Protein AF-A0A7C7E0G1-F1 (afdb_monomer)

Solvent-accessible surface area (backbone atoms only — not comparable to full-atom values): 31150 Å² total; per-residue (Å²): 120,83,33,81,40,76,37,54,70,89,89,80,72,77,61,61,61,55,49,51,52,56,46,62,72,68,61,66,94,71,48,79,41,45,59,68,62,72,75,37,69,86,53,50,56,54,35,45,71,72,67,68,42,78,68,44,70,48,67,56,68,43,43,30,62,67,54,6,48,51,48,36,24,72,69,61,74,41,60,91,46,76,93,37,68,65,24,32,12,55,51,17,26,50,52,53,50,46,39,73,73,66,73,54,85,66,77,68,44,76,57,72,45,78,51,66,82,82,51,35,26,46,59,50,74,59,24,44,42,72,64,14,42,61,29,25,81,88,76,69,31,43,76,79,5,45,42,46,63,51,57,63,39,45,30,71,51,5,43,51,47,42,50,48,32,72,70,42,18,41,62,48,63,69,63,25,47,34,40,37,41,27,23,47,53,41,41,74,35,52,68,55,37,54,52,48,45,60,60,38,51,68,32,55,54,48,58,60,51,48,33,32,44,72,68,66,70,58,43,59,52,55,50,50,42,47,31,55,27,38,70,47,38,61,64,52,47,57,62,32,66,83,41,71,38,58,50,41,34,51,35,50,74,61,48,62,53,55,58,70,59,29,50,50,44,64,57,36,47,30,94,81,27,46,80,53,75,87,74,32,68,43,53,29,85,83,61,44,69,66,48,46,52,27,49,47,50,35,53,53,40,55,48,52,51,53,51,48,40,52,52,51,25,65,74,51,66,42,82,77,50,42,72,47,74,46,94,91,74,42,67,32,40,38,37,46,61,92,51,54,90,54,58,61,88,78,52,46,77,76,48,81,55,98,64,35,38,33,25,40,38,73,69,58,51,55,51,43,55,52,30,57,50,28,48,53,49,30,30,52,51,45,47,53,50,50,51,53,54,47,54,57,52,50,76,40,42,70,59,50,50,48,28,31,52,36,52,15,50,51,30,26,37,46,12,41,13,51,44,20,59,80,66,60,30,30,77,54,47,75,43,92,48,59,41,37,40,31,36,51,28,43,37,77,45,61,56,72,68,44,87,90,58,84,72,82,55,45,70,45,76,37,29,79,71,93,40,66,74,85,89,86,83,77,65,88,91,69,46,64,70,55,52,54,48,23,53,54,51,41,54,47,29,40,33,39,24,33,48,26,48,24,76,43,40,37,39,29,58,50,52,29,48,47,48,46,62,75,77,77,83,65,78,86,74,82,61,56,72,47,56,55,51,51,51,53,50,48,51,48,69,75,66,60,52,97,43,40,46,79,42,80,45,76,67,45,73,74,53,57,72,68,60,12,50,52,49,57,71,72,104

Radius of gyration: 32.99 Å; Cα contacts (8 Å, |Δi|>4): 858; chains: 1; bounding box: 82×59×90 Å

Sequence (571 aa):
STGEFYATQITWGSSVSKLVDEIAKYKPSEIIANRELKNRPEYKPLFIDYLRMEPYIVDDDMFSMSASREKLTDVFGENPLSGLDLAQCASGALLSYLEETQKIDLKHIEKVQPYKIEQYMMLDSSSRRSLEITETMRESRKKGSLLWVMDKTSTSMGGRKLRHWLEQPLLDIEEINLRLDAVSELKDSFMTRSELMEMLKGVYDIERLTSKLVYGNVNARDMLAIKASLSRLPYVKDLLQDLKAGLNSQIYERLDLLEDLRDLIEASIHEEAPLLVKEGGIIKDGYDQLVDEYRKATTEGKNWISELEAEERERTGIKSLKIRYNDNFGYYIEVTKANISQVPEDYVRKQTLVNSERYTVDKLKKLEDTILGAEKKVVQREYELFCEIRDIAFKNVKRLKTTADCIATLDALCSLAEVADRNQYVRPEVHEGGVIEIRNGRHPVVEKMLEDSMFVPNDTWLDTEDNRICIITGPNMAGKSTYMRQVALITLLAQAGSFVPAEYARIGLVDRIFTRIGASDDLSAGQSTFMVEMTEVANILENATPRSLLILDEIGRGTSTYDGLSIAWAV

Mean predicted aligned error: 12.85 Å

Secondary structure (DSSP, 8-state):
-----EE----SSSHHHHHHHHHHHH--S--EE-GGGTT-GGGHHIIIIIS--PPEE--GGGG-HHHHHHHHHHHHSS-TTTT-HHHHHHHHHHHHHHHHHH-S--TT----EE--GGGB-EE-HHHHHHTTSSS-TTT--STTSHHHHH---SSHHHHHHHHHHHHS-B--HHHHHHHHHHHHHHHH-HHHHHHHHHHHTT---HHHHHHHHHTT---HHHHHHHHHHHTTHHHHHHHHTT--SHHHHHHHHH----HHHHHHHHHHB-TT--SSGGG---BPTTS-HHHHHHHHHHHHHHHHHHHHHHHHHHHH--TT-EEEEETTTEEEEEEEGGGGGG--TT-EEEEE-SSEEEEE-HHHHHHHHHHHHHHHHHHHHHHHHHHHHHHHHHHTHHHHHHHHHHHHHHHHHHHHHHHHHHTT-B--EEESSS-EEEEEE--TTHHHH-SSS----EEEEE-SSS-S-------TTSSHHHHHHHHHHHHHHHHTT--BSSSEEEEE--SEEEEE------GGG---HHHHHHHHHHHHHHH--TTEEEEE-STTTTS-HHHHHHHHHH-

Foldseek 3Di:
DLLAAEFEDDDDDPRLVLVLQVCVVVLDPAAEDECVVVVCVVNQCSCCVVSVDDHDYDYQVQLDQVQLQVQCCVQAVHNPCPPVRNRSSVNSSVSVVCCVVVVDRSNSNHDYHYDYPQFFFDEGPVRCALLQAQAHNPPRDRALGVLVLLDPFLAPLLSVVLSCLLNTFGLDPVVLVLLLQLLVLLLVVVVLLVVLRVLSNLQYLLSVLLSCLSVVNHFLVSLVSNLSNLVSQVVNLVSLPPPDRRLSVVLSVLADSPVVLSVLSVQFADPPADRDLQVFNGTDPPSDPLLNVLVVQLVVLVVVQVVVQVVVCVVLVQPPWDWDADPPPGIWIKGFPVSPVSDDPQWAWDDDDPTITTTDHPSRVVSRCSNVVSVVVSSVVSVVVVVVSSVVVNVCSVSSNSNSVSSSSSSSSSSLSVSCNVLVFAQAAEDQFFWKWFAQFFQSSVCVVDPPDHTGGDIDIAHLPDRPDDDDDDDPPPCPSVVLSRSVSQQSCSSSSGGGRGPYIYHHRANYEQEDDQDDDPVVPPDQSLVVLVVSVVCCVSPDDSRHHYHYDQAQPRDDPVVRVVVVVVD

pLDDT: mean 87.01, std 10.26, range [41.41, 98.69]

Nearest PDB structures (foldseek):
  1ng9-assembly1_B  TM=9.382E-01  e=2.946E-46  Escherichia coli
  1oh7-assembly1_B  TM=9.338E-01  e=3.242E-46  Escherichia coli
  1w7a-assembly1_B  TM=9.383E-01  e=1.425E-45  Escherichia coli
  3zlj-assembly1_A  TM=9.227E-01  e=3.529E-45  Escherichia coli K-12
  1wb9-assembly1_A  TM=9.193E-01  e=4.272E-45  Escherichia coli

Structure (mmCIF, N/CA/C/O backbone):
data_AF-A0A7C7E0G1-F1
#
_entry.id   AF-A0A7C7E0G1-F1
#
loop_
_atom_site.group_PDB
_atom_site.id
_atom_site.type_symbol
_atom_site.label_atom_id
_atom_site.label_alt_id
_atom_site.label_comp_id
_atom_site.label_asym_id
_atom_site.label_entity_id
_atom_site.label_seq_id
_atom_site.pdbx_PDB_ins_code
_atom_site.Cartn_x
_atom_site.Cartn_y
_atom_site.Cartn_z
_atom_site.occupancy
_atom_site.B_iso_or_equiv
_atom_site.auth_seq_id
_atom_site.auth_comp_id
_atom_site.auth_asym_id
_atom_site.auth_atom_id
_atom_site.pdbx_PDB_model_num
ATOM 1 N N . SER A 1 1 ? 8.698 1.509 15.872 1.00 53.53 1 SER A N 1
ATOM 2 C CA . SER A 1 1 ? 7.491 2.308 15.615 1.00 53.53 1 SER A CA 1
ATOM 3 C C . SER A 1 1 ? 6.452 1.447 14.854 1.00 53.53 1 SER A C 1
ATOM 5 O O . SER A 1 1 ? 5.480 1.031 15.464 1.00 53.53 1 SER A O 1
ATOM 7 N N . THR A 1 2 ? 6.683 0.998 13.621 1.00 63.94 2 THR A N 1
ATOM 8 C CA . THR A 1 2 ? 5.831 -0.018 12.943 1.00 63.94 2 THR A CA 1
ATOM 9 C C . THR A 1 2 ? 6.107 -1.473 13.383 1.00 63.94 2 THR A C 1
ATOM 11 O O . THR A 1 2 ? 5.371 -2.404 13.028 1.00 63.94 2 THR A O 1
ATOM 14 N N . GLY A 1 3 ? 7.174 -1.676 14.170 1.00 71.19 3 GLY A N 1
ATOM 15 C CA . GLY A 1 3 ? 7.708 -2.997 14.532 1.00 71.19 3 GLY A CA 1
ATOM 16 C C . GLY A 1 3 ? 8.383 -3.701 13.352 1.00 71.19 3 GLY A C 1
ATOM 17 O O . GLY A 1 3 ? 8.671 -4.889 13.425 1.00 71.19 3 GLY A O 1
ATOM 18 N N . GLU A 1 4 ? 8.583 -2.987 12.244 1.00 78.56 4 GLU A N 1
ATOM 19 C CA . GLU A 1 4 ? 9.267 -3.508 11.074 1.00 78.56 4 GLU A CA 1
ATOM 20 C C . GLU A 1 4 ? 10.768 -3.566 11.321 1.00 78.56 4 GLU A C 1
ATOM 22 O O . GLU A 1 4 ? 11.390 -2.574 11.701 1.00 78.56 4 GLU A O 1
ATOM 27 N N . PHE A 1 5 ? 11.333 -4.741 11.077 1.00 87.81 5 PHE A N 1
ATOM 28 C CA . PHE A 1 5 ? 12.759 -4.980 11.144 1.00 87.81 5 PHE A CA 1
ATOM 29 C C . PHE A 1 5 ? 13.164 -5.689 9.861 1.00 87.81 5 PHE A C 1
ATOM 31 O O . PHE A 1 5 ? 12.768 -6.828 9.608 1.00 87.81 5 PHE A O 1
ATOM 38 N N . TYR A 1 6 ? 13.966 -5.010 9.052 1.00 88.06 6 TYR A N 1
ATOM 39 C CA . TYR A 1 6 ? 14.533 -5.554 7.827 1.00 88.06 6 TYR A CA 1
ATOM 40 C C . TYR A 1 6 ? 16.041 -5.660 7.991 1.00 88.06 6 TYR A C 1
ATOM 42 O O . TYR A 1 6 ? 16.667 -4.766 8.557 1.00 88.06 6 TYR A O 1
ATOM 50 N N . ALA A 1 7 ? 16.624 -6.741 7.487 1.00 91.25 7 ALA A N 1
ATOM 51 C CA . ALA A 1 7 ? 18.064 -6.932 7.523 1.00 91.25 7 ALA A CA 1
ATOM 52 C C . ALA A 1 7 ? 18.577 -7.323 6.142 1.00 91.25 7 ALA A C 1
ATOM 54 O O . ALA A 1 7 ? 17.965 -8.107 5.423 1.00 91.25 7 ALA A O 1
ATOM 55 N N . THR A 1 8 ? 19.726 -6.780 5.772 1.00 87.69 8 THR A N 1
ATOM 56 C CA . THR A 1 8 ? 20.436 -7.169 4.558 1.00 87.69 8 THR A CA 1
ATOM 57 C C . THR A 1 8 ? 21.934 -7.125 4.818 1.00 87.69 8 THR A C 1
ATOM 59 O O . THR A 1 8 ? 22.382 -6.565 5.820 1.00 87.69 8 THR A O 1
ATOM 62 N N . GLN A 1 9 ? 22.715 -7.730 3.932 1.00 84.88 9 GLN A N 1
ATOM 63 C CA . GLN A 1 9 ? 24.167 -7.624 3.953 1.00 84.88 9 GLN A CA 1
ATOM 64 C C . GLN A 1 9 ? 24.709 -7.430 2.544 1.00 84.88 9 GLN A C 1
ATOM 66 O O . GLN A 1 9 ? 24.207 -8.014 1.586 1.00 84.88 9 GLN A O 1
ATOM 71 N N . ILE A 1 10 ? 25.777 -6.644 2.442 1.00 77.75 10 ILE A N 1
ATOM 72 C CA . ILE A 1 10 ? 26.513 -6.409 1.202 1.00 77.75 10 ILE A CA 1
ATOM 73 C C . ILE A 1 10 ? 27.864 -7.109 1.347 1.00 77.75 10 ILE A C 1
ATOM 75 O O . ILE A 1 10 ? 28.662 -6.722 2.195 1.00 77.75 10 ILE A O 1
ATOM 79 N N . THR A 1 11 ? 28.115 -8.148 0.547 1.00 64.62 11 THR A N 1
ATOM 80 C CA . THR A 1 11 ? 29.341 -8.966 0.637 1.00 64.62 11 THR A CA 1
ATOM 81 C C . THR A 1 11 ? 30.258 -8.858 -0.590 1.00 64.62 11 THR A C 1
ATOM 83 O O . THR A 1 11 ? 31.427 -9.212 -0.472 1.00 64.62 11 THR A O 1
ATOM 86 N N . TRP A 1 12 ? 29.784 -8.341 -1.740 1.00 44.81 12 TRP A N 1
ATOM 87 C CA . TRP A 1 12 ? 30.559 -8.232 -2.994 1.00 44.81 12 TRP A CA 1
ATOM 88 C C . TRP A 1 12 ? 30.246 -6.965 -3.835 1.00 44.81 12 TRP A C 1
ATOM 90 O O . TRP A 1 12 ? 29.087 -6.560 -3.994 1.00 44.81 12 TRP A O 1
ATOM 100 N N . GLY A 1 13 ? 31.288 -6.370 -4.440 1.00 44.97 13 GLY A N 1
ATOM 101 C CA . GLY A 1 13 ? 31.219 -5.215 -5.365 1.00 44.97 13 GLY A CA 1
ATOM 102 C C . GLY A 1 13 ? 31.357 -3.839 -4.694 1.00 44.97 13 GLY A C 1
ATOM 103 O O . GLY A 1 13 ? 31.678 -3.785 -3.510 1.00 44.97 13 GLY A O 1
ATOM 104 N N . SER A 1 14 ? 31.115 -2.748 -5.445 1.00 47.72 14 SER A N 1
ATOM 105 C CA . SER A 1 14 ? 31.183 -1.318 -5.053 1.00 47.72 14 SER A CA 1
ATOM 106 C C . SER A 1 14 ? 30.335 -1.007 -3.806 1.00 47.72 14 SER A C 1
ATOM 108 O O . SER A 1 14 ? 29.209 -0.521 -3.878 1.00 47.72 14 SER A O 1
ATOM 110 N N . SER A 1 15 ? 30.853 -1.373 -2.632 1.00 59.06 15 SER A N 1
ATOM 111 C CA . SER A 1 15 ? 30.053 -1.667 -1.433 1.00 59.06 15 SER A CA 1
ATOM 112 C C . SER A 1 15 ? 29.422 -0.420 -0.819 1.00 59.06 15 SER A C 1
ATOM 114 O O . SER A 1 15 ? 28.405 -0.505 -0.139 1.00 59.06 15 SER A O 1
ATOM 116 N N . VAL A 1 16 ? 30.033 0.736 -1.074 1.00 66.94 16 VAL A N 1
ATOM 117 C CA . VAL A 1 16 ? 29.686 2.009 -0.444 1.00 66.94 16 VAL A CA 1
ATOM 118 C C . VAL A 1 16 ? 28.582 2.730 -1.211 1.00 66.94 16 VAL A C 1
ATOM 120 O O . VAL A 1 16 ? 27.668 3.232 -0.569 1.00 66.94 16 VAL A O 1
ATOM 123 N N . SER A 1 17 ? 28.592 2.739 -2.552 1.00 60.03 17 SER A N 1
ATOM 124 C CA . SER A 1 17 ? 27.486 3.356 -3.306 1.00 60.03 17 SER A CA 1
ATOM 125 C C . SER A 1 17 ? 26.190 2.574 -3.086 1.00 60.03 17 SER A C 1
ATOM 127 O O . SER A 1 17 ? 25.182 3.167 -2.731 1.00 60.03 17 SER A O 1
ATOM 129 N N . LYS A 1 18 ? 26.253 1.232 -3.135 1.00 65.75 18 LYS A N 1
ATOM 130 C CA . LYS A 1 18 ? 25.120 0.350 -2.804 1.00 65.75 18 LYS A CA 1
ATOM 131 C C . LYS A 1 18 ? 24.587 0.600 -1.392 1.00 65.75 18 LYS A C 1
ATOM 133 O O . LYS A 1 18 ? 23.379 0.603 -1.187 1.00 65.75 18 LYS A O 1
ATOM 138 N N . LEU A 1 19 ? 25.480 0.807 -0.420 1.00 76.56 19 LEU A N 1
ATOM 139 C CA . LEU A 1 19 ? 25.095 1.155 0.947 1.00 76.56 19 LEU A CA 1
ATOM 140 C C . LEU A 1 19 ? 24.367 2.506 0.987 1.00 76.56 19 LEU A C 1
ATOM 142 O O . LEU A 1 19 ? 23.316 2.606 1.610 1.00 76.56 19 LEU A O 1
ATOM 146 N N . VAL A 1 20 ? 24.895 3.529 0.311 1.00 74.50 20 VAL A N 1
ATOM 147 C CA . VAL A 1 20 ? 24.287 4.868 0.254 1.00 74.50 20 VAL A CA 1
ATOM 148 C C . VAL A 1 20 ? 22.926 4.834 -0.448 1.00 74.50 20 VAL A C 1
ATOM 150 O O . VAL A 1 20 ? 21.978 5.425 0.067 1.00 74.50 20 VAL A O 1
ATOM 153 N N . ASP A 1 21 ? 22.797 4.106 -1.558 1.00 68.81 21 ASP A N 1
ATOM 154 C CA . ASP A 1 21 ? 21.543 3.940 -2.301 1.00 68.81 21 ASP A CA 1
ATOM 155 C C . ASP A 1 21 ? 20.476 3.222 -1.465 1.00 68.81 21 ASP A C 1
ATOM 157 O O . ASP A 1 21 ? 19.320 3.659 -1.412 1.00 68.81 21 ASP A O 1
ATOM 161 N N . GLU A 1 22 ? 20.858 2.151 -0.761 1.00 76.25 22 GLU A N 1
ATOM 162 C CA . GLU A 1 22 ? 19.934 1.426 0.113 1.00 76.25 22 GLU A CA 1
ATOM 163 C C . GLU A 1 22 ? 19.516 2.297 1.306 1.00 76.25 22 GLU A C 1
ATOM 165 O O . GLU A 1 22 ? 18.337 2.346 1.651 1.00 76.25 22 GLU A O 1
ATOM 170 N N . ILE A 1 23 ? 20.432 3.073 1.896 1.00 81.50 23 ILE A N 1
ATOM 171 C CA . ILE A 1 23 ? 20.081 4.032 2.954 1.00 81.50 23 ILE A CA 1
ATOM 172 C C . ILE A 1 23 ? 19.135 5.119 2.414 1.00 81.50 23 ILE A C 1
ATOM 174 O O . ILE A 1 23 ? 18.127 5.438 3.052 1.00 81.50 23 ILE A O 1
ATOM 178 N N . ALA A 1 24 ? 19.407 5.662 1.225 1.00 72.56 24 ALA A N 1
ATOM 179 C CA . ALA A 1 24 ? 18.586 6.696 0.596 1.00 72.56 24 ALA A CA 1
ATOM 180 C C . ALA A 1 24 ? 17.158 6.212 0.286 1.00 72.56 24 ALA A C 1
ATOM 182 O O . ALA A 1 24 ? 16.215 7.003 0.358 1.00 72.56 24 ALA A O 1
ATOM 183 N N . LYS A 1 25 ? 16.979 4.918 -0.012 1.00 70.06 25 LYS A N 1
ATOM 184 C CA . LYS A 1 25 ? 15.669 4.278 -0.209 1.00 70.06 25 LYS A CA 1
ATOM 185 C C . LYS A 1 25 ? 14.808 4.305 1.057 1.00 70.06 25 LYS A C 1
ATOM 187 O O . LYS A 1 25 ? 13.616 4.591 0.957 1.00 70.06 25 LYS A O 1
ATOM 192 N N . TYR A 1 26 ? 15.386 4.050 2.233 1.00 76.38 26 TYR A N 1
ATOM 193 C CA . TYR A 1 26 ? 14.633 4.059 3.496 1.00 76.38 26 TYR A CA 1
ATOM 194 C C . TYR A 1 26 ? 14.485 5.448 4.121 1.00 76.38 26 TYR A C 1
ATOM 196 O O . TYR A 1 26 ? 13.593 5.629 4.947 1.00 76.38 26 TYR A O 1
ATOM 204 N N . LYS A 1 27 ? 15.325 6.422 3.737 1.00 79.44 27 LYS A N 1
ATOM 205 C CA . LYS A 1 27 ? 15.345 7.783 4.310 1.00 79.44 27 LYS A CA 1
ATOM 206 C C . LYS A 1 27 ? 15.291 7.755 5.850 1.00 79.44 27 LYS A C 1
ATOM 208 O O . LYS A 1 27 ? 14.342 8.290 6.433 1.00 79.44 27 LYS A O 1
ATOM 213 N N . PRO A 1 28 ? 16.252 7.086 6.518 1.00 83.88 28 PRO A N 1
ATOM 214 C CA . PRO A 1 28 ? 16.185 6.906 7.961 1.00 83.88 28 PRO A CA 1
ATOM 215 C C . PRO A 1 28 ? 16.259 8.253 8.683 1.00 83.88 28 PRO A C 1
ATOM 217 O O . PRO A 1 28 ? 16.800 9.219 8.161 1.00 83.88 28 PRO A O 1
ATOM 220 N N . SER A 1 29 ? 15.703 8.320 9.892 1.00 86.38 29 SER A N 1
ATOM 221 C CA . SER A 1 29 ? 15.817 9.510 10.751 1.00 86.38 29 SER A CA 1
ATOM 222 C C . SER A 1 29 ? 17.119 9.529 11.557 1.00 86.38 29 SER A C 1
ATOM 224 O O . SER A 1 29 ? 17.501 10.569 12.083 1.00 86.38 29 SER A O 1
ATOM 226 N N . GLU A 1 30 ? 17.774 8.374 11.671 1.00 89.62 30 GLU A N 1
ATOM 227 C CA . GLU A 1 30 ? 18.993 8.161 12.440 1.00 89.62 30 GLU A CA 1
ATOM 228 C C . GLU A 1 30 ? 19.769 6.982 11.837 1.00 89.62 30 GLU A C 1
ATOM 230 O O . GLU A 1 30 ? 19.171 6.008 11.373 1.00 89.62 30 GLU A O 1
ATOM 235 N N . ILE A 1 31 ? 21.099 7.074 11.832 1.00 90.50 31 ILE A N 1
ATOM 236 C CA . ILE A 1 31 ? 22.001 6.013 11.372 1.00 90.50 31 ILE A CA 1
ATOM 237 C C . ILE A 1 31 ? 22.946 5.694 12.522 1.00 90.50 31 ILE A C 1
ATOM 239 O O . ILE A 1 31 ? 23.613 6.600 13.011 1.00 90.50 31 ILE A O 1
ATOM 243 N N . ILE A 1 32 ? 23.047 4.424 12.911 1.00 92.19 32 ILE A N 1
ATOM 244 C CA . ILE A 1 32 ? 24.067 3.952 13.854 1.00 92.19 32 ILE A CA 1
ATOM 245 C C . ILE A 1 32 ? 25.193 3.238 13.106 1.00 92.19 32 ILE A C 1
ATOM 247 O O . ILE A 1 32 ? 24.949 2.537 12.123 1.00 92.19 32 ILE A O 1
ATOM 251 N N . ALA A 1 33 ? 26.429 3.407 13.563 1.00 90.25 33 ALA A N 1
ATOM 252 C CA . ALA A 1 33 ? 27.598 2.761 12.978 1.00 90.25 33 ALA A CA 1
ATOM 253 C C . ALA A 1 33 ? 28.672 2.459 14.032 1.00 90.25 33 ALA A C 1
ATOM 255 O O . ALA A 1 33 ? 28.659 3.005 15.134 1.00 90.25 33 ALA A O 1
ATOM 256 N N . ASN A 1 34 ? 29.613 1.586 13.682 1.00 88.94 34 ASN A N 1
ATOM 257 C CA . ASN A 1 34 ? 30.789 1.286 14.494 1.00 88.94 34 ASN A CA 1
ATOM 258 C C . ASN A 1 34 ? 31.908 2.321 14.261 1.00 88.94 34 ASN A C 1
ATOM 260 O O . ASN A 1 34 ? 31.847 3.151 13.346 1.00 88.94 34 ASN A O 1
ATOM 264 N N . ARG A 1 35 ? 32.960 2.290 15.082 1.00 85.94 35 ARG A N 1
ATOM 265 C CA . ARG A 1 35 ? 34.074 3.253 15.021 1.00 85.94 35 ARG A CA 1
ATOM 266 C C . ARG A 1 35 ? 34.893 3.146 13.740 1.00 85.94 35 ARG A C 1
ATOM 268 O O . ARG A 1 35 ? 35.486 4.144 13.336 1.00 85.94 35 ARG A O 1
ATOM 275 N N . GLU A 1 36 ? 34.868 2.004 13.059 1.00 81.25 36 GLU A N 1
ATOM 276 C CA . GLU A 1 36 ? 35.516 1.835 11.754 1.00 81.25 36 GLU A CA 1
ATOM 277 C C . GLU A 1 36 ? 35.033 2.857 10.716 1.00 81.25 36 GLU A C 1
ATOM 279 O O . GLU A 1 36 ? 35.828 3.331 9.905 1.00 81.25 36 GLU A O 1
ATOM 284 N N . LEU A 1 37 ? 33.771 3.299 10.787 1.00 78.12 37 LEU A N 1
ATOM 285 C CA . LEU A 1 37 ? 33.267 4.344 9.894 1.00 78.12 37 LEU A CA 1
ATOM 286 C C . LEU A 1 37 ? 33.985 5.692 10.097 1.00 78.12 37 LEU A C 1
ATOM 288 O O . LEU A 1 37 ? 34.205 6.426 9.135 1.00 78.12 37 LEU A O 1
ATOM 292 N N . LYS A 1 38 ? 34.405 6.017 11.330 1.00 71.25 38 LYS A N 1
ATOM 293 C CA . LYS A 1 38 ? 35.203 7.225 11.624 1.00 71.25 38 LYS A CA 1
ATOM 294 C C . LYS A 1 38 ? 36.635 7.124 11.102 1.00 71.25 38 LYS A C 1
ATOM 296 O O . LYS A 1 38 ? 37.232 8.156 10.799 1.00 71.25 38 LYS A O 1
ATOM 301 N N . ASN A 1 39 ? 37.165 5.909 10.988 1.00 74.00 39 ASN A N 1
ATOM 302 C CA . ASN A 1 39 ? 38.523 5.650 10.513 1.00 74.00 39 ASN A CA 1
ATOM 303 C C . ASN A 1 39 ? 38.642 5.717 8.978 1.00 74.00 39 ASN A C 1
ATOM 305 O O . ASN A 1 39 ? 39.751 5.629 8.457 1.00 74.00 39 ASN A O 1
ATOM 309 N N . ARG A 1 40 ? 37.524 5.914 8.261 1.00 74.94 40 ARG A N 1
ATOM 310 C CA . ARG A 1 40 ? 37.454 6.041 6.797 1.00 74.94 40 ARG A CA 1
ATOM 311 C C . ARG A 1 40 ? 36.920 7.416 6.374 1.00 74.94 40 ARG A C 1
ATOM 313 O O . ARG A 1 40 ? 35.731 7.559 6.068 1.00 74.94 40 ARG A O 1
ATOM 320 N N . PRO A 1 41 ? 37.765 8.465 6.396 1.00 69.31 41 PRO A N 1
ATOM 321 C CA . PRO A 1 41 ? 37.355 9.838 6.092 1.00 69.31 41 PRO A CA 1
ATOM 322 C C . PRO A 1 41 ? 36.773 10.011 4.682 1.00 69.31 41 PRO A C 1
ATOM 324 O O . PRO A 1 41 ? 35.979 10.925 4.470 1.00 69.31 41 PRO A O 1
ATOM 327 N N . GLU A 1 42 ? 37.099 9.125 3.743 1.00 70.06 42 GLU A N 1
ATOM 328 C CA . GLU A 1 42 ? 36.534 9.084 2.393 1.00 70.06 42 GLU A CA 1
ATOM 329 C C . GLU A 1 42 ? 35.012 8.852 2.364 1.00 70.06 42 GLU A C 1
ATOM 331 O O . GLU A 1 42 ? 34.357 9.234 1.397 1.00 70.06 42 GLU A O 1
ATOM 336 N N . TYR A 1 43 ? 34.419 8.279 3.418 1.00 71.50 43 TYR A N 1
ATOM 337 C CA . TYR A 1 43 ? 32.975 8.020 3.478 1.00 71.50 43 TYR A CA 1
ATOM 338 C C . TYR A 1 43 ? 32.185 9.173 4.093 1.00 71.50 43 TYR A C 1
ATOM 340 O O . TYR A 1 43 ? 30.981 9.280 3.874 1.00 71.50 43 TYR A O 1
ATOM 348 N N . LYS A 1 44 ? 32.848 10.077 4.817 1.00 69.12 44 LYS A N 1
ATOM 349 C CA . LYS A 1 44 ? 32.205 11.201 5.513 1.00 69.12 44 LYS A CA 1
ATOM 350 C C . LYS A 1 44 ? 31.375 12.110 4.586 1.00 69.12 44 LYS A C 1
ATOM 352 O O . LYS A 1 44 ? 30.229 12.389 4.944 1.00 69.12 44 LYS A O 1
ATOM 357 N N . PRO A 1 45 ? 31.883 12.522 3.404 1.00 68.12 45 PRO A N 1
ATOM 358 C CA . PRO A 1 45 ? 31.113 13.320 2.446 1.00 68.12 45 PRO A CA 1
ATOM 359 C C . PRO A 1 45 ? 29.840 12.614 1.965 1.00 68.12 45 PRO A C 1
ATOM 361 O O . PRO A 1 45 ? 28.814 13.246 1.768 1.00 68.12 45 PRO A O 1
ATOM 364 N N . LEU A 1 46 ? 29.844 11.285 1.836 1.00 69.25 46 LEU A N 1
ATOM 365 C CA . LEU A 1 46 ? 28.675 10.544 1.350 1.00 69.25 46 LEU A CA 1
ATOM 366 C C . LEU A 1 46 ? 27.510 10.576 2.352 1.00 69.25 46 LEU A C 1
ATOM 368 O O . LEU A 1 46 ? 26.360 10.750 1.963 1.00 69.25 46 LEU A O 1
ATOM 372 N N . PHE A 1 47 ? 27.774 10.473 3.654 1.00 71.69 47 PHE A N 1
ATOM 373 C CA . PHE A 1 47 ? 26.705 10.568 4.656 1.00 71.69 47 PHE A CA 1
ATOM 374 C C . PHE A 1 47 ? 26.258 12.020 4.888 1.00 71.69 47 PHE A C 1
ATOM 376 O O . PHE A 1 47 ? 25.061 12.303 4.955 1.00 71.69 47 PHE A O 1
ATOM 383 N N . ILE A 1 48 ? 27.206 12.958 4.949 1.00 71.25 48 ILE A N 1
ATOM 384 C CA . ILE A 1 48 ? 26.921 14.357 5.292 1.00 71.25 48 ILE A CA 1
ATOM 385 C C . ILE A 1 48 ? 26.396 15.145 4.086 1.00 71.25 48 ILE A C 1
ATOM 387 O O . ILE A 1 48 ? 25.417 15.875 4.224 1.00 71.25 48 ILE A O 1
ATOM 391 N N . ASP A 1 49 ? 26.984 14.983 2.902 1.00 64.88 49 ASP A N 1
ATOM 392 C CA . ASP A 1 49 ? 26.630 15.786 1.727 1.00 64.88 49 ASP A CA 1
ATOM 393 C C . ASP A 1 49 ? 25.478 15.151 0.930 1.00 64.88 49 ASP A C 1
ATOM 395 O O . ASP A 1 49 ? 24.587 15.867 0.466 1.00 64.88 49 ASP A O 1
ATOM 399 N N . TYR A 1 50 ? 25.444 13.813 0.812 1.00 63.38 50 TYR A N 1
ATOM 400 C CA . TYR A 1 50 ? 24.408 13.102 0.044 1.00 63.38 50 TYR A CA 1
ATOM 401 C C . TYR A 1 50 ? 23.183 12.738 0.894 1.00 63.38 50 TYR A C 1
ATOM 403 O O . TYR A 1 50 ? 22.054 13.070 0.532 1.00 63.38 50 TYR A O 1
ATOM 411 N N . LEU A 1 51 ? 23.387 12.093 2.048 1.00 68.31 51 LEU A N 1
ATOM 412 C CA . LEU A 1 51 ? 22.289 11.684 2.939 1.00 68.31 51 LEU A CA 1
ATOM 413 C C . LEU A 1 51 ? 21.861 12.781 3.928 1.00 68.31 51 LEU A C 1
ATOM 415 O O . LEU A 1 51 ? 20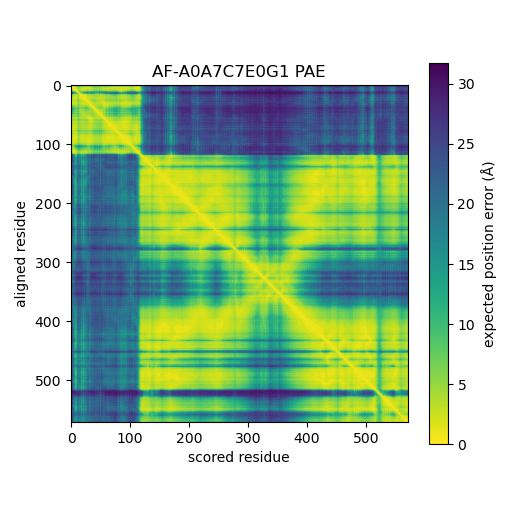.810 12.651 4.554 1.00 68.31 51 LEU A O 1
ATOM 419 N N . ARG A 1 52 ? 22.641 13.867 4.050 1.00 76.56 52 ARG A N 1
ATOM 420 C CA . ARG A 1 52 ? 22.406 14.990 4.979 1.00 76.56 52 ARG A CA 1
ATOM 421 C C . ARG A 1 52 ? 22.272 14.562 6.443 1.00 76.56 52 ARG A C 1
ATOM 423 O O . ARG A 1 52 ? 21.533 15.187 7.202 1.00 76.56 52 ARG A O 1
ATOM 430 N N . MET A 1 53 ? 22.984 13.506 6.841 1.00 78.94 53 MET A N 1
ATOM 431 C CA . MET A 1 53 ? 22.958 12.959 8.199 1.00 78.94 53 MET A CA 1
ATOM 432 C C . MET A 1 53 ? 24.348 12.551 8.675 1.00 78.94 53 MET A C 1
ATOM 434 O O . MET A 1 53 ? 25.140 11.995 7.918 1.00 78.94 53 MET A O 1
ATOM 438 N N . GLU A 1 54 ? 24.625 12.776 9.958 1.00 82.75 54 GLU A N 1
ATOM 439 C CA . GLU A 1 54 ? 25.847 12.296 10.601 1.00 82.75 54 GLU A CA 1
ATOM 440 C C . GLU A 1 54 ? 25.554 10.992 11.367 1.00 82.75 54 GLU A C 1
ATOM 442 O O . GLU A 1 54 ? 24.693 10.993 12.249 1.00 82.75 54 GLU A O 1
ATOM 447 N N . PRO A 1 55 ? 26.231 9.874 11.043 1.00 85.69 55 PRO A N 1
ATOM 448 C CA . PRO A 1 55 ? 26.041 8.613 11.750 1.00 85.69 55 PRO A CA 1
ATOM 449 C C . PRO A 1 55 ? 26.438 8.708 13.227 1.00 85.69 55 PRO A C 1
ATOM 451 O O . PRO A 1 55 ? 27.521 9.190 13.572 1.00 85.69 55 PRO A O 1
ATOM 454 N N . TYR A 1 56 ? 25.584 8.185 14.100 1.00 89.19 56 TYR A N 1
ATOM 455 C CA . TYR A 1 56 ? 25.856 8.030 15.519 1.00 89.19 56 TYR A CA 1
ATOM 456 C C . TYR A 1 56 ? 26.756 6.814 15.752 1.00 89.19 56 TYR A C 1
ATOM 458 O O . TYR A 1 56 ? 26.447 5.698 15.337 1.00 89.19 56 TYR A O 1
ATOM 466 N N . ILE A 1 57 ? 27.898 7.028 16.404 1.00 89.31 57 ILE A N 1
ATOM 467 C CA . ILE A 1 57 ? 28.886 5.968 16.610 1.00 89.31 57 ILE A CA 1
ATOM 468 C C . ILE A 1 57 ? 28.663 5.301 17.959 1.00 89.31 57 ILE A C 1
ATOM 470 O O . ILE A 1 57 ? 28.850 5.946 18.993 1.00 89.31 57 ILE A O 1
ATOM 474 N N . VAL A 1 58 ? 28.314 4.018 17.926 1.00 89.19 58 VAL A N 1
ATOM 475 C CA . VAL A 1 58 ? 28.141 3.172 19.115 1.00 89.19 58 VAL A CA 1
ATOM 476 C C . VAL A 1 58 ? 29.388 2.314 19.357 1.00 89.19 58 VAL A C 1
ATOM 478 O O . VAL A 1 58 ? 30.356 2.383 18.593 1.00 89.19 58 VAL A O 1
ATOM 481 N N . ASP A 1 59 ? 29.411 1.569 20.463 1.00 87.12 59 ASP A N 1
ATOM 482 C CA . ASP A 1 59 ? 30.557 0.723 20.805 1.00 87.12 59 ASP A CA 1
ATOM 483 C C . ASP A 1 59 ? 30.721 -0.438 19.808 1.00 87.12 59 ASP A C 1
ATOM 485 O O . ASP A 1 59 ? 29.740 -1.035 19.362 1.00 87.12 59 ASP A O 1
ATOM 489 N N . ASP A 1 60 ? 31.966 -0.762 19.458 1.00 87.31 60 ASP A N 1
ATOM 490 C CA . ASP A 1 60 ? 32.284 -1.809 18.484 1.00 87.31 60 ASP A CA 1
ATOM 491 C C . ASP A 1 60 ? 31.884 -3.193 19.009 1.00 87.31 60 ASP A C 1
ATOM 493 O O . ASP A 1 60 ? 31.471 -4.056 18.230 1.00 87.31 60 ASP A O 1
ATOM 497 N N . ASP A 1 61 ? 31.920 -3.381 20.332 1.00 87.31 61 ASP A N 1
ATOM 498 C CA . ASP A 1 61 ? 31.514 -4.627 20.985 1.00 87.31 61 ASP A CA 1
ATOM 499 C C . ASP A 1 61 ? 30.035 -4.960 20.725 1.00 87.31 61 ASP A C 1
ATOM 501 O O . ASP A 1 61 ? 29.671 -6.140 20.647 1.00 87.31 61 ASP A O 1
ATOM 505 N N . MET A 1 62 ? 29.188 -3.945 20.493 1.00 88.06 62 MET A N 1
ATOM 506 C CA . MET A 1 62 ? 27.780 -4.144 20.126 1.00 88.06 62 MET A CA 1
ATOM 507 C C . MET A 1 62 ? 27.622 -4.808 18.756 1.00 88.06 62 MET A C 1
ATO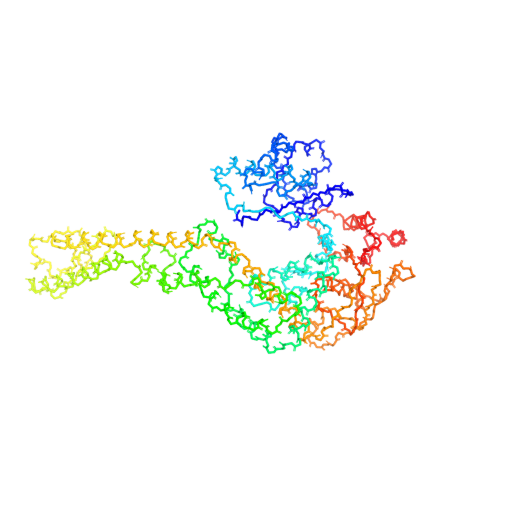M 509 O O . MET A 1 62 ? 26.667 -5.551 18.544 1.00 88.06 62 MET A O 1
ATOM 513 N N . PHE A 1 63 ? 28.567 -4.582 17.839 1.00 91.44 63 PHE A N 1
ATOM 514 C CA . PHE A 1 63 ? 28.599 -5.221 16.522 1.00 91.44 63 PHE A CA 1
ATOM 515 C C . PHE A 1 63 ? 29.335 -6.564 16.536 1.00 91.44 63 PHE A C 1
ATOM 517 O O . PHE A 1 63 ? 29.472 -7.202 15.489 1.00 91.44 63 PHE A O 1
ATOM 524 N N . SER A 1 64 ? 29.822 -7.027 17.692 1.00 92.88 64 SER A N 1
ATOM 525 C CA . SER A 1 64 ? 30.480 -8.327 17.775 1.00 92.88 64 SER A CA 1
ATOM 526 C C . SER A 1 64 ? 29.498 -9.452 17.443 1.00 92.88 64 SER A C 1
ATOM 528 O O . SER A 1 64 ? 28.333 -9.453 17.851 1.00 92.88 64 SER A O 1
ATOM 530 N N . MET A 1 65 ? 29.981 -10.439 16.690 1.00 90.56 65 MET A N 1
ATOM 531 C CA . MET A 1 65 ? 29.165 -11.559 16.224 1.00 90.56 65 MET A CA 1
ATOM 532 C C . MET A 1 65 ? 28.554 -12.360 17.382 1.00 90.56 65 MET A C 1
ATOM 534 O O . MET A 1 65 ? 27.396 -12.767 17.320 1.00 90.56 65 MET A O 1
ATOM 538 N N . SER A 1 66 ? 29.322 -12.572 18.455 1.00 89.94 66 SER A N 1
ATOM 539 C CA . SER A 1 66 ? 28.858 -13.285 19.647 1.00 89.94 66 SER A CA 1
ATOM 540 C C . SER A 1 66 ? 27.733 -12.535 20.357 1.00 89.94 66 SER A C 1
ATOM 542 O O . SER A 1 66 ? 26.678 -13.128 20.573 1.00 89.94 66 SER A O 1
ATOM 544 N N . ALA A 1 67 ? 27.920 -11.241 20.647 1.00 89.31 67 ALA A N 1
ATOM 545 C CA . ALA A 1 67 ? 26.910 -10.442 21.341 1.00 89.31 67 ALA A CA 1
ATOM 546 C C . ALA A 1 67 ? 25.649 -10.276 20.487 1.00 89.31 67 ALA A C 1
ATOM 548 O O . ALA A 1 67 ? 24.533 -10.418 20.977 1.00 89.31 67 ALA A O 1
ATOM 549 N N . SER A 1 68 ? 25.819 -10.052 19.183 1.00 92.62 68 SER A N 1
ATOM 550 C CA . SER A 1 68 ? 24.698 -9.903 18.256 1.00 92.62 68 SER A CA 1
ATOM 551 C C . SER A 1 68 ? 23.872 -11.180 18.125 1.00 92.62 68 SER A C 1
ATOM 553 O O . SER A 1 68 ? 22.644 -11.122 18.102 1.00 92.62 68 SER A O 1
ATOM 555 N N . ARG A 1 69 ? 24.523 -12.348 18.075 1.00 90.81 69 ARG A N 1
ATOM 556 C CA . ARG A 1 69 ? 23.835 -13.642 18.011 1.00 90.81 69 ARG A CA 1
ATOM 557 C C . ARG A 1 69 ? 23.048 -13.940 19.283 1.00 90.81 69 ARG A C 1
ATOM 559 O O . ARG A 1 69 ? 21.922 -14.427 19.182 1.00 90.81 69 ARG A O 1
ATOM 566 N N . GLU A 1 70 ? 23.634 -13.672 20.446 1.00 90.88 70 GLU A N 1
ATOM 567 C CA . GLU A 1 70 ? 22.955 -13.803 21.740 1.00 90.88 70 GLU A CA 1
ATOM 568 C C . GLU A 1 70 ? 21.728 -12.888 21.777 1.00 90.88 70 GLU A C 1
ATOM 570 O O . GLU A 1 70 ? 20.611 -13.368 21.938 1.00 90.88 70 GLU A O 1
ATOM 575 N N . LYS A 1 71 ? 21.906 -11.608 21.427 1.00 90.31 71 LYS A N 1
ATOM 576 C CA . LYS A 1 71 ? 20.827 -10.617 21.393 1.00 90.31 71 LYS A CA 1
ATOM 577 C C . LYS A 1 71 ? 19.674 -10.992 20.460 1.00 90.31 71 LYS A C 1
ATOM 579 O O . LYS A 1 71 ? 18.511 -10.860 20.832 1.00 90.31 71 LYS A O 1
ATOM 584 N N . LEU A 1 72 ? 19.980 -11.464 19.251 1.00 90.88 72 LEU A N 1
ATOM 585 C CA . LEU A 1 72 ? 18.968 -11.921 18.293 1.00 90.88 72 LEU A CA 1
ATOM 586 C C . LEU A 1 72 ? 18.194 -13.130 18.828 1.00 90.88 72 LEU A C 1
ATOM 588 O O . LEU A 1 72 ? 16.975 -13.179 18.693 1.00 90.88 72 LEU A O 1
ATOM 592 N N . THR A 1 73 ? 18.896 -14.072 19.461 1.00 89.50 73 THR A N 1
ATOM 593 C CA . THR A 1 73 ? 18.277 -15.268 20.047 1.00 89.50 73 THR A CA 1
ATOM 594 C C . THR A 1 73 ? 17.398 -14.906 21.244 1.00 89.50 73 THR A C 1
ATOM 596 O O . THR A 1 73 ? 16.309 -15.455 21.377 1.00 89.50 73 THR A O 1
ATOM 599 N N . ASP A 1 74 ? 17.810 -13.942 22.068 1.00 87.81 74 ASP A N 1
ATOM 600 C CA . ASP A 1 74 ? 17.023 -13.461 23.207 1.00 87.81 74 ASP A CA 1
ATOM 601 C C . ASP A 1 74 ? 15.714 -12.790 22.772 1.00 87.81 74 ASP A C 1
ATOM 603 O O . ASP A 1 74 ? 14.669 -13.000 23.389 1.00 87.81 74 ASP A O 1
ATOM 607 N N . VAL A 1 75 ? 15.758 -11.984 21.706 1.00 86.56 75 VAL A N 1
ATOM 608 C CA . VAL A 1 75 ? 14.589 -11.230 21.221 1.00 86.56 75 VAL A CA 1
ATOM 609 C C . VAL A 1 75 ? 13.638 -12.111 20.406 1.00 86.56 75 VAL A C 1
ATOM 611 O O . VAL A 1 75 ? 12.424 -12.008 20.571 1.00 86.56 75 VAL A O 1
ATOM 614 N N . PHE A 1 76 ? 14.164 -12.979 19.535 1.00 86.31 76 PHE A N 1
ATOM 615 C CA . PHE A 1 76 ? 13.357 -13.758 18.585 1.00 86.31 76 PHE A CA 1
ATOM 616 C C . PHE A 1 76 ? 13.178 -15.237 18.967 1.00 86.31 76 PHE A C 1
ATOM 618 O O . PHE A 1 76 ? 12.425 -15.949 18.307 1.00 86.31 76 PHE A O 1
ATOM 625 N N . GLY A 1 77 ? 13.859 -15.727 20.007 1.00 82.38 77 GLY A N 1
ATOM 626 C CA . GLY A 1 77 ? 13.866 -17.135 20.432 1.00 82.38 77 GLY A CA 1
ATOM 627 C C . GLY A 1 77 ? 14.782 -18.049 19.603 1.00 82.38 77 GLY A C 1
ATOM 628 O O . GLY A 1 77 ? 15.199 -19.105 20.076 1.00 82.38 77 GLY A O 1
ATOM 629 N N . GLU A 1 78 ? 15.137 -17.637 18.387 1.00 85.75 78 GLU A N 1
ATOM 630 C CA . GLU A 1 78 ? 16.120 -18.272 17.506 1.00 85.75 78 GLU A CA 1
ATOM 631 C C . GLU A 1 78 ? 16.964 -17.204 16.795 1.00 85.75 78 GLU A C 1
ATOM 633 O O . GLU A 1 78 ? 16.699 -16.012 16.932 1.00 85.75 78 GLU A O 1
ATOM 638 N N . ASN A 1 79 ? 17.986 -17.605 16.029 1.00 85.88 79 ASN A N 1
ATOM 639 C CA . ASN A 1 79 ? 18.744 -16.672 15.193 1.00 85.88 79 ASN A CA 1
ATOM 640 C C . ASN A 1 79 ? 18.227 -16.699 13.738 1.00 85.88 79 ASN A C 1
ATOM 642 O O . ASN A 1 79 ? 18.713 -17.512 12.942 1.00 85.88 79 ASN A O 1
ATOM 646 N N . PRO A 1 80 ? 17.300 -15.799 13.359 1.00 81.25 80 PRO A N 1
ATOM 647 C CA . PRO A 1 80 ? 16.685 -15.769 12.028 1.00 81.25 80 PRO A CA 1
ATOM 648 C C . PRO A 1 80 ? 17.637 -15.327 10.908 1.00 81.25 80 PRO A C 1
ATOM 650 O O . PRO A 1 80 ? 17.291 -15.416 9.733 1.00 81.25 80 PRO A O 1
ATOM 653 N N . LEU A 1 81 ? 18.832 -14.835 11.249 1.00 87.25 81 LEU A N 1
ATOM 654 C CA . LEU A 1 81 ? 19.824 -14.332 10.297 1.00 87.25 81 LEU A CA 1
ATOM 655 C C . LEU A 1 81 ? 21.037 -15.262 10.172 1.00 87.25 81 LEU A C 1
ATOM 657 O O . LEU A 1 81 ? 22.089 -14.842 9.692 1.00 87.25 81 LEU A O 1
ATOM 661 N N . SER A 1 82 ? 20.909 -16.523 10.599 1.00 84.12 82 SER A N 1
ATOM 662 C CA . SER A 1 82 ? 21.983 -17.514 10.495 1.00 84.12 82 SER A CA 1
ATOM 663 C C . SER A 1 82 ? 22.514 -17.622 9.057 1.00 84.12 82 SER A C 1
ATOM 665 O O . SER A 1 82 ? 21.749 -17.813 8.113 1.00 84.12 82 SER A O 1
ATOM 667 N N . GLY A 1 83 ? 23.830 -17.471 8.883 1.00 79.44 83 GLY A N 1
ATOM 668 C CA . GLY A 1 83 ? 24.493 -17.448 7.570 1.00 79.44 83 GLY A CA 1
ATOM 669 C C . GLY A 1 83 ? 24.583 -16.063 6.910 1.00 79.44 83 GLY A C 1
ATOM 670 O O . GLY A 1 83 ? 25.202 -15.936 5.854 1.00 79.44 83 GLY A O 1
ATOM 671 N N . LEU A 1 84 ? 24.009 -15.020 7.523 1.00 85.62 84 LEU A N 1
ATOM 672 C CA . LEU A 1 84 ? 24.153 -13.620 7.111 1.00 85.62 84 LEU A CA 1
ATOM 673 C C . LEU A 1 84 ? 24.964 -12.837 8.152 1.00 85.62 84 LEU A C 1
ATOM 675 O O . LEU A 1 84 ? 24.414 -12.083 8.952 1.00 85.62 84 LEU A O 1
ATOM 679 N N . ASP A 1 85 ? 26.272 -13.068 8.193 1.00 90.25 85 ASP A N 1
ATOM 680 C CA . ASP A 1 85 ? 27.149 -12.615 9.278 1.00 90.25 85 ASP A CA 1
ATOM 681 C C . ASP A 1 85 ? 27.150 -11.095 9.500 1.00 90.25 85 ASP A C 1
ATOM 683 O O . ASP A 1 85 ? 27.013 -10.634 10.632 1.00 90.25 85 ASP A O 1
ATOM 687 N N . LEU A 1 86 ? 27.218 -10.296 8.432 1.00 89.62 86 LEU A N 1
ATOM 688 C CA . LEU A 1 86 ? 27.214 -8.833 8.559 1.00 89.62 86 LEU A CA 1
ATOM 689 C C . LEU A 1 86 ? 25.836 -8.308 8.981 1.00 89.62 86 LEU A C 1
ATOM 691 O O . LEU A 1 86 ? 25.739 -7.375 9.780 1.00 89.62 86 LEU A O 1
ATOM 695 N N . ALA A 1 87 ? 24.768 -8.929 8.470 1.00 90.44 87 ALA A N 1
ATOM 696 C CA . ALA A 1 87 ? 23.400 -8.580 8.836 1.00 90.44 87 ALA A CA 1
ATOM 697 C C . ALA A 1 87 ? 23.124 -8.904 10.311 1.00 90.44 87 ALA A C 1
ATOM 699 O O . ALA A 1 87 ? 22.453 -8.124 10.985 1.00 90.44 87 ALA A O 1
ATOM 700 N N . GLN A 1 88 ? 23.664 -10.019 10.819 1.00 93.69 88 GLN A N 1
ATOM 701 C CA . GLN A 1 88 ? 23.593 -10.392 12.233 1.00 93.69 88 GLN A CA 1
ATOM 702 C C . GLN A 1 88 ? 24.239 -9.320 13.110 1.00 93.69 88 GLN A C 1
ATOM 704 O O . GLN A 1 88 ? 23.570 -8.797 13.998 1.00 93.69 88 GLN A O 1
ATOM 709 N N . CYS A 1 89 ? 25.490 -8.949 12.819 1.00 93.31 89 CYS A N 1
ATOM 710 C CA . CYS A 1 89 ? 26.227 -7.919 13.555 1.00 93.31 89 CYS A CA 1
ATOM 711 C C . CYS A 1 89 ? 25.482 -6.575 13.600 1.00 93.31 89 CYS A C 1
ATOM 713 O O . CYS A 1 89 ? 25.328 -5.977 14.662 1.00 93.31 89 CYS A O 1
ATOM 715 N N . ALA A 1 90 ? 24.981 -6.104 12.453 1.00 93.25 90 ALA A N 1
ATOM 716 C CA . ALA A 1 90 ? 24.242 -4.843 12.388 1.00 93.25 90 ALA A CA 1
ATOM 717 C C . ALA A 1 90 ? 22.901 -4.910 13.139 1.00 93.25 90 ALA A C 1
ATOM 719 O O . ALA A 1 90 ? 22.525 -3.969 13.837 1.00 93.25 90 ALA A O 1
ATOM 720 N N . SER A 1 91 ? 22.189 -6.033 13.021 1.00 94.31 91 SER A N 1
ATOM 721 C CA . SER A 1 91 ? 20.878 -6.216 13.651 1.00 94.31 91 SER A CA 1
ATOM 722 C C . SER A 1 91 ? 20.982 -6.339 15.170 1.00 94.31 91 SER A C 1
ATOM 724 O O . SER A 1 91 ? 20.174 -5.754 15.889 1.00 94.31 91 SER A O 1
ATOM 726 N N . GLY A 1 92 ? 21.989 -7.062 15.666 1.00 93.06 92 GLY A N 1
ATOM 727 C CA . GLY A 1 92 ? 22.258 -7.183 17.096 1.00 93.06 92 GLY A CA 1
ATOM 728 C C . GLY A 1 92 ? 22.647 -5.848 17.726 1.00 93.06 92 GLY A C 1
ATOM 729 O O . GLY A 1 92 ? 22.082 -5.478 18.753 1.00 93.06 92 GLY A O 1
ATOM 730 N N . ALA A 1 93 ? 23.520 -5.078 17.068 1.00 93.69 93 ALA A N 1
ATOM 731 C CA . ALA A 1 93 ? 23.873 -3.733 17.516 1.00 93.69 93 ALA A CA 1
ATOM 732 C C . ALA A 1 93 ? 22.653 -2.797 17.572 1.00 93.69 93 ALA A C 1
ATOM 734 O O . ALA A 1 93 ? 22.483 -2.070 18.549 1.00 93.69 93 ALA A O 1
ATOM 735 N N . LEU A 1 94 ? 21.769 -2.850 16.566 1.00 93.25 94 LEU A N 1
ATOM 736 C CA . LEU A 1 94 ? 20.538 -2.055 16.544 1.00 93.25 94 LEU A CA 1
ATOM 737 C C . LEU A 1 94 ? 19.592 -2.411 17.696 1.00 93.25 94 LEU A C 1
ATOM 739 O O . LEU A 1 94 ? 19.047 -1.511 18.330 1.00 93.25 94 LEU A O 1
ATOM 743 N N . LEU A 1 95 ? 19.405 -3.700 17.988 1.00 91.56 95 LEU A N 1
ATOM 744 C CA . LEU A 1 95 ? 18.575 -4.139 19.113 1.00 91.56 95 LEU A CA 1
ATOM 745 C C . LEU A 1 95 ? 19.145 -3.665 20.452 1.00 91.56 95 LEU A C 1
ATOM 747 O O . LEU A 1 95 ? 18.404 -3.109 21.260 1.00 91.56 95 LEU A O 1
ATOM 751 N N . SER A 1 96 ? 20.453 -3.824 20.661 1.00 90.50 96 SER A N 1
ATOM 752 C CA . SER A 1 96 ? 21.134 -3.339 21.867 1.00 90.50 96 SER A CA 1
ATOM 753 C C . SER A 1 96 ? 20.990 -1.821 22.023 1.00 90.50 96 SER A C 1
ATOM 755 O O . SER A 1 96 ? 20.625 -1.338 23.093 1.00 90.50 96 SER A O 1
ATOM 757 N N . TYR A 1 97 ? 21.174 -1.066 20.936 1.00 91.25 97 TYR A N 1
ATOM 758 C CA . TYR A 1 97 ? 20.994 0.386 20.925 1.00 91.25 97 TYR A CA 1
ATOM 759 C C . TYR A 1 97 ? 19.556 0.808 21.267 1.00 91.25 97 TYR A C 1
ATOM 761 O O . TYR A 1 97 ? 19.335 1.739 22.048 1.00 91.25 97 TYR A O 1
ATOM 769 N N . LEU A 1 98 ? 18.556 0.120 20.709 1.00 88.88 98 LEU A N 1
ATOM 770 C CA . LEU A 1 98 ? 17.147 0.397 20.991 1.00 88.88 98 LEU A CA 1
ATOM 771 C C . LEU A 1 98 ? 16.787 0.113 22.453 1.00 88.88 98 LEU A C 1
ATOM 773 O O . LEU A 1 98 ? 16.052 0.896 23.054 1.00 88.88 98 LEU A O 1
ATOM 777 N N . GLU A 1 99 ? 17.316 -0.957 23.047 1.00 85.88 99 GLU A N 1
ATOM 778 C CA . GLU A 1 99 ? 17.109 -1.240 24.470 1.00 85.88 99 GLU A CA 1
ATOM 779 C C . GLU A 1 99 ? 17.744 -0.182 25.374 1.00 85.88 99 GLU A C 1
ATOM 781 O O . GLU A 1 99 ? 17.093 0.287 26.312 1.00 85.88 99 GLU A O 1
ATOM 786 N N . GLU A 1 100 ? 18.979 0.236 25.084 1.00 86.25 100 GLU A N 1
ATOM 787 C CA . GLU A 1 100 ? 19.673 1.256 25.877 1.00 86.25 100 GLU A CA 1
ATOM 788 C C . GLU A 1 100 ? 18.969 2.617 25.821 1.00 86.25 100 GLU A C 1
ATOM 790 O O . GLU A 1 100 ? 18.834 3.297 26.846 1.00 86.25 100 GLU A O 1
ATOM 795 N N . THR A 1 101 ? 18.502 3.012 24.634 1.00 84.38 101 THR A N 1
ATOM 796 C CA . THR A 1 101 ? 17.895 4.331 24.408 1.00 84.38 101 THR A CA 1
ATOM 797 C C . THR A 1 101 ? 16.438 4.400 24.847 1.00 84.38 101 THR A C 1
ATOM 799 O O . THR A 1 101 ? 16.043 5.374 25.490 1.00 84.38 101 THR A O 1
ATOM 802 N N . GLN A 1 102 ? 15.629 3.387 24.524 1.00 79.44 102 GLN A N 1
ATOM 803 C CA . GLN A 1 102 ? 14.193 3.408 24.807 1.00 79.44 102 GLN A CA 1
ATOM 804 C C . GLN A 1 102 ? 13.857 2.868 26.197 1.00 79.44 102 GLN A C 1
ATOM 806 O O . GLN A 1 102 ? 12.825 3.249 26.744 1.00 79.44 102 GLN A O 1
ATOM 811 N N . LYS A 1 103 ? 14.704 2.006 26.786 1.00 73.44 103 LYS A N 1
ATOM 812 C CA . LYS A 1 103 ? 14.477 1.356 28.094 1.00 73.44 103 LYS A CA 1
ATOM 813 C C . LYS A 1 103 ? 13.101 0.685 28.224 1.00 73.44 103 LYS A C 1
ATOM 815 O O . LYS A 1 103 ? 12.532 0.620 29.315 1.00 73.44 103 LYS A O 1
ATOM 820 N N . ILE A 1 104 ? 12.557 0.211 27.106 1.00 68.25 104 ILE A N 1
ATOM 821 C CA . ILE A 1 104 ? 11.262 -0.465 26.996 1.00 68.25 104 ILE A CA 1
ATOM 822 C C . ILE A 1 104 ? 11.498 -1.830 26.347 1.00 68.25 104 ILE A C 1
ATOM 824 O O . ILE A 1 104 ? 12.385 -1.989 25.513 1.00 68.25 104 ILE A O 1
ATOM 828 N N . ASP A 1 105 ? 10.682 -2.807 26.732 1.00 67.44 105 ASP A N 1
ATOM 829 C CA . ASP A 1 105 ? 10.694 -4.163 26.188 1.00 67.44 105 ASP A CA 1
ATOM 830 C C . ASP A 1 105 ? 10.390 -4.170 24.667 1.00 67.44 105 ASP A C 1
ATOM 832 O O . ASP A 1 105 ? 9.390 -3.604 24.208 1.00 67.44 105 ASP A O 1
ATOM 836 N N . LEU A 1 106 ? 11.248 -4.811 23.865 1.00 75.19 106 LEU A N 1
ATOM 837 C CA . LEU A 1 106 ? 11.193 -4.802 22.393 1.00 75.19 106 LEU A CA 1
ATOM 838 C C . LEU A 1 106 ? 10.194 -5.806 21.789 1.00 75.19 106 LEU A C 1
ATOM 840 O O . LEU A 1 106 ? 10.190 -6.014 20.579 1.00 75.19 106 LEU A O 1
ATOM 844 N N . LYS A 1 107 ? 9.281 -6.366 22.591 1.00 69.44 107 LYS A N 1
ATOM 845 C CA . LYS A 1 107 ? 8.260 -7.363 22.186 1.00 69.44 107 LYS A CA 1
ATOM 846 C C . LYS A 1 107 ? 7.403 -7.020 20.963 1.00 69.44 107 LYS A C 1
ATOM 848 O O . LYS A 1 107 ? 6.781 -7.904 20.391 1.00 69.44 107 LYS A O 1
ATOM 853 N N . HIS A 1 108 ? 7.337 -5.753 20.567 1.00 72.75 108 HIS A N 1
ATOM 854 C CA . HIS A 1 108 ? 6.618 -5.315 19.368 1.00 72.75 108 HIS A CA 1
ATOM 855 C C . HIS A 1 108 ? 7.370 -5.620 18.053 1.00 72.75 108 HIS A C 1
ATOM 857 O O . HIS A 1 108 ? 6.797 -5.475 16.971 1.00 72.75 108 HIS A O 1
ATOM 863 N N . ILE A 1 109 ? 8.642 -6.021 18.134 1.00 81.19 109 ILE A N 1
ATOM 864 C CA . ILE A 1 109 ? 9.468 -6.477 17.015 1.00 81.19 109 ILE A CA 1
ATOM 865 C C . ILE A 1 109 ? 9.398 -8.009 16.975 1.00 81.19 109 ILE A C 1
ATOM 867 O O . ILE A 1 109 ? 10.208 -8.700 17.578 1.00 81.19 109 ILE A O 1
ATOM 871 N N . GLU A 1 110 ? 8.397 -8.552 16.282 1.00 72.88 110 GLU A N 1
ATOM 872 C CA . GLU A 1 110 ? 8.128 -10.002 16.285 1.00 72.88 110 GLU A CA 1
ATOM 873 C C . GLU A 1 110 ? 9.032 -10.807 15.342 1.00 72.88 110 GLU A C 1
ATOM 875 O O . GLU A 1 110 ? 9.197 -12.013 15.515 1.00 72.88 110 GLU A O 1
ATOM 880 N N . LYS A 1 111 ? 9.565 -10.172 14.294 1.00 79.94 111 LYS A N 1
ATOM 881 C CA . LYS A 1 111 ? 10.396 -10.832 13.283 1.00 79.94 111 LYS A CA 1
ATOM 882 C C . LYS A 1 111 ? 11.358 -9.849 12.636 1.00 79.94 111 LYS A C 1
ATOM 884 O O . LYS A 1 111 ? 11.009 -8.686 12.439 1.00 79.94 111 LYS A O 1
ATOM 889 N N . VAL A 1 112 ? 12.505 -10.359 12.206 1.00 86.12 112 VAL A N 1
ATOM 890 C CA . VAL A 1 112 ? 13.357 -9.705 11.213 1.00 86.12 112 VAL A CA 1
ATOM 891 C C . VAL A 1 112 ? 13.169 -10.375 9.858 1.00 86.12 112 VAL A C 1
ATOM 893 O O . VAL A 1 112 ? 13.165 -11.599 9.751 1.00 86.12 112 VAL A O 1
ATOM 896 N N . GLN A 1 113 ? 12.988 -9.566 8.817 1.00 81.75 113 GLN A N 1
ATOM 897 C CA . GLN A 1 113 ? 12.873 -10.031 7.443 1.00 81.75 113 GLN A CA 1
ATOM 898 C C . GLN A 1 113 ? 14.211 -9.818 6.720 1.00 81.75 113 GLN A C 1
ATOM 900 O O . GLN A 1 113 ? 14.527 -8.678 6.355 1.00 81.75 113 GLN A O 1
ATOM 905 N N . PRO A 1 114 ? 15.016 -10.880 6.517 1.00 82.25 114 PRO A N 1
ATOM 906 C CA . PRO A 1 114 ? 16.176 -10.788 5.652 1.00 82.25 114 PRO A CA 1
ATOM 907 C C . PRO A 1 114 ? 15.721 -10.548 4.212 1.00 82.25 114 PRO A C 1
ATOM 909 O O . PRO A 1 114 ? 14.813 -11.220 3.721 1.00 82.25 114 PRO A O 1
ATOM 912 N N . TYR A 1 115 ? 16.358 -9.609 3.525 1.00 70.69 115 TYR A N 1
ATOM 913 C CA . TYR A 1 115 ? 16.147 -9.379 2.100 1.00 70.69 115 TYR A CA 1
ATOM 914 C C . TYR A 1 115 ? 17.489 -9.264 1.383 1.00 70.69 115 TYR A C 1
ATOM 916 O O . TYR A 1 115 ? 18.508 -8.873 1.965 1.00 70.69 115 TYR A O 1
ATOM 924 N N . LYS A 1 116 ? 17.500 -9.624 0.102 1.00 65.69 116 LYS A N 1
ATOM 925 C CA . LYS A 1 116 ? 18.665 -9.454 -0.765 1.00 65.69 116 LYS A CA 1
ATOM 926 C C . LYS A 1 116 ? 18.473 -8.191 -1.593 1.00 65.69 116 LYS A C 1
ATOM 928 O O . LYS A 1 116 ? 17.410 -7.991 -2.170 1.00 65.69 116 LYS A O 1
ATOM 933 N N . ILE A 1 117 ? 19.515 -7.367 -1.685 1.00 63.00 117 ILE A N 1
ATOM 934 C CA . ILE A 1 117 ? 19.509 -6.150 -2.517 1.00 63.00 117 ILE A CA 1
ATOM 935 C C . ILE A 1 117 ? 19.301 -6.503 -4.007 1.00 63.00 117 ILE A C 1
ATOM 937 O O . ILE A 1 117 ? 18.743 -5.715 -4.756 1.00 63.00 117 ILE A O 1
ATOM 941 N N . GLU A 1 118 ? 19.653 -7.724 -4.420 1.00 58.19 118 GLU A N 1
ATOM 942 C CA . GLU A 1 118 ? 19.559 -8.228 -5.801 1.00 58.19 118 GLU A CA 1
ATOM 943 C C . GLU A 1 118 ? 18.156 -8.720 -6.222 1.00 58.19 118 GLU A C 1
ATOM 945 O O . GLU A 1 118 ? 18.027 -9.342 -7.269 1.00 58.19 118 GLU A O 1
ATOM 950 N N . GLN A 1 119 ? 17.098 -8.489 -5.433 1.00 63.22 119 GLN A N 1
ATOM 951 C CA . GLN A 1 119 ? 15.728 -8.902 -5.803 1.00 63.22 119 GLN A CA 1
ATOM 952 C C . GLN A 1 119 ? 15.007 -7.907 -6.720 1.00 63.22 119 GLN A C 1
ATOM 954 O O . GLN A 1 119 ? 14.004 -8.254 -7.346 1.00 63.22 119 GLN A O 1
ATOM 959 N N . TYR A 1 120 ? 15.518 -6.679 -6.808 1.00 79.50 120 TYR A N 1
ATOM 960 C CA . TYR A 1 120 ? 14.863 -5.594 -7.520 1.00 79.50 120 TYR A CA 1
ATOM 961 C C . TYR A 1 120 ? 15.815 -4.912 -8.495 1.00 79.50 120 TYR A C 1
ATOM 963 O O . TYR A 1 120 ? 17.013 -4.788 -8.235 1.00 79.50 120 TYR A O 1
ATOM 971 N N . MET A 1 121 ? 15.257 -4.431 -9.601 1.00 87.12 121 MET A N 1
ATOM 972 C CA . MET A 1 121 ? 15.951 -3.566 -10.543 1.00 87.12 121 MET A CA 1
ATOM 973 C C . MET A 1 121 ? 16.433 -2.317 -9.804 1.00 87.12 121 MET A C 1
ATOM 975 O O . MET A 1 121 ? 15.647 -1.637 -9.132 1.00 87.12 121 MET A O 1
ATOM 979 N N . MET A 1 122 ? 17.717 -1.984 -9.941 1.00 81.44 122 MET A N 1
ATOM 980 C CA . MET A 1 122 ? 18.226 -0.755 -9.345 1.00 81.44 122 MET A CA 1
ATOM 981 C C . MET A 1 122 ? 17.824 0.446 -10.198 1.00 81.44 122 MET A C 1
ATOM 983 O O . MET A 1 122 ? 18.100 0.515 -11.396 1.00 81.44 122 MET A O 1
ATOM 987 N N . LEU A 1 123 ? 17.184 1.405 -9.537 1.00 82.62 123 LEU A N 1
ATOM 988 C CA . LEU A 1 123 ? 16.834 2.709 -10.078 1.00 82.62 123 LEU A CA 1
ATOM 989 C C . LEU A 1 123 ? 17.509 3.750 -9.190 1.00 82.62 123 LEU A C 1
ATOM 991 O O . LEU A 1 123 ? 17.095 3.943 -8.040 1.00 82.62 123 LEU A O 1
ATOM 995 N N . ASP A 1 124 ? 18.556 4.391 -9.702 1.00 72.62 124 ASP A N 1
ATOM 996 C CA . ASP A 1 124 ? 19.217 5.479 -8.986 1.00 72.62 124 ASP A CA 1
ATOM 997 C C . ASP A 1 124 ? 18.277 6.692 -8.839 1.00 72.62 124 ASP A C 1
ATOM 999 O O . ASP A 1 124 ? 17.206 6.798 -9.454 1.00 72.62 124 ASP A O 1
ATOM 1003 N N . SER A 1 125 ? 18.630 7.603 -7.935 1.00 71.88 125 SER A N 1
ATOM 1004 C CA . SER A 1 125 ? 17.787 8.759 -7.615 1.00 71.88 125 SER A CA 1
ATOM 1005 C C . SER A 1 125 ? 17.566 9.675 -8.827 1.00 71.88 125 SER A C 1
ATOM 1007 O O . SER A 1 125 ? 16.456 10.189 -9.009 1.00 71.88 125 SER A O 1
ATOM 1009 N N . SER A 1 126 ? 18.577 9.822 -9.689 1.00 74.00 126 SER A N 1
ATOM 1010 C CA . SER A 1 126 ? 18.501 10.556 -10.955 1.00 74.00 126 SER A CA 1
ATOM 1011 C C . SER A 1 126 ? 17.530 9.894 -11.933 1.00 74.00 126 SER A C 1
ATOM 1013 O O . SER A 1 126 ? 16.698 10.600 -12.508 1.00 74.00 126 SER A O 1
ATOM 1015 N N . SER A 1 127 ? 17.542 8.564 -12.073 1.00 83.06 127 SER A N 1
ATOM 1016 C CA . SER A 1 127 ? 16.616 7.844 -12.956 1.00 83.06 127 SER A CA 1
ATOM 1017 C C . SER A 1 127 ? 15.188 7.874 -12.456 1.00 83.06 127 SER A C 1
ATOM 1019 O O . SER A 1 127 ? 14.276 8.148 -13.236 1.00 83.06 127 SER A O 1
ATOM 1021 N N . ARG A 1 128 ? 14.967 7.713 -11.146 1.00 84.25 128 ARG A N 1
ATOM 1022 C CA . ARG A 1 128 ? 13.622 7.852 -10.560 1.00 84.25 128 ARG A CA 1
ATOM 1023 C C . ARG A 1 128 ? 13.012 9.224 -10.838 1.00 84.25 128 ARG A C 1
ATOM 1025 O O . ARG A 1 128 ? 11.829 9.315 -11.172 1.00 84.25 128 ARG A O 1
ATOM 1032 N N . ARG A 1 129 ? 13.823 10.280 -10.712 1.00 81.75 129 ARG A N 1
ATOM 1033 C CA . ARG A 1 129 ? 13.405 11.663 -10.960 1.00 81.75 129 ARG A CA 1
ATOM 1034 C C . ARG A 1 129 ? 13.194 11.933 -12.450 1.00 81.75 129 ARG A C 1
ATOM 1036 O O . ARG A 1 129 ? 12.174 12.506 -12.813 1.00 81.75 129 ARG A O 1
ATOM 1043 N N . SER A 1 130 ? 14.114 11.495 -13.306 1.00 84.94 130 SER A N 1
ATOM 1044 C CA . SER A 1 130 ? 14.080 11.757 -14.754 1.00 84.94 130 SER A CA 1
ATOM 1045 C C . SER A 1 130 ? 12.973 10.997 -15.483 1.00 84.94 130 SER A C 1
ATOM 1047 O O . SER A 1 130 ? 12.415 11.502 -16.459 1.00 84.94 130 SER A O 1
ATOM 1049 N N . LEU A 1 131 ? 12.635 9.798 -15.001 1.00 90.94 131 LEU A N 1
ATOM 1050 C CA . LEU A 1 131 ? 11.499 9.013 -15.484 1.00 90.94 131 LEU A CA 1
ATOM 1051 C C . LEU A 1 131 ? 10.160 9.466 -14.881 1.00 90.94 131 LEU A C 1
ATOM 1053 O O . LEU A 1 131 ? 9.122 8.943 -15.280 1.00 90.94 131 LEU A O 1
ATOM 1057 N N . GLU A 1 132 ? 10.171 10.416 -13.936 1.00 92.56 132 GLU A N 1
ATOM 1058 C CA . GLU A 1 132 ? 8.979 10.937 -13.252 1.00 92.56 132 GLU A CA 1
ATOM 1059 C C . GLU A 1 132 ? 8.080 9.798 -12.737 1.00 92.56 132 GLU A C 1
ATOM 1061 O O . GLU A 1 132 ? 6.873 9.763 -12.988 1.00 92.56 132 GLU A O 1
ATOM 1066 N N . ILE A 1 133 ? 8.679 8.815 -12.045 1.00 92.94 133 ILE A N 1
ATOM 1067 C CA . ILE A 1 133 ? 7.974 7.586 -11.636 1.00 92.94 133 ILE A CA 1
ATOM 1068 C C . ILE A 1 133 ? 6.831 7.922 -10.677 1.00 92.94 133 ILE A C 1
ATOM 1070 O O . ILE A 1 133 ? 5.696 7.500 -10.881 1.00 92.94 133 ILE A O 1
ATOM 1074 N N . THR A 1 134 ? 7.106 8.693 -9.626 1.00 89.75 134 THR A N 1
ATOM 1075 C CA . THR A 1 134 ? 6.111 9.013 -8.591 1.00 89.75 134 THR A CA 1
ATOM 1076 C C . THR A 1 134 ? 5.666 10.465 -8.608 1.00 89.75 134 THR A C 1
ATOM 1078 O O . THR A 1 134 ? 4.493 10.744 -8.335 1.00 89.75 134 THR A O 1
ATOM 1081 N N . GLU A 1 135 ? 6.550 11.374 -9.006 1.00 88.88 135 GLU A N 1
ATOM 1082 C CA . GLU A 1 135 ? 6.307 12.811 -9.064 1.00 88.88 135 GLU A CA 1
ATOM 1083 C C . GLU A 1 135 ? 7.014 13.464 -10.257 1.00 88.88 135 GLU A C 1
ATOM 1085 O O . GLU A 1 135 ? 8.018 12.957 -10.753 1.00 88.88 135 GLU A O 1
ATOM 1090 N N . THR A 1 136 ? 6.476 14.594 -10.715 1.00 87.19 136 THR A N 1
ATOM 1091 C CA . THR A 1 136 ? 7.055 15.398 -11.801 1.00 87.19 136 THR A CA 1
ATOM 1092 C C . THR A 1 136 ? 8.314 16.141 -11.354 1.00 87.19 136 THR A C 1
ATOM 1094 O O . THR A 1 136 ? 8.336 16.679 -10.245 1.00 87.19 136 THR A O 1
ATOM 1097 N N . MET A 1 137 ? 9.287 16.328 -12.245 1.00 79.31 137 MET A N 1
ATOM 1098 C CA . MET A 1 137 ? 10.552 17.015 -11.955 1.00 79.31 137 MET A CA 1
ATOM 1099 C C . MET A 1 137 ? 10.384 18.484 -11.539 1.00 79.31 137 MET A C 1
ATOM 1101 O O . MET A 1 137 ? 11.165 18.968 -10.719 1.00 79.31 137 MET A O 1
ATOM 1105 N N . ARG A 1 138 ? 9.413 19.200 -12.132 1.00 75.38 138 ARG A N 1
ATOM 1106 C CA . ARG A 1 138 ? 9.251 20.662 -11.976 1.00 75.38 138 ARG A CA 1
ATOM 1107 C C . ARG A 1 138 ? 8.433 21.070 -10.756 1.00 75.38 138 ARG A C 1
ATOM 1109 O O . ARG A 1 138 ? 8.796 22.017 -10.072 1.00 75.38 138 ARG A O 1
ATOM 1116 N N . GLU A 1 139 ? 7.307 20.399 -10.523 1.00 78.81 139 GLU A N 1
ATOM 1117 C CA . GLU A 1 139 ? 6.322 20.817 -9.514 1.00 78.81 139 GLU A CA 1
ATOM 1118 C C . GLU A 1 139 ? 6.194 19.823 -8.350 1.00 78.81 139 GLU A C 1
ATOM 1120 O O . GLU A 1 139 ? 5.371 20.042 -7.462 1.00 78.81 139 GLU A O 1
ATOM 1125 N N . SER A 1 140 ? 6.952 18.715 -8.369 1.00 83.69 140 SER A N 1
ATOM 1126 C CA . SER A 1 140 ? 6.826 17.593 -7.421 1.00 83.69 140 SER A CA 1
ATOM 1127 C C . SER A 1 140 ? 5.371 17.144 -7.224 1.00 83.69 140 SER A C 1
ATOM 1129 O O . SER A 1 140 ? 4.924 16.825 -6.122 1.00 83.69 140 SER A O 1
ATOM 1131 N N . ARG A 1 141 ? 4.583 17.155 -8.309 1.00 87.44 141 ARG A N 1
ATOM 1132 C CA . ARG A 1 141 ? 3.179 16.739 -8.299 1.00 87.44 141 ARG A CA 1
ATOM 1133 C C . ARG A 1 141 ? 3.047 15.300 -8.759 1.00 87.44 141 ARG A C 1
ATOM 1135 O O . ARG A 1 141 ? 3.786 14.835 -9.617 1.00 87.44 141 ARG A O 1
ATOM 1142 N N . LYS A 1 142 ? 2.026 14.617 -8.235 1.00 87.81 142 LYS A N 1
ATOM 1143 C CA . LYS A 1 142 ? 1.622 13.295 -8.729 1.00 87.81 142 LYS A CA 1
ATOM 1144 C C . LYS A 1 142 ? 1.070 13.393 -10.156 1.00 87.81 142 LYS A C 1
ATOM 1146 O O . LYS A 1 142 ? 1.418 12.585 -10.999 1.00 87.81 142 LYS A O 1
ATOM 1151 N N . LYS A 1 143 ? 0.204 14.372 -10.453 1.00 91.00 143 LYS A N 1
ATOM 1152 C CA . LYS A 1 143 ? -0.369 14.534 -11.804 1.00 91.00 143 LYS A CA 1
ATOM 1153 C C . LYS A 1 143 ? 0.758 14.780 -12.811 1.00 91.00 143 LYS A C 1
ATOM 1155 O O . LYS A 1 143 ? 1.519 15.720 -12.625 1.00 91.00 143 LYS A O 1
ATOM 1160 N N . GLY A 1 144 ? 0.824 13.960 -13.859 1.00 90.50 144 GLY A N 1
ATOM 1161 C CA . GLY A 1 144 ? 1.925 13.987 -14.828 1.00 90.50 144 GLY A CA 1
ATOM 1162 C C . GLY A 1 144 ? 3.087 13.039 -14.507 1.00 90.50 144 GLY A C 1
ATOM 1163 O O . GLY A 1 144 ? 4.073 13.071 -15.225 1.00 90.50 144 GLY A O 1
ATOM 1164 N N . SER A 1 145 ? 2.982 12.190 -13.477 1.00 95.00 145 SER A N 1
ATOM 1165 C CA . SER A 1 145 ? 3.927 11.094 -13.207 1.00 95.00 145 SER A CA 1
ATOM 1166 C C . SER A 1 145 ? 3.391 9.738 -13.687 1.00 95.00 145 SER A C 1
ATOM 1168 O O . SER A 1 145 ? 2.188 9.592 -13.944 1.00 95.00 145 SER A O 1
ATOM 1170 N N . LEU A 1 146 ? 4.255 8.718 -13.764 1.00 96.75 146 LEU A N 1
ATOM 1171 C CA . LEU A 1 146 ? 3.832 7.340 -14.058 1.00 96.75 146 LEU A CA 1
ATOM 1172 C C . LEU A 1 146 ? 2.802 6.851 -13.029 1.00 96.75 146 LEU A C 1
ATOM 1174 O O . LEU A 1 146 ? 1.754 6.318 -13.396 1.00 96.75 146 LEU A O 1
ATOM 1178 N N . LEU A 1 147 ? 3.052 7.098 -11.741 1.00 97.00 147 LEU A N 1
ATOM 1179 C CA . LEU A 1 147 ? 2.164 6.714 -10.648 1.00 97.00 147 LEU A CA 1
ATOM 1180 C C . LEU A 1 147 ? 0.766 7.327 -10.796 1.00 97.00 147 LEU A C 1
ATOM 1182 O O . LEU A 1 147 ? -0.210 6.698 -10.411 1.00 97.00 147 LEU A O 1
ATOM 1186 N N . TRP A 1 148 ? 0.618 8.531 -11.355 1.00 96.88 148 TRP A N 1
ATOM 1187 C CA . TRP A 1 148 ? -0.712 9.102 -11.608 1.00 96.88 148 TRP A CA 1
ATOM 1188 C C . TRP A 1 148 ? -1.529 8.314 -12.636 1.00 96.88 148 TRP A C 1
ATOM 1190 O O . TRP A 1 148 ? -2.748 8.166 -12.474 1.00 96.88 148 TRP A O 1
ATOM 1200 N N . VAL A 1 149 ? -0.873 7.794 -13.672 1.00 97.19 149 VAL A N 1
ATOM 1201 C CA . VAL A 1 149 ? -1.528 6.955 -14.680 1.00 97.19 149 VAL A CA 1
ATOM 1202 C C . VAL A 1 149 ? -1.899 5.611 -14.068 1.00 97.19 149 VAL A C 1
ATOM 1204 O O . VAL A 1 149 ? -3.057 5.202 -14.164 1.00 97.19 149 VAL A O 1
ATOM 1207 N N . MET A 1 150 ? -0.934 4.975 -13.400 1.00 98.25 150 MET A N 1
ATOM 1208 C CA . MET A 1 150 ? -1.059 3.603 -12.911 1.00 98.25 150 MET A CA 1
ATOM 1209 C C . MET A 1 150 ? -1.945 3.473 -11.669 1.00 98.25 150 MET A C 1
ATOM 1211 O O . MET A 1 150 ? -2.567 2.432 -11.482 1.00 98.25 150 MET A O 1
ATOM 1215 N N . ASP A 1 151 ? -2.016 4.501 -10.818 1.00 97.62 151 ASP A N 1
ATOM 1216 C CA . ASP A 1 151 ? -2.778 4.455 -9.570 1.00 97.62 151 ASP A CA 1
ATOM 1217 C C . ASP A 1 151 ? -4.265 4.778 -9.791 1.00 97.62 151 ASP A C 1
ATOM 1219 O O . ASP A 1 151 ? -4.668 5.923 -10.051 1.00 97.62 151 ASP A O 1
ATOM 1223 N N . LYS A 1 152 ? -5.064 3.717 -9.691 1.00 97.62 152 LYS A N 1
ATOM 1224 C CA . LYS A 1 152 ? -6.529 3.640 -9.634 1.00 97.62 152 LYS A CA 1
ATOM 1225 C C . LYS A 1 152 ? -6.975 2.816 -8.421 1.00 97.62 152 LYS A C 1
ATOM 1227 O O . LYS A 1 152 ? -8.083 2.289 -8.417 1.00 97.62 152 LYS A O 1
ATOM 1232 N N . THR A 1 153 ? -6.103 2.691 -7.422 1.00 97.81 153 THR A N 1
ATOM 1233 C CA . THR A 1 153 ? -6.368 1.927 -6.202 1.00 97.81 153 THR A CA 1
ATOM 1234 C C . THR A 1 153 ? -7.510 2.553 -5.406 1.00 97.81 153 THR A C 1
ATOM 1236 O O . THR A 1 153 ? -7.731 3.768 -5.433 1.00 97.81 153 THR A O 1
ATOM 1239 N N . SER A 1 154 ? -8.265 1.708 -4.714 1.00 97.62 154 SER A N 1
ATOM 1240 C CA . SER A 1 154 ? -9.436 2.096 -3.926 1.00 97.62 154 SER A CA 1
ATOM 1241 C C . SER A 1 154 ? -9.082 2.386 -2.465 1.00 97.62 154 SER A C 1
ATOM 1243 O O . SER A 1 154 ? -9.831 3.071 -1.771 1.00 97.62 154 SER A O 1
ATOM 1245 N N . THR A 1 155 ? -7.925 1.909 -2.003 1.00 95.81 155 THR A N 1
ATOM 1246 C CA . THR A 1 155 ? -7.422 2.050 -0.634 1.00 95.81 155 THR A CA 1
ATOM 1247 C C . THR A 1 155 ? -6.071 2.764 -0.598 1.00 95.81 155 THR A C 1
ATOM 1249 O O . THR A 1 155 ? -5.243 2.677 -1.505 1.00 95.81 155 THR A O 1
ATOM 1252 N N . SER A 1 156 ? -5.784 3.432 0.523 1.00 91.94 156 SER A N 1
ATOM 1253 C CA . SER A 1 156 ? -4.481 4.086 0.727 1.00 91.94 156 SER A CA 1
ATOM 1254 C C . SER A 1 156 ? -3.313 3.096 0.834 1.00 91.94 156 SER A C 1
ATOM 1256 O O . SER A 1 156 ? -2.195 3.438 0.450 1.00 91.94 156 SER A O 1
ATOM 1258 N N . MET A 1 157 ? -3.550 1.890 1.361 1.00 88.12 157 MET A N 1
ATOM 1259 C CA . MET A 1 157 ? -2.534 0.832 1.457 1.00 88.12 157 MET A CA 1
ATOM 1260 C C . MET A 1 157 ? -2.238 0.197 0.093 1.00 88.12 157 MET A C 1
ATOM 1262 O O . MET A 1 157 ? -1.069 0.001 -0.238 1.00 88.12 157 MET A O 1
ATOM 1266 N N . GLY A 1 158 ? -3.256 0.001 -0.752 1.00 94.69 158 GLY A N 1
ATOM 1267 C CA . GLY A 1 158 ? -3.079 -0.416 -2.144 1.00 94.69 158 GLY A CA 1
ATOM 1268 C C . GLY A 1 158 ? -2.241 0.579 -2.942 1.00 94.69 158 GLY A C 1
ATOM 1269 O O . GLY A 1 158 ? -1.266 0.192 -3.584 1.00 94.69 158 GLY A O 1
ATOM 1270 N N . GLY A 1 159 ? -2.527 1.879 -2.823 1.00 94.12 159 GLY A N 1
ATOM 1271 C CA . GLY A 1 159 ? -1.737 2.922 -3.487 1.00 94.12 159 GLY A CA 1
ATOM 1272 C C . GLY A 1 159 ? -0.264 2.946 -3.053 1.00 94.12 159 GLY A C 1
ATOM 1273 O O . GLY A 1 159 ? 0.627 3.175 -3.877 1.00 94.12 159 GLY A O 1
ATOM 1274 N N . ARG A 1 160 ? 0.027 2.660 -1.773 1.00 89.06 160 ARG A N 1
ATOM 1275 C CA . ARG A 1 160 ? 1.410 2.495 -1.283 1.00 89.06 160 ARG A CA 1
ATOM 1276 C C . ARG A 1 160 ? 2.074 1.247 -1.862 1.00 89.06 160 ARG A C 1
ATOM 1278 O O . ARG A 1 160 ? 3.218 1.338 -2.302 1.00 89.06 160 ARG A O 1
ATOM 1285 N N . LYS A 1 161 ? 1.360 0.118 -1.911 1.00 88.38 161 LYS A N 1
ATOM 1286 C CA . LYS A 1 161 ? 1.853 -1.137 -2.498 1.00 88.38 161 LYS A CA 1
ATOM 1287 C C . LYS A 1 161 ? 2.181 -0.971 -3.984 1.00 88.38 161 LYS A C 1
ATOM 1289 O O . LYS A 1 161 ? 3.262 -1.356 -4.418 1.00 88.38 161 LYS A O 1
ATOM 1294 N N . LEU A 1 162 ? 1.301 -0.318 -4.742 1.00 96.69 162 LEU A N 1
ATOM 1295 C CA . LEU A 1 162 ? 1.522 -0.031 -6.158 1.00 96.69 162 LEU A CA 1
ATOM 1296 C C . LEU A 1 162 ? 2.717 0.904 -6.374 1.00 96.69 162 LEU A C 1
ATOM 1298 O O . LEU A 1 162 ? 3.556 0.638 -7.231 1.00 96.69 162 LEU A O 1
ATOM 1302 N N . ARG A 1 163 ? 2.826 1.983 -5.584 1.00 93.12 163 ARG A N 1
ATOM 1303 C CA . ARG A 1 163 ? 4.003 2.864 -5.616 1.00 93.12 163 ARG A CA 1
ATOM 1304 C C . ARG A 1 163 ? 5.286 2.063 -5.417 1.00 93.12 163 ARG A C 1
ATOM 1306 O O . ARG A 1 163 ? 6.221 2.223 -6.194 1.00 93.12 163 ARG A O 1
ATOM 1313 N N . HIS A 1 164 ? 5.301 1.196 -4.410 1.00 85.25 164 HIS A N 1
ATOM 1314 C CA . HIS A 1 164 ? 6.445 0.349 -4.111 1.00 85.25 164 HIS A CA 1
ATOM 1315 C C . HIS A 1 164 ? 6.819 -0.552 -5.300 1.00 85.25 164 HIS A C 1
ATOM 1317 O O . HIS A 1 164 ? 7.991 -0.615 -5.653 1.00 85.25 164 HIS A O 1
ATOM 1323 N N . TRP A 1 165 ? 5.847 -1.166 -5.983 1.00 92.25 165 TRP A N 1
ATOM 1324 C CA . TRP A 1 165 ? 6.106 -1.982 -7.179 1.00 92.25 165 TRP A CA 1
ATOM 1325 C C . TRP A 1 165 ? 6.708 -1.209 -8.354 1.00 92.25 165 TRP A C 1
ATOM 1327 O O . TRP A 1 165 ? 7.495 -1.776 -9.104 1.00 92.25 165 TRP A O 1
ATOM 1337 N N . LEU A 1 166 ? 6.361 0.070 -8.517 1.00 94.12 166 LEU A N 1
ATOM 1338 C CA . LEU A 1 166 ? 6.947 0.920 -9.559 1.00 94.12 166 LEU A CA 1
ATOM 1339 C C . LEU A 1 166 ? 8.353 1.418 -9.190 1.00 94.12 166 LEU A C 1
ATOM 1341 O O . LEU A 1 166 ? 9.186 1.617 -10.067 1.00 94.12 166 LEU A O 1
ATOM 1345 N N . GLU A 1 167 ? 8.624 1.640 -7.903 1.00 87.12 167 GLU A N 1
ATOM 1346 C CA . GLU A 1 167 ? 9.940 2.081 -7.414 1.00 87.12 167 GLU A CA 1
ATOM 1347 C C . GLU A 1 167 ? 10.950 0.932 -7.271 1.00 87.12 167 GLU A C 1
ATOM 1349 O O . GLU A 1 167 ? 12.159 1.192 -7.196 1.00 87.12 167 GLU A O 1
ATOM 1354 N N . GLN A 1 168 ? 10.448 -0.305 -7.191 1.00 84.75 168 GLN A N 1
ATOM 1355 C CA . GLN A 1 168 ? 11.206 -1.546 -7.028 1.00 84.75 168 GLN A CA 1
ATOM 1356 C C . GLN A 1 168 ? 10.655 -2.635 -7.970 1.00 84.75 168 GLN A C 1
ATOM 1358 O O . GLN A 1 168 ? 9.977 -3.563 -7.517 1.00 84.75 168 GLN A O 1
ATOM 1363 N N . PRO A 1 169 ? 10.911 -2.526 -9.289 1.00 92.19 169 PRO A N 1
ATOM 1364 C CA . PRO A 1 169 ? 10.596 -3.590 -10.240 1.00 92.19 169 PRO A CA 1
ATOM 1365 C C . PRO A 1 169 ? 11.367 -4.865 -9.894 1.00 92.19 169 PRO A C 1
ATOM 1367 O O . PRO A 1 169 ? 12.483 -4.791 -9.388 1.00 92.19 169 PRO A O 1
ATOM 1370 N N . LEU A 1 170 ? 10.788 -6.028 -10.168 1.00 88.06 170 LEU A N 1
ATOM 1371 C CA . LEU A 1 170 ? 11.355 -7.326 -9.802 1.00 88.06 170 LEU A CA 1
ATOM 1372 C C . LEU A 1 170 ? 12.459 -7.763 -10.778 1.00 88.06 170 LEU A C 1
ATOM 1374 O O . LEU A 1 170 ? 12.478 -7.343 -11.938 1.00 88.06 170 LEU A O 1
ATOM 1378 N N . LEU A 1 171 ? 13.355 -8.635 -10.313 1.00 87.19 171 LEU A N 1
ATOM 1379 C CA . LEU A 1 171 ? 14.322 -9.357 -11.157 1.00 87.19 171 LEU A CA 1
ATOM 1380 C C . LEU A 1 171 ? 14.005 -10.849 -11.308 1.00 87.19 171 LEU A C 1
ATOM 1382 O O . LEU A 1 171 ? 14.623 -11.518 -12.129 1.00 87.19 171 LEU A O 1
ATOM 1386 N N . ASP A 1 172 ? 13.039 -11.359 -10.546 1.00 82.88 172 ASP A N 1
ATOM 1387 C CA . ASP A 1 172 ? 12.601 -12.750 -10.613 1.00 82.88 172 ASP A CA 1
ATOM 1388 C C . ASP A 1 172 ? 11.460 -12.911 -11.632 1.00 82.88 172 ASP A C 1
ATOM 1390 O O . ASP A 1 172 ? 10.371 -12.353 -11.472 1.00 82.88 172 ASP A O 1
ATOM 1394 N N . ILE A 1 173 ? 11.711 -13.677 -12.697 1.00 89.31 173 ILE A N 1
ATOM 1395 C CA . ILE A 1 173 ? 10.743 -13.920 -13.777 1.00 89.31 173 ILE A CA 1
ATOM 1396 C C . ILE A 1 173 ? 9.515 -14.679 -13.282 1.00 89.31 173 ILE A C 1
ATOM 1398 O O . ILE A 1 173 ? 8.415 -14.435 -13.787 1.00 89.31 173 ILE A O 1
ATOM 1402 N N . GLU A 1 174 ? 9.670 -15.593 -12.326 1.00 85.94 174 GLU A N 1
ATOM 1403 C CA . GLU A 1 174 ? 8.544 -16.346 -11.780 1.00 85.94 174 GLU A CA 1
ATOM 1404 C C . GLU A 1 174 ? 7.622 -15.406 -11.002 1.00 85.94 174 GLU A C 1
ATOM 1406 O O . GLU A 1 174 ? 6.412 -15.415 -11.226 1.00 85.94 174 GLU A O 1
ATOM 1411 N N . GLU A 1 175 ? 8.177 -14.514 -10.174 1.00 86.00 175 GLU A N 1
ATOM 1412 C CA . GLU A 1 175 ? 7.385 -13.517 -9.441 1.00 86.00 175 GLU A CA 1
ATOM 1413 C C . GLU A 1 175 ? 6.721 -12.485 -10.369 1.00 86.00 175 GLU A C 1
ATOM 1415 O O . GLU A 1 175 ? 5.566 -12.096 -10.147 1.00 86.00 175 GLU A O 1
ATOM 1420 N N . ILE A 1 176 ? 7.417 -12.053 -11.429 1.00 92.56 176 ILE A N 1
ATOM 1421 C CA . ILE A 1 176 ? 6.851 -11.162 -12.453 1.00 92.56 176 ILE A CA 1
ATOM 1422 C C . ILE A 1 176 ? 5.661 -11.837 -13.134 1.00 92.56 176 ILE A C 1
ATOM 1424 O O . ILE A 1 176 ? 4.586 -11.239 -13.226 1.00 92.56 176 ILE A O 1
ATOM 1428 N N . ASN A 1 177 ? 5.826 -13.084 -13.582 1.00 92.81 177 ASN A N 1
ATOM 1429 C CA . ASN A 1 177 ? 4.758 -13.825 -14.247 1.00 92.81 177 ASN A CA 1
ATOM 1430 C C . ASN A 1 177 ? 3.592 -14.123 -13.307 1.00 92.81 177 ASN A C 1
ATOM 1432 O O . ASN A 1 177 ? 2.447 -13.958 -13.718 1.00 92.81 177 ASN A O 1
ATOM 1436 N N . LEU A 1 178 ? 3.859 -14.437 -12.037 1.00 89.56 178 LEU A N 1
ATOM 1437 C CA . LEU A 1 178 ? 2.826 -14.630 -11.020 1.00 89.56 178 LEU A CA 1
ATOM 1438 C C . LEU A 1 178 ? 1.932 -13.386 -10.880 1.00 89.56 178 LEU A C 1
ATOM 1440 O O . LEU A 1 178 ? 0.710 -13.498 -10.748 1.00 89.56 178 LEU A O 1
ATOM 1444 N N . ARG A 1 179 ? 2.534 -12.189 -10.938 1.00 95.56 179 ARG A N 1
ATOM 1445 C CA . ARG A 1 179 ? 1.800 -10.917 -10.929 1.00 95.56 179 ARG A CA 1
ATOM 1446 C C . ARG A 1 179 ? 1.058 -10.682 -12.247 1.00 95.56 179 ARG A C 1
ATOM 1448 O O . ARG A 1 179 ? -0.116 -10.323 -12.209 1.00 95.56 179 ARG A O 1
ATOM 1455 N N . LEU A 1 180 ? 1.703 -10.916 -13.393 1.00 97.69 180 LEU A N 1
ATOM 1456 C CA . LEU A 1 180 ? 1.086 -10.767 -14.718 1.00 97.69 180 LEU A CA 1
ATOM 1457 C C . LEU A 1 180 ? -0.121 -11.695 -14.909 1.00 97.69 180 LEU A C 1
ATOM 1459 O O . LEU A 1 180 ? -1.120 -11.267 -15.482 1.00 97.69 180 LEU A O 1
ATOM 1463 N N . ASP A 1 181 ? -0.057 -12.928 -14.408 1.00 97.38 181 ASP A N 1
ATOM 1464 C CA . ASP A 1 181 ? -1.164 -13.888 -14.425 1.00 97.38 181 ASP A CA 1
ATOM 1465 C C . ASP A 1 181 ? -2.363 -13.364 -13.636 1.00 97.38 181 ASP A C 1
ATOM 1467 O O . ASP A 1 181 ? -3.484 -13.347 -14.145 1.00 97.38 181 ASP A O 1
ATOM 1471 N N . ALA A 1 182 ? -2.120 -12.864 -12.424 1.00 97.31 182 ALA A N 1
ATOM 1472 C CA . ALA A 1 182 ? -3.169 -12.303 -11.582 1.00 97.31 182 ALA A CA 1
ATOM 1473 C C . ALA A 1 182 ? -3.804 -11.040 -12.188 1.00 97.31 182 ALA A C 1
ATOM 1475 O O . ALA A 1 182 ? -5.026 -10.884 -12.152 1.00 97.31 182 ALA A O 1
ATOM 1476 N N . VAL A 1 183 ? -2.990 -10.164 -12.792 1.00 98.19 183 VAL A N 1
ATOM 1477 C CA . VAL A 1 183 ? -3.473 -8.985 -13.529 1.00 98.19 183 VAL A CA 1
ATOM 1478 C C . VAL A 1 183 ? -4.289 -9.400 -14.753 1.00 98.19 183 VAL A C 1
ATOM 1480 O O . VAL A 1 183 ? -5.333 -8.803 -15.000 1.00 98.19 183 VAL A O 1
ATOM 1483 N N . SER A 1 184 ? -3.853 -10.419 -15.501 1.00 98.00 184 SER A N 1
ATOM 1484 C CA . SER A 1 184 ? -4.577 -10.930 -16.672 1.00 98.00 184 SER A CA 1
ATOM 1485 C C . SER A 1 184 ? -5.959 -11.444 -16.291 1.00 98.00 184 SER A C 1
ATOM 1487 O O . SER A 1 184 ? -6.951 -11.031 -16.880 1.00 98.00 184 SER A O 1
ATOM 1489 N N . GLU A 1 185 ? -6.040 -12.281 -15.259 1.00 97.94 185 GLU A N 1
ATOM 1490 C CA . GLU A 1 185 ? -7.307 -12.853 -14.808 1.00 97.94 185 GLU A CA 1
ATOM 1491 C C . GLU A 1 185 ? -8.294 -11.774 -14.331 1.00 97.94 185 GLU A C 1
ATOM 1493 O O . GLU A 1 185 ? -9.477 -11.815 -14.673 1.00 97.94 185 GLU A O 1
ATOM 1498 N N . LEU A 1 186 ? -7.811 -10.759 -13.603 1.00 97.69 186 LEU A N 1
ATOM 1499 C CA . LEU A 1 186 ? -8.620 -9.605 -13.188 1.00 97.69 186 LEU A CA 1
ATOM 1500 C C . LEU A 1 186 ? -9.001 -8.698 -14.367 1.00 97.69 186 LEU A C 1
ATOM 1502 O O . LEU A 1 186 ? -10.068 -8.079 -14.351 1.00 97.69 186 LEU A O 1
ATOM 1506 N N . LYS A 1 187 ? -8.143 -8.585 -15.387 1.00 96.88 187 LYS A N 1
ATOM 1507 C CA . LYS A 1 187 ? -8.439 -7.836 -16.615 1.00 96.88 187 LYS A CA 1
ATOM 1508 C C . LYS A 1 187 ? -9.603 -8.489 -17.363 1.00 96.88 187 LYS A C 1
ATOM 1510 O O . LYS A 1 187 ? -10.546 -7.7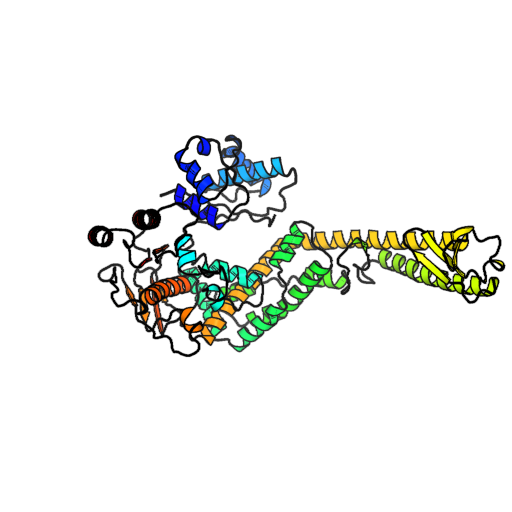89 -17.729 1.00 96.88 187 LYS A O 1
ATOM 1515 N N . ASP A 1 188 ? -9.559 -9.809 -17.511 1.00 96.31 188 ASP A N 1
ATOM 1516 C CA . ASP A 1 188 ? -10.570 -10.592 -18.227 1.00 96.31 188 ASP A CA 1
ATOM 1517 C C . ASP A 1 188 ? -11.878 -10.727 -17.417 1.00 96.31 188 ASP A C 1
ATOM 1519 O O . ASP A 1 188 ? -12.973 -10.774 -17.980 1.00 96.31 188 ASP A O 1
ATOM 1523 N N . SER A 1 189 ? -11.790 -10.690 -16.083 1.00 96.12 189 SER A N 1
ATOM 1524 C CA . SER A 1 189 ? -12.931 -10.761 -15.157 1.00 96.12 189 SER A CA 1
ATOM 1525 C C . SER A 1 189 ? -13.493 -9.374 -14.803 1.00 96.12 189 SER A C 1
ATOM 1527 O O . SER A 1 189 ? -13.506 -8.972 -13.637 1.00 96.12 189 SER A O 1
ATOM 1529 N N . PHE A 1 190 ? -13.977 -8.625 -15.804 1.00 95.50 190 PHE A N 1
ATOM 1530 C CA . PHE A 1 190 ? -14.440 -7.231 -15.647 1.00 95.50 190 PHE A CA 1
ATOM 1531 C C . PHE A 1 190 ? -15.446 -7.016 -14.499 1.00 95.50 190 PHE A C 1
ATOM 1533 O O . PHE A 1 190 ? -15.299 -6.067 -13.724 1.00 95.50 190 PHE A O 1
ATOM 1540 N N . MET A 1 191 ? -16.465 -7.879 -14.384 1.00 96.50 191 MET A N 1
ATOM 1541 C CA . MET A 1 191 ? -17.504 -7.752 -13.349 1.00 96.50 191 MET A CA 1
ATOM 1542 C C . MET A 1 191 ? -16.905 -7.932 -11.950 1.00 96.50 191 MET A C 1
ATOM 1544 O O . MET A 1 191 ? -17.030 -7.037 -11.117 1.00 96.50 191 MET A O 1
ATOM 1548 N N . THR A 1 192 ? -16.159 -9.020 -11.736 1.00 96.75 192 THR A N 1
ATOM 1549 C CA . THR A 1 192 ? -15.466 -9.306 -10.472 1.00 96.75 192 THR A CA 1
ATOM 1550 C C . THR A 1 192 ? -14.522 -8.173 -10.081 1.00 96.75 192 T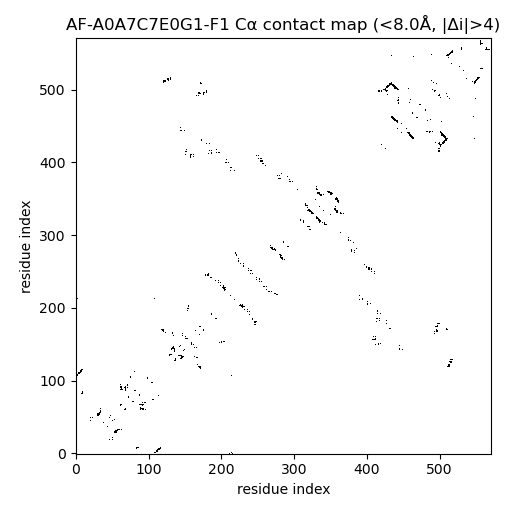HR A C 1
ATOM 1552 O O . THR A 1 192 ? -14.571 -7.694 -8.951 1.00 96.75 192 THR A O 1
ATOM 1555 N N . ARG A 1 193 ? -13.700 -7.679 -11.019 1.00 96.88 193 ARG A N 1
ATOM 1556 C CA . ARG A 1 193 ? -12.789 -6.550 -10.776 1.00 96.88 193 ARG A CA 1
ATOM 1557 C C . ARG A 1 193 ? -13.546 -5.288 -10.360 1.00 96.88 193 ARG A C 1
ATOM 1559 O O . ARG A 1 193 ? -13.156 -4.636 -9.395 1.00 96.88 193 ARG A O 1
ATOM 1566 N N . SER A 1 194 ? -14.621 -4.949 -11.069 1.00 96.94 194 SER A N 1
ATOM 1567 C CA . SER A 1 194 ? -15.419 -3.750 -10.785 1.00 96.94 194 SER A CA 1
ATOM 1568 C C . SER A 1 194 ? -16.058 -3.808 -9.396 1.00 96.94 194 SER A C 1
ATOM 1570 O O . SER A 1 194 ? -16.008 -2.826 -8.653 1.00 96.94 194 SER A O 1
ATOM 1572 N N . GLU A 1 195 ? -16.607 -4.964 -9.017 1.00 97.00 195 GLU A N 1
ATOM 1573 C CA . GLU A 1 195 ? -17.187 -5.175 -7.689 1.00 97.00 195 GLU A CA 1
ATOM 1574 C C . GLU A 1 195 ? -16.129 -5.160 -6.581 1.00 97.00 195 GLU A C 1
ATOM 1576 O O . GLU A 1 195 ? -16.333 -4.509 -5.555 1.00 97.00 195 GLU A O 1
ATOM 1581 N N . LEU A 1 196 ? -14.970 -5.795 -6.801 1.00 97.25 196 LEU A N 1
ATOM 1582 C CA . LEU A 1 196 ? -13.838 -5.743 -5.873 1.00 97.25 196 LEU A CA 1
ATOM 1583 C C . LEU A 1 196 ? -13.423 -4.294 -5.603 1.00 97.25 196 LEU A C 1
ATOM 1585 O O . LEU A 1 196 ? -13.359 -3.878 -4.448 1.00 97.25 196 LEU A O 1
ATOM 1589 N N . MET A 1 197 ? -13.197 -3.499 -6.651 1.00 97.44 197 MET A N 1
ATOM 1590 C CA . MET A 1 197 ? -12.806 -2.095 -6.500 1.00 97.44 197 MET A CA 1
ATOM 1591 C C . MET A 1 197 ? -13.854 -1.285 -5.723 1.00 97.44 197 MET A C 1
ATOM 1593 O O . MET A 1 197 ? -13.497 -0.512 -4.835 1.00 97.44 197 MET A O 1
ATOM 1597 N N . GLU A 1 198 ? -15.149 -1.473 -5.992 1.00 96.62 198 GLU A N 1
ATOM 1598 C CA . GLU A 1 198 ? -16.204 -0.766 -5.254 1.00 96.62 198 GLU A CA 1
ATOM 1599 C C . GLU A 1 198 ? -16.238 -1.156 -3.770 1.00 96.62 198 GLU A C 1
ATOM 1601 O O . GLU A 1 198 ? -16.312 -0.295 -2.888 1.00 96.62 198 GLU A O 1
ATOM 1606 N N . MET A 1 199 ? -16.098 -2.447 -3.471 1.00 95.38 199 MET A N 1
ATOM 1607 C CA . MET A 1 199 ? -16.073 -2.939 -2.096 1.00 95.38 199 MET A CA 1
ATOM 1608 C C . MET A 1 199 ? -14.865 -2.420 -1.318 1.00 95.38 199 MET A C 1
ATOM 1610 O O . MET A 1 199 ? -15.006 -2.031 -0.151 1.00 95.38 199 MET A O 1
ATOM 1614 N N . LEU A 1 200 ? -13.709 -2.337 -1.976 1.00 96.44 200 LEU A N 1
ATOM 1615 C CA . LEU A 1 200 ? -12.463 -1.846 -1.400 1.00 96.44 200 LEU A CA 1
ATOM 1616 C C . LEU A 1 200 ? -12.498 -0.348 -1.058 1.00 96.44 200 LEU A C 1
ATOM 1618 O O . LEU A 1 200 ? -11.853 0.049 -0.092 1.00 96.44 200 LEU A O 1
ATOM 1622 N N . LYS A 1 201 ? -13.295 0.489 -1.742 1.00 94.31 201 LYS A N 1
ATOM 1623 C CA . LYS A 1 201 ? -13.379 1.940 -1.444 1.00 94.31 201 LYS A CA 1
ATOM 1624 C C . LYS A 1 201 ? -13.797 2.271 -0.014 1.00 94.31 201 LYS A C 1
ATOM 1626 O O . LYS A 1 201 ? -13.436 3.325 0.500 1.00 94.31 201 LYS A O 1
ATOM 1631 N N . GLY A 1 202 ? -14.590 1.412 0.624 1.00 89.56 202 GLY A N 1
ATOM 1632 C CA . GLY A 1 202 ? -14.987 1.610 2.021 1.00 89.56 202 GLY A CA 1
ATOM 1633 C C . GLY A 1 202 ? -14.234 0.730 3.014 1.00 89.56 202 GLY A C 1
ATOM 1634 O O . GLY A 1 202 ? -14.669 0.608 4.157 1.00 89.56 202 GLY A O 1
ATOM 1635 N N . VAL A 1 203 ? -13.126 0.117 2.591 1.00 94.94 203 VAL A N 1
ATOM 1636 C CA . VAL A 1 203 ? -12.143 -0.490 3.491 1.00 94.94 203 VAL A CA 1
ATOM 1637 C C . VAL A 1 203 ? -11.201 0.615 3.968 1.00 94.94 203 VAL A C 1
ATOM 1639 O O . VAL A 1 203 ? -10.572 1.310 3.168 1.00 94.94 203 VAL A O 1
ATOM 1642 N N . TYR A 1 204 ? -11.106 0.800 5.283 1.00 93.81 204 TYR A N 1
ATOM 1643 C CA . TYR A 1 204 ? -10.187 1.772 5.872 1.00 93.81 204 TYR A CA 1
ATOM 1644 C C . TYR A 1 204 ? -8.736 1.278 5.790 1.00 93.81 204 TYR A C 1
ATOM 1646 O O . TYR A 1 204 ? -8.451 0.132 5.455 1.00 93.81 204 TYR A O 1
ATOM 1654 N N . ASP A 1 205 ? -7.784 2.155 6.107 1.00 90.75 205 ASP A N 1
ATOM 1655 C CA . ASP A 1 205 ? -6.354 1.836 6.093 1.00 90.75 205 ASP A CA 1
ATOM 1656 C C . ASP A 1 205 ? -5.975 0.924 7.281 1.00 90.75 205 ASP A C 1
ATOM 1658 O O . ASP A 1 205 ? -5.473 1.387 8.311 1.00 90.75 205 ASP A O 1
ATOM 1662 N N . ILE A 1 206 ? -6.261 -0.379 7.148 1.00 88.50 206 ILE A N 1
ATOM 1663 C CA . ILE A 1 206 ? -6.021 -1.406 8.177 1.00 88.50 206 ILE A CA 1
ATOM 1664 C C . ILE A 1 206 ? -4.545 -1.417 8.586 1.00 88.50 206 ILE A C 1
ATOM 1666 O O . ILE A 1 206 ? -4.240 -1.553 9.767 1.00 88.50 206 ILE A O 1
ATOM 1670 N N . GLU A 1 207 ? -3.623 -1.219 7.643 1.00 79.00 207 GLU A N 1
ATOM 1671 C CA . GLU A 1 207 ? -2.180 -1.175 7.898 1.00 79.00 207 GLU A CA 1
ATOM 1672 C C . GLU A 1 207 ? -1.812 -0.071 8.911 1.00 79.00 207 GLU A C 1
ATOM 1674 O O . GLU A 1 207 ? -1.131 -0.320 9.915 1.00 79.00 207 GLU A O 1
ATOM 1679 N N . ARG A 1 208 ? -2.326 1.151 8.712 1.00 83.31 208 ARG A N 1
ATOM 1680 C CA . ARG A 1 208 ? -2.114 2.265 9.652 1.00 83.31 208 ARG A CA 1
ATOM 1681 C C . ARG A 1 208 ? -2.849 2.077 10.973 1.00 83.31 208 ARG A C 1
ATOM 1683 O O . ARG A 1 208 ? -2.287 2.394 12.022 1.00 83.31 208 ARG A O 1
ATOM 1690 N N . LEU A 1 209 ? -4.081 1.570 10.946 1.00 86.06 209 LEU A N 1
ATOM 1691 C CA . LEU A 1 209 ? -4.856 1.289 12.162 1.00 86.06 209 LEU A CA 1
ATOM 1692 C C . LEU A 1 209 ? -4.159 0.229 13.026 1.00 86.06 209 LEU A C 1
ATOM 1694 O O . LEU A 1 209 ? -4.030 0.397 14.237 1.00 86.06 209 LEU A O 1
ATOM 1698 N N . THR A 1 210 ? -3.604 -0.802 12.391 1.00 79.31 210 THR A N 1
ATOM 1699 C CA . THR A 1 210 ? -2.804 -1.839 13.052 1.00 79.31 210 THR A CA 1
ATOM 1700 C C . THR A 1 210 ? -1.520 -1.256 13.628 1.00 79.31 210 THR A C 1
ATOM 1702 O O . THR A 1 210 ? -1.135 -1.595 14.742 1.00 79.31 210 THR A O 1
ATOM 1705 N N . SER A 1 211 ? -0.878 -0.321 12.922 1.00 73.38 211 SER A N 1
ATOM 1706 C CA . SER A 1 211 ? 0.287 0.385 13.459 1.00 73.38 211 SER A CA 1
ATOM 1707 C C . SER A 1 211 ? -0.078 1.154 14.733 1.00 73.38 211 SER A C 1
ATOM 1709 O O . SER A 1 211 ? 0.571 0.969 15.755 1.00 73.38 211 SER A O 1
ATOM 1711 N N . LYS A 1 212 ? -1.166 1.940 14.731 1.00 77.06 212 LYS A N 1
ATOM 1712 C CA . LYS A 1 212 ? -1.664 2.644 15.933 1.00 77.06 212 LYS A CA 1
ATOM 1713 C C . LYS A 1 212 ? -1.962 1.706 17.105 1.00 77.06 212 LYS A C 1
ATOM 1715 O O . LYS A 1 212 ? -1.679 2.071 18.245 1.00 77.06 212 LYS A O 1
ATOM 1720 N N . LEU A 1 213 ? -2.521 0.528 16.822 1.00 78.12 213 LEU A N 1
ATOM 1721 C CA . LEU A 1 213 ? -2.772 -0.518 17.813 1.00 78.12 213 LEU A CA 1
ATOM 1722 C C . LEU A 1 213 ? -1.463 -0.994 18.460 1.00 78.12 213 LEU A C 1
ATOM 1724 O O . LEU A 1 213 ? -1.411 -1.114 19.680 1.00 78.12 213 LEU A O 1
ATOM 1728 N N . VAL A 1 214 ? -0.388 -1.155 17.677 1.00 70.56 214 VAL A N 1
ATOM 1729 C CA . VAL A 1 214 ? 0.945 -1.521 18.191 1.00 70.56 214 VAL A CA 1
ATOM 1730 C C . VAL A 1 214 ? 1.541 -0.442 19.101 1.00 70.56 214 VAL A C 1
ATOM 1732 O O . VAL A 1 214 ? 2.131 -0.770 20.124 1.00 70.56 214 VAL A O 1
ATOM 1735 N N . TYR A 1 215 ? 1.355 0.842 18.783 1.00 71.06 215 TYR A N 1
ATOM 1736 C CA . TYR A 1 215 ? 1.803 1.940 19.655 1.00 71.06 215 TYR A CA 1
ATOM 1737 C C . TYR A 1 215 ? 0.914 2.173 20.884 1.00 71.06 215 TYR A C 1
ATOM 1739 O O . TYR A 1 215 ? 1.216 3.054 21.685 1.00 71.06 215 TYR A O 1
ATOM 1747 N N . GLY A 1 216 ? -0.219 1.474 21.003 1.00 72.38 216 GLY A N 1
ATOM 1748 C CA . GLY A 1 216 ? -1.194 1.695 22.074 1.00 72.38 216 GLY A CA 1
ATOM 1749 C C . GLY A 1 216 ? -2.037 2.972 21.935 1.00 72.38 216 GLY A C 1
ATOM 1750 O O . GLY A 1 216 ? -2.809 3.283 22.841 1.00 72.38 216 GLY A O 1
ATOM 1751 N N . ASN A 1 217 ? -1.946 3.680 20.802 1.00 79.06 217 ASN A N 1
ATOM 1752 C CA . ASN A 1 217 ? -2.628 4.959 20.539 1.00 79.06 217 ASN A CA 1
ATOM 1753 C C . ASN A 1 217 ? -3.953 4.807 19.767 1.00 79.06 217 ASN A C 1
ATOM 1755 O O . ASN A 1 217 ? -4.478 5.782 19.224 1.00 79.06 217 ASN A O 1
ATOM 1759 N N . VAL A 1 218 ? -4.481 3.587 19.663 1.00 85.56 218 VAL A N 1
ATOM 1760 C CA . VAL A 1 218 ? -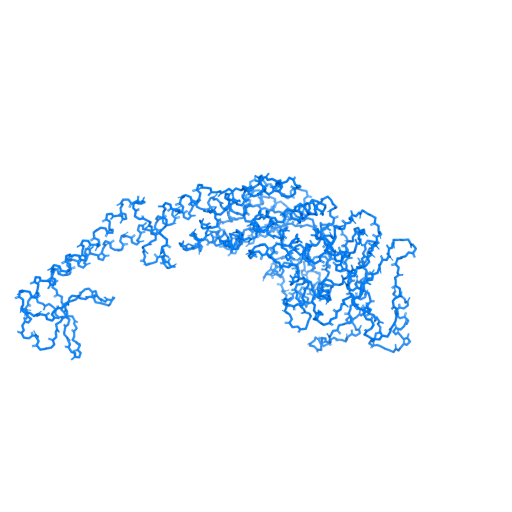5.771 3.321 19.016 1.00 85.56 218 VAL A CA 1
ATOM 1761 C C . VAL A 1 218 ? -6.925 3.819 19.896 1.00 85.56 218 VAL A C 1
ATOM 1763 O O . VAL A 1 218 ? -6.929 3.604 21.108 1.00 85.56 218 VAL A O 1
ATOM 1766 N N . ASN A 1 219 ? -7.905 4.492 19.292 1.00 89.81 219 ASN A N 1
ATOM 1767 C CA . ASN A 1 219 ? -9.126 4.946 19.971 1.00 89.81 219 ASN A CA 1
ATOM 1768 C C . ASN A 1 219 ? -10.356 4.121 19.541 1.00 89.81 219 ASN A C 1
ATOM 1770 O O . ASN A 1 219 ? -10.274 3.281 18.644 1.00 89.81 219 ASN A O 1
ATOM 1774 N N . ALA A 1 220 ? -11.510 4.365 20.170 1.00 91.00 220 ALA A N 1
ATOM 1775 C CA . ALA A 1 220 ? -12.744 3.628 19.887 1.00 91.00 220 ALA A CA 1
ATOM 1776 C C . ALA A 1 220 ? -13.206 3.757 18.424 1.00 91.00 220 ALA A C 1
ATOM 1778 O O . ALA A 1 220 ? -13.634 2.774 17.824 1.00 91.00 220 ALA A O 1
ATOM 1779 N N . ARG A 1 221 ? -13.038 4.933 17.801 1.00 91.69 221 ARG A N 1
ATOM 1780 C CA . ARG A 1 221 ? -13.373 5.133 16.380 1.00 91.69 221 ARG A CA 1
ATOM 1781 C C . ARG A 1 221 ? -12.438 4.388 15.437 1.00 91.69 221 ARG A C 1
ATOM 1783 O O . ARG A 1 221 ? -12.892 3.859 14.429 1.00 91.69 221 ARG A O 1
ATOM 1790 N N . ASP A 1 222 ? -11.151 4.325 15.765 1.00 93.25 222 ASP A N 1
ATOM 1791 C CA . ASP A 1 222 ? -10.182 3.522 15.021 1.00 93.25 222 ASP A CA 1
ATOM 1792 C C . ASP A 1 222 ? -10.563 2.025 15.096 1.00 93.25 222 ASP A C 1
ATOM 1794 O O . ASP A 1 222 ? -10.519 1.335 14.079 1.00 93.25 222 ASP A O 1
ATOM 1798 N N . MET A 1 223 ? -11.025 1.532 16.254 1.00 93.88 223 MET A N 1
ATOM 1799 C CA . MET A 1 223 ? -11.537 0.158 16.401 1.00 93.88 223 MET A CA 1
ATOM 1800 C C . MET A 1 223 ? -12.809 -0.084 15.573 1.00 93.88 223 MET A C 1
ATOM 1802 O O . MET A 1 223 ? -12.908 -1.092 14.872 1.00 93.88 223 MET A O 1
ATOM 1806 N N . LEU A 1 224 ? -13.754 0.862 15.567 1.00 95.06 224 LEU A N 1
ATOM 1807 C CA . LEU A 1 224 ? -14.936 0.794 14.698 1.00 95.06 224 LEU A CA 1
ATOM 1808 C C . LEU A 1 224 ? -14.558 0.794 13.208 1.00 95.06 224 LEU A C 1
ATOM 1810 O O . LEU A 1 224 ? -15.173 0.073 12.426 1.00 95.06 224 LEU A O 1
ATOM 1814 N N . ALA A 1 225 ? -13.522 1.540 12.808 1.00 95.00 225 ALA A N 1
ATOM 1815 C CA . ALA A 1 225 ? -13.006 1.531 11.439 1.00 95.00 225 ALA A CA 1
ATOM 1816 C C . ALA A 1 225 ? -12.377 0.176 11.060 1.00 95.00 225 ALA A C 1
ATOM 1818 O O . ALA A 1 225 ? -12.561 -0.291 9.930 1.00 95.00 225 ALA A O 1
ATOM 1819 N N . ILE A 1 226 ? -11.691 -0.492 12.000 1.00 95.12 226 ILE A N 1
ATOM 1820 C CA . ILE A 1 226 ? -11.235 -1.880 11.823 1.00 95.12 226 ILE A CA 1
ATOM 1821 C C . ILE A 1 226 ? -12.452 -2.783 11.594 1.00 95.12 226 ILE A C 1
ATOM 1823 O O . ILE A 1 226 ? -12.521 -3.439 10.558 1.00 95.12 226 ILE A O 1
ATOM 1827 N N . LYS A 1 227 ? -13.457 -2.760 12.478 1.00 96.00 227 LYS A N 1
ATOM 1828 C CA . LYS A 1 227 ? -14.680 -3.573 12.333 1.00 96.00 227 LYS A CA 1
ATOM 1829 C C . LYS A 1 227 ? -15.407 -3.319 11.009 1.00 96.00 227 LYS A C 1
ATOM 1831 O O . LYS A 1 227 ? -15.776 -4.274 10.325 1.00 96.00 227 LYS A O 1
ATOM 1836 N N . ALA A 1 228 ? -15.581 -2.059 10.613 1.00 95.69 228 ALA A N 1
ATOM 1837 C CA . ALA A 1 228 ? -16.212 -1.695 9.344 1.00 95.69 228 ALA A CA 1
ATOM 1838 C C . ALA A 1 228 ? -15.453 -2.267 8.134 1.00 95.69 228 ALA A C 1
ATOM 1840 O O . ALA A 1 228 ? -16.074 -2.724 7.176 1.00 95.69 228 ALA A O 1
ATOM 1841 N N 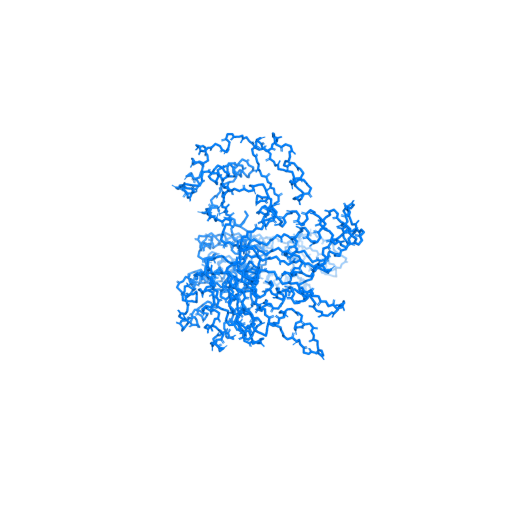. SER A 1 229 ? -14.120 -2.297 8.205 1.00 96.00 229 SER A N 1
ATOM 1842 C CA . SER A 1 229 ? -13.262 -2.902 7.182 1.00 96.00 229 SER A CA 1
ATOM 1843 C C . SER A 1 229 ? -13.392 -4.427 7.157 1.00 96.00 229 SER A C 1
ATOM 1845 O O . SER A 1 229 ? -13.628 -5.002 6.097 1.00 96.00 229 SER A O 1
ATOM 1847 N N . LEU A 1 230 ? -13.309 -5.077 8.325 1.00 96.38 230 LEU A N 1
ATOM 1848 C CA . LEU A 1 230 ? -13.429 -6.534 8.466 1.00 96.38 230 LEU A CA 1
ATOM 1849 C C . LEU A 1 230 ? -14.798 -7.052 8.004 1.00 96.38 230 LEU A C 1
ATOM 1851 O O . LEU A 1 230 ? -14.892 -8.111 7.395 1.00 96.38 230 LEU A O 1
ATOM 1855 N N . SER A 1 231 ? -15.859 -6.270 8.213 1.00 96.00 231 SER A N 1
ATOM 1856 C CA . SER A 1 231 ? -17.227 -6.625 7.802 1.00 96.00 231 SER A CA 1
ATOM 1857 C C . SER A 1 231 ? -17.394 -6.759 6.282 1.00 96.00 231 SER A C 1
ATOM 1859 O O . SER A 1 231 ? -18.338 -7.396 5.828 1.00 96.00 231 SER A O 1
ATOM 1861 N N . ARG A 1 232 ? -16.486 -6.179 5.485 1.00 95.50 232 ARG A N 1
ATOM 1862 C CA . ARG A 1 232 ? -16.501 -6.272 4.015 1.00 95.50 232 ARG A CA 1
ATOM 1863 C C . ARG A 1 232 ? -15.729 -7.476 3.480 1.00 95.50 232 ARG A C 1
ATOM 1865 O O . ARG A 1 232 ? -15.950 -7.872 2.338 1.00 95.50 232 ARG A O 1
ATOM 1872 N N . LEU A 1 233 ? -14.828 -8.044 4.282 1.00 95.75 233 LEU A N 1
ATOM 1873 C CA . LEU A 1 233 ? -13.926 -9.109 3.846 1.00 95.75 233 LEU A CA 1
ATOM 1874 C C . LEU A 1 233 ? -14.630 -10.393 3.394 1.00 95.75 233 LEU A C 1
ATOM 1876 O O . LEU A 1 233 ? -14.133 -10.969 2.431 1.00 95.75 233 LEU A O 1
ATOM 1880 N N . PRO A 1 234 ? -15.759 -10.837 3.991 1.00 96.44 234 PRO A N 1
ATOM 1881 C CA . PRO A 1 234 ? -16.458 -12.028 3.508 1.00 96.44 234 PRO A CA 1
ATOM 1882 C C . PRO A 1 234 ? -16.853 -11.911 2.033 1.00 96.44 234 PRO A C 1
ATOM 1884 O O . PRO A 1 234 ? -16.480 -12.756 1.232 1.00 96.44 234 PRO A O 1
ATOM 1887 N N . TYR A 1 235 ? -17.477 -10.794 1.646 1.00 95.88 235 TYR A N 1
ATOM 1888 C CA . TYR A 1 235 ? -17.875 -10.562 0.256 1.00 95.88 235 TYR A CA 1
ATOM 1889 C C . TYR A 1 235 ? -16.667 -10.426 -0.684 1.00 95.88 235 TYR A C 1
ATOM 1891 O O . TYR A 1 235 ? -16.674 -10.951 -1.792 1.00 95.88 235 TYR A O 1
ATOM 1899 N N . VAL A 1 236 ? -15.592 -9.762 -0.236 1.00 96.12 236 VAL A N 1
ATOM 1900 C CA . VAL A 1 236 ? -14.333 -9.710 -1.003 1.00 96.12 236 VAL A CA 1
ATOM 1901 C C . VAL A 1 236 ? -13.778 -11.119 -1.219 1.00 96.12 236 VAL A C 1
ATOM 1903 O O . VAL A 1 236 ? -13.352 -11.440 -2.324 1.00 96.12 236 VAL A O 1
ATOM 1906 N N . LYS A 1 237 ? -13.798 -11.972 -0.191 1.00 96.31 237 LYS A N 1
ATOM 1907 C CA . LYS A 1 237 ? -13.309 -13.350 -0.273 1.00 96.31 237 LYS A CA 1
ATOM 1908 C C . LYS A 1 237 ? -14.169 -14.214 -1.198 1.00 96.31 237 LYS A C 1
ATOM 1910 O O . LYS A 1 237 ? -13.603 -15.011 -1.940 1.00 96.31 237 LYS A O 1
ATOM 1915 N N . ASP A 1 238 ? -15.484 -14.013 -1.207 1.00 96.25 238 ASP A N 1
ATOM 1916 C CA . ASP A 1 238 ? -16.400 -14.694 -2.129 1.00 96.25 238 ASP A CA 1
ATOM 1917 C C . ASP A 1 238 ? -16.099 -14.326 -3.589 1.00 96.25 238 ASP A C 1
ATOM 1919 O O . ASP A 1 238 ? -15.975 -15.209 -4.433 1.00 96.25 238 ASP A O 1
ATOM 1923 N N . LEU A 1 239 ? -15.867 -13.042 -3.890 1.00 95.44 239 LEU A N 1
ATOM 1924 C CA . LEU A 1 239 ? -15.476 -12.601 -5.239 1.00 95.44 239 LEU A CA 1
ATOM 1925 C C . LEU A 1 239 ? -14.137 -13.188 -5.705 1.00 95.44 239 LEU A C 1
ATOM 1927 O O . LEU A 1 239 ? -13.933 -13.409 -6.897 1.00 95.44 239 LEU A O 1
ATOM 1931 N N . LEU A 1 240 ? -13.216 -13.440 -4.773 1.00 94.56 240 LEU A N 1
ATOM 1932 C CA . LEU A 1 240 ? -11.930 -14.071 -5.066 1.00 94.56 240 LEU A CA 1
ATOM 1933 C C . LEU A 1 240 ? -12.041 -15.580 -5.312 1.00 94.56 240 LEU A C 1
ATOM 1935 O O . LEU A 1 240 ? -11.106 -16.160 -5.856 1.00 94.56 240 LEU A O 1
ATOM 1939 N N . GLN A 1 241 ? -13.139 -16.231 -4.915 1.00 92.69 241 GLN A N 1
ATOM 1940 C CA . GLN A 1 241 ? -13.264 -17.689 -4.961 1.00 92.69 241 GLN A CA 1
ATOM 1941 C C . GLN A 1 241 ? -13.066 -18.251 -6.374 1.00 92.69 241 GLN A C 1
ATOM 1943 O O . GLN A 1 241 ? -12.472 -19.323 -6.529 1.00 92.69 241 GLN A O 1
ATOM 1948 N N . ASP A 1 242 ? -13.540 -17.536 -7.392 1.00 89.31 242 ASP A N 1
ATOM 1949 C CA . ASP A 1 242 ? -13.463 -17.961 -8.791 1.00 89.31 242 ASP A CA 1
ATOM 1950 C C . ASP A 1 242 ? -12.136 -17.588 -9.466 1.00 89.31 242 ASP A C 1
ATOM 1952 O O . ASP A 1 242 ? -11.835 -18.103 -10.541 1.00 89.31 242 ASP A O 1
ATOM 1956 N N . LEU A 1 243 ? -11.309 -16.763 -8.816 1.00 93.69 243 LEU A N 1
ATOM 1957 C CA . LEU A 1 243 ? -9.985 -16.386 -9.301 1.00 93.69 243 LEU A CA 1
ATOM 1958 C C . LEU A 1 243 ? -8.959 -17.457 -8.903 1.00 93.69 243 LEU A C 1
ATOM 1960 O O . LEU A 1 243 ? -8.721 -17.718 -7.722 1.00 93.69 243 LEU A O 1
ATOM 1964 N N . LYS A 1 244 ? -8.360 -18.109 -9.898 1.00 91.62 244 LYS A N 1
ATOM 1965 C CA . LYS A 1 244 ? -7.428 -19.235 -9.744 1.00 91.62 244 LYS A CA 1
ATOM 1966 C C . LYS A 1 244 ? -5.999 -18.895 -10.152 1.00 91.62 244 LYS A C 1
ATOM 1968 O O . LYS A 1 244 ? -5.102 -19.695 -9.885 1.00 91.62 244 LYS A O 1
ATOM 1973 N N . ALA A 1 245 ? -5.757 -17.745 -10.782 1.00 85.50 245 ALA A N 1
ATOM 1974 C CA . ALA A 1 245 ? -4.410 -17.344 -11.165 1.00 85.50 245 ALA A CA 1
ATOM 1975 C C . ALA A 1 245 ? -3.537 -17.103 -9.927 1.00 85.50 245 ALA A C 1
ATOM 1977 O O . ALA A 1 245 ? -3.996 -16.574 -8.913 1.00 85.50 245 ALA A O 1
ATOM 1978 N N . GLY A 1 246 ? -2.264 -17.493 -10.023 1.00 76.50 246 GLY A N 1
ATOM 1979 C CA . GLY A 1 246 ? -1.379 -17.750 -8.885 1.00 76.50 246 GLY A CA 1
ATOM 1980 C C . GLY A 1 246 ? -1.506 -16.785 -7.702 1.00 76.50 246 GLY A C 1
ATOM 1981 O O . GLY A 1 246 ? -1.893 -17.212 -6.614 1.00 76.50 246 GLY A O 1
ATOM 1982 N N . LEU A 1 247 ? -1.233 -15.487 -7.892 1.00 88.12 247 LEU A N 1
ATOM 1983 C CA . LEU A 1 247 ? -1.280 -14.524 -6.782 1.00 88.12 247 LEU A CA 1
ATOM 1984 C C . LEU A 1 247 ? -2.706 -14.285 -6.247 1.00 88.12 247 LEU A C 1
ATOM 1986 O O . LEU A 1 247 ? -2.864 -14.108 -5.042 1.00 88.12 247 LEU A O 1
ATOM 1990 N N . ASN A 1 248 ? -3.742 -14.333 -7.094 1.00 94.25 248 ASN A N 1
ATOM 1991 C CA . ASN A 1 248 ? -5.139 -14.201 -6.656 1.00 94.25 248 ASN A CA 1
ATOM 1992 C C . ASN A 1 248 ? -5.551 -15.381 -5.761 1.00 94.25 248 ASN A C 1
ATOM 1994 O O . ASN A 1 248 ? -6.121 -15.169 -4.689 1.00 94.25 248 ASN A O 1
ATOM 1998 N N . SER A 1 249 ? -5.180 -16.609 -6.142 1.00 92.75 249 SER A N 1
ATOM 1999 C CA . SER A 1 249 ? -5.431 -17.809 -5.328 1.00 92.75 249 SER A CA 1
ATOM 2000 C C . SER A 1 249 ? -4.683 -17.752 -3.991 1.00 92.75 249 SER A C 1
ATOM 2002 O O . SER A 1 249 ? -5.253 -18.050 -2.943 1.00 92.75 249 SER A O 1
ATOM 2004 N N . GLN A 1 250 ? -3.423 -17.300 -3.991 1.00 88.88 250 GLN A N 1
ATOM 2005 C CA . GLN A 1 250 ? -2.654 -17.121 -2.752 1.00 88.88 250 GLN A CA 1
ATOM 2006 C C . GLN A 1 250 ? -3.279 -16.071 -1.826 1.00 88.88 250 GLN A C 1
ATOM 2008 O O . GLN A 1 250 ? -3.273 -16.245 -0.606 1.00 88.88 250 GLN A O 1
ATOM 2013 N N . ILE A 1 251 ? -3.819 -14.980 -2.382 1.00 93.81 251 ILE A N 1
ATOM 2014 C CA . ILE A 1 251 ? -4.557 -13.974 -1.610 1.00 93.81 251 ILE A CA 1
ATOM 2015 C C . ILE A 1 251 ? -5.799 -14.615 -0.990 1.00 93.81 251 ILE A C 1
ATOM 2017 O O . ILE A 1 251 ? -6.004 -14.456 0.208 1.00 93.81 251 ILE A O 1
ATOM 2021 N N . TYR A 1 252 ? -6.588 -15.376 -1.753 1.00 95.69 252 TYR A N 1
ATOM 2022 C CA . TYR A 1 252 ? -7.774 -16.068 -1.236 1.00 95.69 252 TYR A CA 1
ATOM 2023 C C . TYR A 1 252 ? -7.450 -16.995 -0.049 1.00 95.69 252 TYR A C 1
ATOM 2025 O O . TYR A 1 252 ? -8.141 -16.962 0.974 1.00 95.69 252 TYR A O 1
ATOM 2033 N N . GLU A 1 253 ? -6.378 -17.784 -0.155 1.00 93.25 253 GLU A N 1
ATOM 2034 C CA . GLU A 1 253 ? -5.935 -18.708 0.897 1.00 93.25 253 GLU A CA 1
ATOM 2035 C C . GLU A 1 253 ? -5.437 -17.981 2.153 1.00 93.25 253 GLU A C 1
ATOM 2037 O O . GLU A 1 253 ? -5.763 -18.375 3.274 1.00 93.25 253 GLU A O 1
ATOM 2042 N N . ARG A 1 254 ? -4.660 -16.905 1.974 1.00 91.06 254 ARG A N 1
ATOM 2043 C CA . ARG A 1 254 ? -4.054 -16.134 3.073 1.00 91.06 254 ARG A CA 1
ATOM 2044 C C . ARG A 1 254 ? -5.007 -15.131 3.721 1.00 91.06 254 ARG A C 1
ATOM 2046 O O . ARG A 1 254 ? -4.724 -14.683 4.834 1.00 91.06 254 ARG A O 1
ATOM 2053 N N . LEU A 1 255 ? -6.082 -14.740 3.036 1.00 95.06 255 LEU A N 1
ATOM 2054 C CA . LEU A 1 255 ? -7.020 -13.733 3.518 1.00 95.06 255 LEU A CA 1
ATOM 2055 C C . LEU A 1 255 ? -7.812 -14.279 4.709 1.00 95.06 255 LEU A C 1
ATOM 2057 O O . LEU A 1 255 ? -8.727 -15.096 4.562 1.00 95.06 255 LEU A O 1
ATOM 2061 N N . ASP A 1 256 ? -7.463 -13.802 5.896 1.00 94.38 256 ASP A N 1
ATOM 2062 C CA . ASP A 1 256 ? -8.199 -14.055 7.128 1.00 94.38 256 ASP A CA 1
ATOM 2063 C C . ASP A 1 256 ? -9.376 -13.074 7.227 1.00 94.38 256 ASP A C 1
ATOM 2065 O O . ASP A 1 256 ? -9.238 -11.886 6.935 1.00 94.38 256 ASP A O 1
ATOM 2069 N N . LEU A 1 257 ? -10.548 -13.570 7.618 1.00 95.19 257 LEU A N 1
ATOM 2070 C CA . LEU A 1 257 ? -11.744 -12.742 7.792 1.00 95.19 257 LEU A CA 1
ATOM 2071 C C . LEU A 1 257 ? -11.757 -12.024 9.150 1.00 95.19 257 LEU A C 1
ATOM 2073 O O . LEU A 1 257 ? -12.461 -11.027 9.301 1.00 95.19 257 LEU A O 1
ATOM 2077 N N . LEU A 1 258 ? -10.980 -12.522 10.124 1.00 96.31 258 LEU A N 1
ATOM 2078 C CA . LEU A 1 258 ? -10.947 -12.052 11.513 1.00 96.31 258 LEU A CA 1
ATOM 2079 C C . LEU A 1 258 ? -12.347 -11.855 12.117 1.00 96.31 258 LEU A C 1
ATOM 2081 O O . LEU A 1 258 ? -12.623 -10.841 12.762 1.00 96.31 258 LEU A O 1
ATOM 2085 N N . GLU A 1 259 ? -13.241 -12.822 11.893 1.00 95.62 259 GLU A N 1
ATOM 2086 C CA . GLU A 1 259 ? -14.629 -12.752 12.367 1.00 95.62 259 GLU A CA 1
ATOM 2087 C C . GLU A 1 259 ? -14.708 -12.623 13.887 1.00 95.62 259 GLU A C 1
ATOM 2089 O O . GLU A 1 259 ? -15.491 -11.835 14.398 1.00 95.62 259 GLU A O 1
ATOM 2094 N N . ASP A 1 260 ? -13.814 -13.299 14.604 1.00 96.25 260 ASP A N 1
ATOM 2095 C CA . ASP A 1 260 ? -13.680 -13.210 16.054 1.00 96.25 260 ASP A CA 1
ATOM 2096 C C . ASP A 1 260 ? -13.381 -11.782 16.536 1.00 96.25 260 ASP A C 1
ATOM 2098 O O . ASP A 1 260 ? -13.969 -11.314 17.511 1.00 96.25 260 ASP A O 1
ATOM 2102 N N . LEU A 1 261 ? -12.511 -11.053 15.829 1.00 95.69 261 LEU A N 1
ATOM 2103 C CA . LEU A 1 261 ? -12.206 -9.660 16.156 1.00 95.69 261 LEU A CA 1
ATOM 2104 C C . LEU A 1 261 ? -13.335 -8.713 15.728 1.00 95.69 261 LEU A C 1
ATOM 2106 O O . LEU A 1 261 ? -13.653 -7.771 16.455 1.00 95.69 261 LEU A O 1
ATOM 2110 N N . ARG A 1 262 ? -13.947 -8.959 14.563 1.00 96.62 262 ARG A N 1
ATOM 2111 C CA . ARG A 1 262 ? -15.119 -8.213 14.082 1.00 96.62 262 ARG A CA 1
ATOM 2112 C C . ARG A 1 262 ? -16.255 -8.299 15.101 1.00 96.62 262 ARG A C 1
ATOM 2114 O O . ARG A 1 262 ? -16.794 -7.264 15.487 1.00 96.62 262 ARG A O 1
ATOM 2121 N N . ASP A 1 263 ? -16.576 -9.508 15.542 1.00 96.62 263 ASP A N 1
ATOM 2122 C CA . ASP A 1 263 ? -17.695 -9.791 16.437 1.00 96.62 263 ASP A CA 1
ATOM 2123 C C . ASP A 1 263 ? -17.413 -9.280 17.854 1.00 96.62 263 ASP A C 1
ATOM 2125 O O . ASP A 1 263 ? -18.307 -8.725 18.490 1.00 96.62 263 ASP A O 1
ATOM 2129 N N . LEU A 1 264 ? -16.158 -9.352 18.320 1.00 96.44 264 LEU A N 1
ATOM 2130 C CA . LEU A 1 264 ? -15.741 -8.726 19.577 1.00 96.44 264 LEU A CA 1
ATOM 2131 C C . LEU A 1 264 ? -15.990 -7.216 19.562 1.00 96.44 264 LEU A C 1
ATOM 2133 O O . LEU A 1 264 ? -16.595 -6.683 20.491 1.00 96.44 264 LEU A O 1
ATOM 2137 N N . ILE A 1 265 ? -15.520 -6.513 18.528 1.00 95.75 265 ILE A N 1
ATOM 2138 C CA . ILE A 1 265 ? -15.688 -5.057 18.429 1.00 95.75 265 ILE A CA 1
ATOM 2139 C C . ILE A 1 265 ? -17.171 -4.708 18.288 1.00 95.75 265 ILE A C 1
ATOM 2141 O O . ILE A 1 265 ? -17.636 -3.757 18.914 1.00 95.75 265 ILE A O 1
ATOM 2145 N N . GLU A 1 266 ? -17.919 -5.496 17.513 1.00 95.81 266 GLU A N 1
ATOM 2146 C CA . GLU A 1 266 ? -19.352 -5.296 17.323 1.00 95.81 266 GLU A CA 1
ATOM 2147 C C . GLU A 1 266 ? -20.154 -5.484 18.608 1.00 95.81 266 GLU A C 1
ATOM 2149 O O . GLU A 1 266 ? -21.066 -4.705 18.867 1.00 95.81 266 GLU A O 1
ATOM 2154 N N . ALA A 1 267 ? -19.827 -6.477 19.430 1.00 95.62 267 ALA A N 1
ATOM 2155 C CA . ALA A 1 267 ? -20.517 -6.701 20.695 1.00 95.62 267 ALA A CA 1
ATOM 2156 C C . ALA A 1 267 ? -20.143 -5.664 21.767 1.00 95.62 267 ALA A C 1
ATOM 2158 O O . ALA A 1 267 ? -20.936 -5.414 22.671 1.00 95.62 267 ALA A O 1
ATOM 2159 N N . SER A 1 268 ? -18.949 -5.071 21.679 1.00 95.06 268 SER A N 1
ATOM 2160 C CA . SER A 1 268 ? -18.368 -4.306 22.784 1.00 95.06 268 SER A CA 1
ATOM 2161 C C . SER A 1 268 ? -18.383 -2.790 22.615 1.00 95.06 268 SER A C 1
ATOM 2163 O O . SER A 1 268 ? -18.612 -2.098 23.603 1.00 95.06 268 SER A O 1
ATOM 2165 N N . ILE A 1 269 ? -18.157 -2.244 21.414 1.00 94.25 269 ILE A N 1
ATOM 2166 C CA . ILE A 1 269 ? -17.960 -0.797 21.208 1.00 94.25 269 ILE A CA 1
ATOM 2167 C C . ILE A 1 269 ? -19.200 -0.157 20.582 1.00 94.25 269 ILE A C 1
ATOM 2169 O O . ILE A 1 269 ? -19.690 -0.601 19.546 1.00 94.25 269 ILE A O 1
ATOM 2173 N N . HIS A 1 270 ? -19.699 0.913 21.199 1.00 93.19 270 HIS A N 1
ATOM 2174 C CA . HIS A 1 270 ? -20.862 1.667 20.739 1.00 93.19 270 HIS A CA 1
ATOM 2175 C C . HIS A 1 270 ? -20.574 2.398 19.418 1.00 93.19 270 HIS A C 1
ATOM 2177 O O . HIS A 1 270 ? -19.502 2.974 19.250 1.00 93.19 270 HIS A O 1
ATOM 2183 N N . GLU A 1 271 ? -21.528 2.424 18.481 1.00 89.75 271 GLU A N 1
ATOM 2184 C CA . GLU A 1 271 ? -21.313 2.988 17.132 1.00 89.75 271 GLU A CA 1
ATOM 2185 C C . GLU A 1 271 ? -20.996 4.491 17.149 1.00 89.75 271 GLU A C 1
ATOM 2187 O O . GLU A 1 271 ? -20.213 4.983 16.338 1.00 89.75 271 GLU A O 1
ATOM 2192 N N . GLU A 1 272 ? -21.563 5.212 18.116 1.00 87.38 272 GLU A N 1
ATOM 2193 C CA . GLU A 1 272 ? -21.339 6.648 18.320 1.00 87.38 272 GLU A CA 1
ATOM 2194 C C . GLU A 1 272 ? -20.220 6.958 19.329 1.00 87.38 272 GLU A C 1
ATOM 2196 O O . GLU A 1 272 ? -20.171 8.062 19.872 1.00 87.38 272 GLU A O 1
ATOM 2201 N N . ALA A 1 273 ? -19.313 6.009 19.595 1.00 87.38 273 ALA A N 1
ATOM 2202 C CA . ALA A 1 273 ? -18.254 6.201 20.582 1.00 87.38 273 ALA A CA 1
ATOM 2203 C C . ALA A 1 273 ? -17.436 7.494 20.322 1.00 87.38 273 ALA A C 1
ATOM 2205 O O . ALA A 1 273 ? -17.040 7.790 19.175 1.00 87.38 273 ALA A O 1
ATOM 2206 N N . PRO A 1 274 ? -17.159 8.289 21.374 1.00 84.38 274 PRO A N 1
ATOM 2207 C CA . PRO A 1 274 ? -16.410 9.529 21.232 1.00 84.38 274 PRO A CA 1
ATOM 2208 C C . PRO A 1 274 ? -14.943 9.275 20.872 1.00 84.38 274 PRO A C 1
ATOM 2210 O O . PRO A 1 274 ? -14.397 8.181 21.018 1.00 84.38 274 PRO A O 1
ATOM 2213 N N . LEU A 1 275 ? -14.277 10.324 20.381 1.00 77.06 275 LEU A N 1
ATOM 2214 C CA . LEU A 1 275 ? -12.837 10.287 20.096 1.00 77.06 275 LEU A CA 1
ATOM 2215 C C . LEU A 1 275 ? -12.006 10.231 21.379 1.00 77.06 275 LEU A C 1
ATOM 2217 O O . LEU A 1 275 ? -10.973 9.562 21.425 1.00 77.06 275 LEU A O 1
ATOM 2221 N N . LEU A 1 276 ? -12.435 10.979 22.396 1.00 74.75 276 LEU A N 1
ATOM 2222 C CA . LEU A 1 276 ? -11.744 11.095 23.667 1.00 74.75 276 LEU A CA 1
ATOM 2223 C C . LEU A 1 276 ? -12.316 10.089 24.653 1.00 74.75 276 LEU A C 1
ATOM 2225 O O . LEU A 1 276 ? -13.487 10.118 25.008 1.00 74.75 276 LEU A O 1
ATOM 2229 N N . VAL A 1 277 ? -11.427 9.262 25.182 1.00 67.44 277 VAL A N 1
ATOM 2230 C CA . VAL A 1 277 ? -11.765 8.200 26.132 1.00 67.44 277 VAL A CA 1
ATOM 2231 C C . VAL A 1 277 ? -12.329 8.739 27.460 1.00 67.44 277 VAL A C 1
ATOM 2233 O O . VAL A 1 277 ? -12.981 8.027 28.212 1.00 67.44 277 VAL A O 1
ATOM 2236 N N . LYS A 1 278 ? -12.111 10.030 27.740 1.00 66.50 278 LYS A N 1
ATOM 2237 C CA . LYS A 1 278 ? -12.566 10.717 28.957 1.00 66.50 278 LYS A CA 1
ATOM 2238 C C . LYS A 1 278 ? -14.062 11.049 28.970 1.00 66.50 278 LYS A C 1
ATOM 2240 O O . LYS A 1 278 ? -14.556 11.450 30.016 1.00 66.50 278 LYS A O 1
ATOM 2245 N N . GLU A 1 279 ? -14.751 10.930 27.836 1.00 65.38 279 GLU A N 1
ATOM 2246 C CA . GLU A 1 279 ? -16.159 11.326 27.694 1.00 65.38 279 GLU A CA 1
ATOM 2247 C C . GLU A 1 279 ? -17.143 10.184 28.027 1.00 65.38 279 GLU A C 1
ATOM 2249 O O . GLU A 1 279 ? -18.340 10.438 28.140 1.00 65.38 279 GLU A O 1
ATOM 2254 N N . GLY A 1 280 ? -16.655 8.952 28.246 1.00 77.06 280 GLY A N 1
ATOM 2255 C CA . GLY A 1 280 ? -17.509 7.768 28.425 1.00 77.06 280 GLY A CA 1
ATOM 2256 C C . GLY A 1 280 ? -18.326 7.442 27.168 1.00 77.06 280 GLY A C 1
ATOM 2257 O O . GLY A 1 280 ? -18.050 7.962 26.092 1.00 77.06 280 GLY A O 1
ATOM 2258 N N . GLY A 1 281 ? -19.316 6.555 27.267 1.00 85.06 281 GLY A N 1
ATOM 2259 C CA . GLY A 1 281 ? -20.144 6.146 26.125 1.00 85.06 281 GLY A CA 1
ATOM 2260 C C . GLY A 1 281 ? -19.400 5.303 25.083 1.00 85.06 281 GLY A C 1
ATOM 2261 O O . GLY A 1 281 ? -19.770 5.301 23.911 1.00 85.06 281 GLY A O 1
ATOM 2262 N N . ILE A 1 282 ? -18.332 4.609 25.485 1.00 90.44 282 ILE A N 1
ATOM 2263 C CA . ILE A 1 282 ? -17.524 3.785 24.572 1.00 90.44 282 ILE A CA 1
ATOM 2264 C C . ILE A 1 282 ? -18.126 2.391 24.422 1.00 90.44 282 ILE A C 1
ATOM 2266 O O . ILE A 1 282 ? -18.125 1.837 23.327 1.00 90.44 282 ILE A O 1
ATOM 2270 N N . ILE A 1 283 ? -18.612 1.817 25.521 1.00 93.81 283 ILE A N 1
ATOM 2271 C CA . ILE A 1 283 ? -19.049 0.419 25.585 1.00 93.81 283 ILE A CA 1
ATOM 2272 C C . ILE A 1 283 ? -20.544 0.295 25.245 1.00 93.81 283 ILE A C 1
ATOM 2274 O O . ILE A 1 283 ? -21.336 1.159 25.624 1.00 93.81 283 ILE A O 1
ATOM 2278 N N . LYS A 1 284 ? -20.961 -0.749 24.521 1.00 93.31 284 LYS A N 1
ATOM 2279 C CA . LYS A 1 284 ? -22.387 -1.012 24.242 1.00 93.31 284 LYS A CA 1
ATOM 2280 C C . LYS A 1 284 ? -23.140 -1.444 25.504 1.00 93.31 284 LYS A C 1
ATOM 2282 O O . LYS A 1 284 ? -22.572 -2.092 26.380 1.00 93.31 284 LYS A O 1
ATOM 2287 N N . ASP A 1 285 ? -24.425 -1.102 25.567 1.00 89.62 285 ASP A N 1
ATOM 2288 C CA . ASP A 1 285 ? -25.322 -1.609 26.612 1.00 89.62 285 ASP A CA 1
ATOM 2289 C C . ASP A 1 285 ? -25.392 -3.145 26.550 1.00 89.62 285 ASP A C 1
ATOM 2291 O O . ASP A 1 285 ? -25.431 -3.729 25.463 1.00 89.62 285 ASP A O 1
ATOM 2295 N N . GLY A 1 286 ? -25.411 -3.804 27.709 1.00 89.81 286 GLY A N 1
ATOM 2296 C CA . GLY A 1 286 ? -25.474 -5.265 27.809 1.00 89.81 286 GLY A CA 1
ATOM 2297 C C . GLY A 1 286 ? -24.132 -5.990 27.665 1.00 89.81 286 GLY A C 1
ATOM 2298 O O . GLY A 1 286 ? -24.099 -7.211 27.816 1.00 89.81 286 GLY A O 1
ATOM 2299 N N . TYR A 1 287 ? -23.029 -5.279 27.394 1.00 92.44 287 TYR A N 1
ATOM 2300 C CA . TYR A 1 287 ? -21.691 -5.883 27.331 1.00 92.44 287 TYR A CA 1
ATOM 2301 C C . TYR A 1 287 ? -21.094 -6.139 28.724 1.00 92.44 287 TYR A C 1
ATOM 2303 O O . TYR A 1 287 ? -20.479 -7.178 28.955 1.00 92.44 287 TYR A O 1
ATOM 2311 N N . ASP A 1 288 ? -21.289 -5.210 29.666 1.00 94.19 288 ASP A N 1
ATOM 2312 C CA . ASP A 1 288 ? -20.822 -5.336 31.050 1.00 94.19 288 ASP A CA 1
ATOM 2313 C C . ASP A 1 288 ? -21.916 -4.880 32.023 1.00 94.19 288 ASP A C 1
ATOM 2315 O O . ASP A 1 288 ? -22.385 -3.742 31.989 1.00 94.19 288 ASP A O 1
ATOM 2319 N N . GLN A 1 289 ? -22.297 -5.786 32.925 1.00 92.50 289 GLN A N 1
ATOM 2320 C CA . GLN A 1 289 ? -23.390 -5.560 33.866 1.00 92.50 289 GLN A CA 1
ATOM 2321 C C . GLN A 1 289 ? -23.110 -4.395 34.833 1.00 92.50 289 GLN A C 1
ATOM 2323 O O . GLN A 1 289 ? -24.038 -3.684 35.212 1.00 92.50 289 GLN A O 1
ATOM 2328 N N . LEU A 1 290 ? -21.851 -4.166 35.229 1.00 88.94 290 LEU A N 1
ATOM 2329 C CA . LEU A 1 290 ? -21.505 -3.068 36.137 1.00 88.94 290 LEU A CA 1
ATOM 2330 C C . LEU A 1 290 ? -21.628 -1.716 35.433 1.00 88.94 290 LEU A C 1
ATOM 2332 O O . LEU A 1 290 ? -22.111 -0.759 36.037 1.00 88.94 290 LEU A O 1
ATOM 2336 N N . VAL A 1 291 ? -21.222 -1.631 34.161 1.00 90.06 291 VAL A N 1
ATOM 2337 C CA . VAL A 1 291 ? -21.431 -0.429 33.339 1.00 90.06 291 VAL A CA 1
ATOM 2338 C C . VAL A 1 291 ? -22.922 -0.122 33.221 1.00 90.06 291 VAL A C 1
ATOM 2340 O O . VAL A 1 291 ? -23.318 1.021 33.458 1.00 90.06 291 VAL A O 1
ATOM 2343 N N . ASP A 1 292 ? -23.749 -1.128 32.940 1.00 90.06 292 ASP A N 1
ATOM 2344 C CA . ASP A 1 292 ? -25.202 -0.962 32.832 1.00 90.06 292 ASP A CA 1
ATOM 2345 C C . ASP A 1 292 ? -25.827 -0.506 34.163 1.00 90.06 292 ASP A C 1
ATOM 2347 O O . ASP A 1 292 ? -26.631 0.431 34.195 1.00 90.06 292 ASP A O 1
ATOM 2351 N N . GLU A 1 293 ? -25.428 -1.116 35.284 1.00 87.75 293 GLU A N 1
ATOM 2352 C CA . GLU A 1 293 ? -25.876 -0.735 36.629 1.00 87.75 293 GLU A CA 1
ATOM 2353 C C . GLU A 1 293 ? -25.494 0.713 36.967 1.00 87.75 293 GLU A C 1
ATOM 2355 O O . GLU A 1 293 ? -26.324 1.485 37.459 1.00 87.75 293 GLU A O 1
ATOM 2360 N N . TYR A 1 294 ? -24.257 1.119 36.668 1.00 87.12 294 TYR A N 1
ATOM 2361 C CA . TYR A 1 294 ? -23.797 2.481 36.921 1.00 87.12 294 TYR A CA 1
ATOM 2362 C C . TYR A 1 294 ? -24.466 3.505 35.992 1.00 87.12 294 TYR A C 1
ATOM 2364 O O . TYR A 1 294 ? -24.883 4.562 36.470 1.00 87.12 294 TYR A O 1
ATOM 2372 N N . ARG A 1 295 ? -24.665 3.195 34.702 1.00 86.81 295 ARG A N 1
ATOM 2373 C CA . ARG A 1 295 ? -25.428 4.048 33.768 1.00 86.81 295 ARG A CA 1
ATOM 2374 C C . ARG A 1 295 ? -26.874 4.219 34.213 1.00 86.81 295 ARG A C 1
ATOM 2376 O O . ARG A 1 295 ? -27.421 5.326 34.140 1.00 86.81 295 ARG A O 1
ATOM 2383 N N . LYS A 1 296 ? -27.494 3.146 34.710 1.00 86.69 296 LYS A N 1
ATOM 2384 C CA . LYS A 1 296 ? -28.844 3.193 35.271 1.00 86.69 296 LYS A CA 1
ATOM 2385 C C . LYS A 1 296 ? -28.897 4.108 36.492 1.00 86.69 296 LYS A C 1
ATOM 2387 O O . LYS A 1 296 ? -29.764 4.975 36.534 1.00 86.69 296 LYS A O 1
ATOM 2392 N N . ALA A 1 297 ? -27.932 4.011 37.409 1.00 82.69 297 ALA A N 1
ATOM 2393 C CA . ALA A 1 297 ? -27.833 4.911 38.561 1.00 82.69 297 ALA A CA 1
ATOM 2394 C C . ALA A 1 297 ? -27.659 6.388 38.150 1.00 82.69 297 ALA A C 1
ATOM 2396 O O . ALA A 1 297 ? -28.285 7.270 38.737 1.00 82.69 297 ALA A O 1
ATOM 2397 N N . THR A 1 298 ? -26.873 6.679 37.107 1.00 81.94 298 THR A N 1
ATOM 2398 C CA . THR A 1 298 ? -26.744 8.041 36.556 1.00 81.94 298 THR A CA 1
ATOM 2399 C C . THR A 1 298 ? -28.059 8.539 35.943 1.00 81.94 298 THR A C 1
ATOM 2401 O O . THR A 1 298 ? -28.427 9.703 36.113 1.00 81.94 298 THR A O 1
ATOM 2404 N N . THR A 1 299 ? -28.792 7.666 35.248 1.00 83.62 299 THR A N 1
ATOM 2405 C CA . THR A 1 299 ? -30.076 8.000 34.610 1.00 83.62 299 THR A CA 1
ATOM 2406 C C . THR A 1 299 ? -31.180 8.222 35.648 1.00 83.62 299 THR A C 1
ATOM 2408 O O . THR A 1 299 ? -31.877 9.234 35.595 1.00 83.62 299 THR A O 1
ATOM 2411 N N . GLU A 1 300 ? -31.294 7.338 36.642 1.00 85.38 300 GLU A N 1
ATOM 2412 C CA . GLU A 1 300 ? -32.196 7.501 37.789 1.00 85.38 300 GLU A CA 1
ATOM 2413 C C . GLU A 1 300 ? -31.844 8.752 38.602 1.00 85.38 300 GLU A C 1
ATOM 2415 O O . GLU A 1 300 ? -32.731 9.508 38.989 1.00 85.38 300 GLU A O 1
ATOM 2420 N N . GLY A 1 301 ? -30.554 9.054 38.762 1.00 82.69 301 GLY A N 1
ATOM 2421 C CA . GLY A 1 301 ? -30.099 10.282 39.404 1.00 82.69 301 GLY A CA 1
ATOM 2422 C C . GLY A 1 301 ? -30.575 11.557 38.702 1.00 82.69 301 GLY A C 1
ATOM 2423 O O . GLY A 1 301 ? -31.007 12.499 39.366 1.00 82.69 301 GLY A O 1
ATOM 2424 N N . LYS A 1 302 ? -30.588 11.594 37.362 1.00 81.75 302 LYS A N 1
ATOM 2425 C CA . LYS A 1 302 ? -31.168 12.722 36.601 1.00 81.75 302 LYS A CA 1
ATOM 2426 C C . LYS A 1 302 ? -32.682 12.849 36.811 1.00 81.75 302 LYS A C 1
ATOM 2428 O O . LYS A 1 302 ? -33.199 13.971 36.849 1.00 81.75 302 LYS A O 1
ATOM 2433 N N . ASN A 1 303 ? -33.382 11.730 37.001 1.00 85.94 303 ASN A N 1
ATOM 2434 C CA . ASN A 1 303 ? -34.799 11.743 37.368 1.00 85.94 303 ASN A CA 1
ATOM 2435 C C . ASN A 1 303 ? -34.993 12.309 38.781 1.00 85.94 303 ASN A C 1
ATOM 2437 O O . ASN A 1 303 ? -35.816 13.204 38.945 1.00 85.94 303 ASN A O 1
ATOM 2441 N N . TRP A 1 304 ? -34.167 11.918 39.760 1.00 86.00 304 TRP A N 1
ATOM 2442 C CA . TRP A 1 304 ? -34.207 12.491 41.115 1.00 86.00 304 TRP A CA 1
ATOM 2443 C C . TRP A 1 304 ? -33.951 14.003 41.134 1.00 86.00 304 TRP A C 1
ATOM 2445 O O . TRP A 1 304 ? -34.565 14.719 41.920 1.00 86.00 304 TRP A O 1
ATOM 2455 N N . ILE A 1 305 ? -33.082 14.518 40.255 1.00 87.00 305 ILE A N 1
ATOM 2456 C CA . ILE A 1 305 ? -32.881 15.969 40.091 1.00 87.00 305 ILE A CA 1
ATOM 2457 C C . ILE A 1 305 ? -34.144 16.644 39.544 1.00 87.00 305 ILE A C 1
ATOM 2459 O O . ILE A 1 305 ? -34.516 17.719 40.011 1.00 87.00 305 ILE A O 1
ATOM 2463 N N . SER A 1 306 ? -34.815 16.017 38.579 1.00 87.12 306 SER A N 1
ATOM 2464 C CA . SER A 1 306 ? -36.054 16.546 37.996 1.00 87.12 306 SER A CA 1
ATOM 2465 C C . SER A 1 306 ? -37.208 16.537 39.007 1.00 87.12 306 SER A C 1
ATOM 2467 O O . SER A 1 306 ? -37.968 17.502 39.086 1.00 87.12 306 SER A O 1
ATOM 2469 N N . GLU A 1 307 ? -37.305 15.483 39.819 1.00 89.69 307 GLU A N 1
ATOM 2470 C CA . GLU A 1 307 ? -38.254 15.375 40.932 1.00 89.69 307 GLU A CA 1
ATOM 2471 C C . GLU A 1 307 ? -37.972 16.425 42.012 1.00 89.69 307 GLU A C 1
ATOM 2473 O O . GLU A 1 307 ? -38.892 17.118 42.443 1.00 89.69 307 GLU A O 1
ATOM 2478 N N . LEU A 1 308 ? -36.701 16.621 42.387 1.00 88.81 308 LEU A N 1
ATOM 2479 C CA . LEU A 1 308 ? -36.302 17.653 43.345 1.00 88.81 308 LEU A CA 1
ATOM 2480 C C . LEU A 1 308 ? -36.588 19.067 42.818 1.00 88.81 308 LEU A C 1
ATOM 2482 O O . LEU A 1 308 ? -37.015 19.929 43.579 1.00 88.81 308 LEU A O 1
ATOM 2486 N N . GLU A 1 309 ? -36.381 19.324 41.524 1.00 90.88 309 GLU A N 1
ATOM 2487 C CA . GLU A 1 309 ? -36.741 20.607 40.910 1.00 90.88 309 GLU A CA 1
ATOM 2488 C C . GLU A 1 309 ? -38.249 20.877 41.019 1.00 90.88 309 GLU A C 1
ATOM 2490 O O . GLU A 1 309 ? -38.651 22.006 41.308 1.00 90.88 309 GLU A O 1
ATOM 2495 N N . ALA A 1 310 ? -39.086 19.859 40.799 1.00 90.75 310 ALA A N 1
ATOM 2496 C CA . ALA A 1 310 ? -40.535 19.976 40.932 1.00 90.75 310 ALA A CA 1
ATOM 2497 C C . ALA A 1 310 ? -40.958 20.207 42.393 1.00 90.75 310 ALA A C 1
ATOM 2499 O O . ALA A 1 310 ? -41.726 21.132 42.661 1.00 90.75 310 ALA A O 1
ATOM 2500 N N . GLU A 1 311 ? -40.398 19.433 43.327 1.00 90.12 311 GLU A N 1
ATOM 2501 C CA . GLU A 1 311 ? -40.637 19.555 44.770 1.00 90.12 311 GLU A CA 1
ATOM 2502 C C . GLU A 1 311 ? -40.243 20.947 45.287 1.00 90.12 311 GLU A C 1
ATOM 2504 O O . GLU A 1 311 ? -41.027 21.605 45.970 1.00 90.12 311 GLU A O 1
ATOM 2509 N N . GLU A 1 312 ? -39.067 21.457 44.907 1.00 89.69 312 GLU A N 1
ATOM 2510 C CA . GLU A 1 312 ? -38.605 22.781 45.335 1.00 89.69 312 GLU A CA 1
ATOM 2511 C C . GLU A 1 312 ? -39.395 23.922 44.676 1.00 89.69 312 GLU A C 1
ATOM 2513 O O . GLU A 1 312 ? -39.647 24.943 45.323 1.00 89.69 312 GLU A O 1
ATOM 2518 N N . ARG A 1 313 ? -39.852 23.768 43.423 1.00 91.12 313 ARG A N 1
ATOM 2519 C CA . ARG A 1 313 ? -40.770 24.733 42.786 1.00 91.12 313 ARG A CA 1
ATOM 2520 C C . ARG A 1 313 ? -42.100 24.828 43.522 1.00 91.12 313 ARG A C 1
ATOM 2522 O O . ARG A 1 313 ? -42.618 25.933 43.683 1.00 91.12 313 ARG A O 1
ATOM 2529 N N . GLU A 1 314 ? -42.654 23.694 43.937 1.00 89.38 314 GLU A N 1
ATOM 2530 C CA . GLU A 1 314 ? -43.917 23.642 44.672 1.00 89.38 314 GLU A CA 1
ATOM 2531 C C . GLU A 1 314 ? -43.747 24.183 46.098 1.00 89.38 314 GLU A C 1
ATOM 2533 O O . GLU A 1 314 ? -44.530 25.030 46.526 1.00 89.38 314 GLU A O 1
ATOM 2538 N N . ARG A 1 315 ? -42.666 23.792 46.789 1.00 88.94 315 ARG A N 1
ATOM 2539 C CA . ARG A 1 315 ? -42.348 24.229 48.158 1.00 88.94 315 ARG A CA 1
ATOM 2540 C C . ARG A 1 315 ? -42.133 25.736 48.269 1.00 88.94 315 ARG A C 1
ATOM 2542 O O . ARG A 1 315 ? -42.601 26.354 49.221 1.00 88.94 315 ARG A O 1
ATOM 2549 N N . THR A 1 316 ? -41.402 26.326 47.326 1.00 86.81 316 THR A N 1
ATOM 2550 C CA . THR A 1 316 ? -41.026 27.751 47.372 1.00 86.81 316 THR A CA 1
ATOM 2551 C C . THR A 1 316 ? -42.022 28.662 46.652 1.00 86.81 316 THR A C 1
ATOM 2553 O O . THR A 1 316 ? -42.018 29.872 46.867 1.00 86.81 316 THR A O 1
ATOM 2556 N N . GLY A 1 317 ? -42.864 28.111 45.769 1.00 84.31 317 GLY A N 1
ATOM 2557 C CA . GLY A 1 317 ? -43.732 28.880 44.871 1.00 84.31 317 GLY A CA 1
ATOM 2558 C C . GLY A 1 317 ? -42.994 29.556 43.704 1.00 84.31 317 GLY A C 1
ATOM 2559 O O . GLY A 1 317 ? -43.617 30.239 42.881 1.00 84.31 317 GLY A O 1
ATOM 2560 N N . ILE A 1 318 ? -41.675 29.361 43.581 1.00 88.88 318 ILE A N 1
ATOM 2561 C CA . ILE A 1 318 ? -40.826 30.012 42.579 1.00 88.88 318 ILE A CA 1
ATOM 2562 C C . ILE A 1 318 ? -40.887 29.235 41.257 1.00 88.88 318 ILE A C 1
ATOM 2564 O O . ILE A 1 318 ? -40.052 28.382 40.968 1.00 88.88 318 ILE A O 1
ATOM 2568 N N . LYS A 1 319 ? -41.833 29.579 40.375 1.00 85.31 319 LYS A N 1
ATOM 2569 C CA . LYS A 1 319 ? -41.978 28.917 39.056 1.00 85.31 319 LYS A CA 1
ATOM 2570 C C . LYS A 1 319 ? -40.730 28.998 38.163 1.00 85.31 319 LYS A C 1
ATOM 2572 O O . LYS A 1 319 ? -40.546 28.154 37.292 1.00 85.31 319 LYS A O 1
ATOM 2577 N N . SER A 1 320 ? -39.890 30.019 38.347 1.00 84.81 320 SER A N 1
ATOM 2578 C CA . SER A 1 320 ? -38.663 30.222 37.562 1.00 84.81 320 SER A CA 1
ATOM 2579 C C . SER A 1 320 ? -37.452 29.429 38.065 1.00 84.81 320 SER A C 1
ATOM 2581 O O . SER A 1 320 ? -36.426 29.440 37.385 1.00 84.81 320 SER A O 1
ATOM 2583 N N . LEU A 1 321 ? -37.558 28.749 39.214 1.00 90.44 321 LEU A N 1
ATOM 2584 C CA . LEU A 1 321 ? -36.482 27.955 39.809 1.00 90.44 321 LEU A CA 1
ATOM 2585 C C . LEU A 1 321 ? -36.063 26.845 38.847 1.00 90.44 321 LEU A C 1
ATOM 2587 O O . LEU A 1 321 ? -36.923 26.148 38.311 1.00 90.44 321 LEU A O 1
ATOM 2591 N N . LYS A 1 322 ? -34.760 26.689 38.608 1.00 90.69 322 LYS A N 1
ATOM 2592 C CA . LYS A 1 322 ? -34.197 25.608 37.782 1.00 90.69 322 LYS A CA 1
ATOM 2593 C C . LYS A 1 322 ? -32.960 25.031 38.441 1.00 90.69 322 LYS A C 1
ATOM 2595 O O . LYS A 1 322 ? -32.124 25.797 38.919 1.00 90.69 322 LYS A O 1
ATOM 2600 N N . ILE A 1 323 ? -32.806 23.715 38.406 1.00 92.06 323 ILE A N 1
ATOM 2601 C CA . ILE A 1 323 ? -31.555 23.067 38.786 1.00 92.06 323 ILE A CA 1
ATOM 2602 C C . ILE A 1 323 ? -30.694 22.951 37.526 1.00 92.06 323 ILE A C 1
ATOM 2604 O O . ILE A 1 323 ? -31.136 22.462 36.488 1.00 92.06 323 ILE A O 1
ATOM 2608 N N . ARG A 1 324 ? -29.460 23.451 37.581 1.00 89.94 324 ARG A N 1
ATOM 2609 C CA . ARG A 1 324 ? -28.501 23.380 36.469 1.00 89.94 324 ARG A CA 1
ATOM 2610 C C . ARG A 1 324 ? -27.165 22.829 36.949 1.00 89.94 324 ARG A C 1
ATOM 2612 O O . ARG A 1 324 ? -26.869 22.866 38.137 1.00 89.94 324 ARG A O 1
ATOM 2619 N N . TYR A 1 325 ? -26.353 22.370 36.002 1.00 87.38 325 TYR A N 1
ATOM 2620 C CA . TYR A 1 325 ? -24.988 21.902 36.232 1.00 87.38 325 TYR A CA 1
ATOM 2621 C C . TYR A 1 325 ? -23.966 22.847 35.582 1.00 87.38 325 TYR A C 1
ATOM 2623 O O . TYR A 1 325 ? -24.250 23.465 34.550 1.00 87.38 325 TYR A O 1
ATOM 2631 N N . ASN A 1 326 ? -22.790 22.996 36.193 1.00 85.81 326 ASN A N 1
ATOM 2632 C CA . ASN A 1 326 ? -21.583 23.511 35.543 1.00 85.81 326 ASN A CA 1
ATOM 2633 C C . ASN A 1 326 ? -20.323 22.865 36.147 1.00 85.81 326 ASN A C 1
ATOM 2635 O O . ASN A 1 326 ? -20.355 22.412 37.286 1.00 85.81 326 ASN A O 1
ATOM 2639 N N . ASP A 1 327 ? -19.201 22.899 35.426 1.00 77.94 327 ASP A N 1
ATOM 2640 C CA . ASP A 1 327 ? -17.972 22.207 35.854 1.00 77.94 327 ASP A CA 1
ATOM 2641 C C . ASP A 1 327 ? -17.289 22.822 37.089 1.00 77.94 327 ASP A C 1
ATOM 2643 O O . ASP A 1 327 ? -16.578 22.132 37.813 1.00 77.94 327 ASP A O 1
ATOM 2647 N N . ASN A 1 328 ? -17.507 24.113 37.370 1.00 79.50 328 ASN A N 1
ATOM 2648 C CA . ASN A 1 328 ? -16.837 24.810 38.479 1.00 79.50 328 ASN A CA 1
ATOM 2649 C C . ASN A 1 328 ? -17.543 24.640 39.835 1.00 79.50 328 ASN A C 1
ATOM 2651 O O . ASN A 1 328 ? -16.902 24.711 40.881 1.00 79.50 328 ASN A O 1
ATOM 2655 N N . PHE A 1 329 ? -18.868 24.493 39.836 1.00 75.88 329 PHE A N 1
ATOM 2656 C CA . PHE A 1 329 ? -19.719 24.514 41.031 1.00 75.88 329 PHE A CA 1
ATOM 2657 C C . PHE A 1 329 ? -20.644 23.300 41.137 1.00 75.88 329 PHE A C 1
ATOM 2659 O O . PHE A 1 329 ? -21.341 23.190 42.152 1.00 75.88 329 PHE A O 1
ATOM 2666 N N . GLY A 1 330 ? -20.648 22.442 40.115 1.00 84.56 330 GLY A N 1
ATOM 2667 C CA . GLY A 1 330 ? -21.469 21.248 40.024 1.00 84.56 330 GLY A CA 1
ATOM 2668 C C . GLY A 1 330 ? -22.954 21.564 39.875 1.00 84.56 330 GLY A C 1
ATOM 2669 O O . GLY A 1 330 ? -23.314 22.504 39.158 1.00 84.56 330 GLY A O 1
ATOM 2670 N N . TYR A 1 331 ? -23.825 20.799 40.535 1.00 89.06 331 TYR A N 1
ATOM 2671 C CA . TYR A 1 331 ? -25.267 21.072 40.517 1.00 89.06 331 TYR A CA 1
ATOM 2672 C C . TYR A 1 331 ? -25.631 22.244 41.447 1.00 89.06 331 TYR A C 1
ATOM 2674 O O . TYR A 1 331 ? -25.171 22.352 42.587 1.00 89.06 331 TYR A O 1
ATOM 2682 N N . TYR A 1 332 ? -26.482 23.151 40.966 1.00 91.69 332 TYR A N 1
ATOM 2683 C CA . TYR A 1 332 ? -26.965 24.306 41.724 1.00 91.69 332 TYR A CA 1
ATOM 2684 C C . TYR A 1 332 ? -28.405 24.662 41.366 1.00 91.69 332 TYR A C 1
ATOM 2686 O O . TYR A 1 332 ? -28.864 24.446 40.245 1.00 91.69 332 TYR A O 1
ATOM 2694 N N . ILE A 1 333 ? -29.094 25.274 42.325 1.00 92.06 333 ILE A N 1
ATOM 2695 C CA . ILE A 1 333 ? -30.428 25.842 42.157 1.00 92.06 333 ILE A CA 1
ATOM 2696 C C . ILE A 1 333 ? -30.269 27.298 41.726 1.00 92.06 333 ILE A C 1
ATOM 2698 O O . ILE A 1 333 ? -29.669 28.103 42.439 1.00 92.06 333 ILE A O 1
ATOM 2702 N N . GLU A 1 334 ? -30.776 27.641 40.548 1.00 91.94 334 GLU A N 1
ATOM 2703 C CA . GLU A 1 334 ? -30.783 29.000 40.019 1.00 91.94 334 GLU A CA 1
ATOM 2704 C C . GLU A 1 334 ? -32.126 29.679 40.305 1.00 91.94 334 GLU A C 1
ATOM 2706 O O . GLU A 1 334 ? -33.181 29.208 39.874 1.00 91.94 334 GLU A O 1
ATOM 2711 N N . VAL A 1 335 ? -32.072 30.821 40.996 1.00 91.31 335 VAL A N 1
ATOM 2712 C CA . VAL A 1 335 ? -33.240 31.648 41.324 1.00 91.31 335 VAL A CA 1
ATOM 2713 C C . VAL A 1 335 ? -33.045 33.057 40.768 1.00 91.31 335 VAL A C 1
ATOM 2715 O O . VAL A 1 335 ? -31.987 33.667 40.908 1.00 91.31 335 VAL A O 1
ATOM 2718 N N . THR A 1 336 ? -34.067 33.600 40.111 1.00 91.00 336 THR A N 1
ATOM 2719 C CA . THR A 1 336 ? -34.053 34.966 39.559 1.00 91.00 336 THR A CA 1
ATOM 2720 C C . THR A 1 336 ? -34.079 36.023 40.662 1.00 91.00 336 THR A C 1
ATOM 2722 O O . THR A 1 336 ? -34.779 35.836 41.654 1.00 91.00 336 THR A O 1
ATOM 2725 N N . LYS A 1 337 ? -33.433 37.183 40.457 1.00 85.81 337 LYS A N 1
ATOM 2726 C CA . LYS A 1 337 ? -33.370 38.267 41.465 1.00 85.81 337 LYS A CA 1
ATOM 2727 C C . LYS A 1 337 ? -34.717 38.678 42.071 1.00 85.81 337 LYS A C 1
ATOM 2729 O O . LYS A 1 337 ? -34.787 38.957 43.262 1.00 85.81 337 LYS A O 1
ATOM 2734 N N . ALA A 1 338 ? -35.780 38.673 41.267 1.00 84.81 338 ALA A N 1
ATOM 2735 C CA . ALA A 1 338 ? -37.134 39.015 41.707 1.00 84.81 338 ALA A CA 1
ATOM 2736 C C . ALA A 1 338 ? -37.700 38.073 42.789 1.00 84.81 338 ALA A C 1
ATOM 2738 O O . ALA A 1 338 ? -38.590 38.472 43.530 1.00 84.81 338 ALA A O 1
ATOM 2739 N N . ASN A 1 339 ? -37.171 36.850 42.891 1.00 86.00 339 ASN A N 1
ATOM 2740 C CA . ASN A 1 339 ? -37.679 35.796 43.767 1.00 86.00 339 ASN A CA 1
ATOM 2741 C C . ASN A 1 339 ? -36.709 35.462 44.916 1.00 86.00 339 ASN A C 1
ATOM 2743 O O . ASN A 1 339 ? -36.939 34.500 45.638 1.00 86.00 339 ASN A O 1
ATOM 2747 N N . ILE A 1 340 ? -35.640 36.249 45.115 1.00 84.62 340 ILE A N 1
ATOM 2748 C CA . ILE A 1 340 ? -34.656 36.019 46.193 1.00 84.62 340 ILE A CA 1
ATOM 2749 C C . ILE A 1 340 ? -35.310 36.094 47.577 1.00 84.62 340 ILE A C 1
ATOM 2751 O O . ILE A 1 340 ? -34.963 35.323 48.461 1.00 84.62 340 ILE A O 1
ATOM 2755 N N . SER A 1 341 ? -36.292 36.979 47.769 1.00 83.75 341 SER A N 1
ATOM 2756 C CA . SER A 1 341 ? -37.015 37.097 49.043 1.00 83.75 341 SER A CA 1
ATOM 2757 C C . SER A 1 341 ? -37.851 35.862 49.400 1.00 83.75 341 SER A C 1
ATOM 2759 O O . SER A 1 341 ? -38.289 35.747 50.539 1.00 83.75 341 SER A O 1
ATOM 2761 N N . GLN A 1 342 ? -38.083 34.963 48.439 1.00 84.88 342 GLN A N 1
ATOM 2762 C CA . GLN A 1 342 ? -38.811 33.705 48.620 1.00 84.88 342 GLN A CA 1
ATOM 2763 C C . GLN A 1 342 ? -37.864 32.512 48.823 1.00 84.88 342 GLN A C 1
ATOM 2765 O O . GLN A 1 342 ? -38.330 31.385 48.973 1.00 84.88 342 GLN A O 1
ATOM 2770 N N . VAL A 1 343 ? -36.545 32.739 48.804 1.00 87.25 343 VAL A N 1
ATOM 2771 C CA . VAL A 1 343 ? -35.547 31.688 49.016 1.00 87.25 343 VAL A CA 1
ATOM 2772 C C . VAL A 1 343 ? -35.535 31.294 50.499 1.00 87.25 343 VAL A C 1
ATOM 2774 O O . VAL A 1 343 ? -35.347 32.167 51.349 1.00 87.25 343 VAL A O 1
ATOM 2777 N N . PRO A 1 344 ? -35.727 30.006 50.827 1.00 87.62 344 PRO A N 1
ATOM 2778 C CA . PRO A 1 344 ? -35.683 29.521 52.204 1.00 87.62 344 PRO A CA 1
ATOM 2779 C C . PRO A 1 344 ? -34.311 29.691 52.876 1.00 87.62 344 PRO A C 1
ATOM 2781 O O . PRO A 1 344 ? -33.279 29.705 52.209 1.00 87.62 344 PRO A O 1
ATOM 2784 N N . GLU A 1 345 ? -34.279 29.743 54.212 1.00 84.62 345 GLU A N 1
ATOM 2785 C CA . GLU A 1 345 ? -33.023 29.857 54.976 1.00 84.62 345 GLU A CA 1
ATOM 2786 C C . GLU A 1 345 ? -32.119 28.615 54.862 1.00 84.62 345 GLU A C 1
ATOM 2788 O O . GLU A 1 345 ? -30.911 28.720 55.065 1.00 84.62 345 GLU A O 1
ATOM 2793 N N . ASP A 1 346 ? -32.667 27.448 54.496 1.00 87.44 346 ASP A N 1
ATOM 2794 C CA . ASP A 1 346 ? -31.903 26.208 54.290 1.00 87.44 346 ASP A CA 1
ATOM 2795 C C . ASP A 1 346 ? -31.042 26.207 53.011 1.00 87.44 346 ASP A C 1
ATOM 2797 O O . ASP A 1 346 ? -30.237 25.297 52.798 1.00 87.44 346 ASP A O 1
ATOM 2801 N N . TYR A 1 347 ? -31.167 27.232 52.163 1.00 91.25 347 TYR A N 1
ATOM 2802 C CA . TYR A 1 347 ? -30.383 27.371 50.940 1.00 91.25 347 TYR A CA 1
ATOM 2803 C C . TYR A 1 347 ? -29.024 28.015 51.218 1.00 91.25 347 TYR A C 1
ATOM 2805 O O . TYR A 1 347 ? -28.911 29.179 51.601 1.00 91.25 347 TYR A O 1
ATOM 2813 N N . VAL A 1 348 ? -27.949 27.293 50.907 1.00 88.94 348 VAL A N 1
ATOM 2814 C CA . VAL A 1 348 ? -26.585 27.817 51.008 1.00 88.94 348 VAL A CA 1
ATOM 2815 C C . VAL A 1 348 ? -26.204 28.489 49.692 1.00 88.94 348 VAL A C 1
ATOM 2817 O O . VAL A 1 348 ? -26.087 27.845 48.647 1.00 88.94 348 VAL A O 1
ATOM 2820 N N . ARG A 1 349 ? -25.993 29.807 49.719 1.00 91.19 349 ARG A N 1
ATOM 2821 C CA . ARG A 1 349 ? -25.616 30.582 48.527 1.00 91.19 349 ARG A CA 1
ATOM 2822 C C . ARG A 1 349 ? -24.197 30.237 48.063 1.00 91.19 349 ARG A C 1
ATOM 2824 O O . ARG A 1 349 ? -23.249 30.367 48.832 1.00 91.19 349 ARG A O 1
ATOM 2831 N N . LYS A 1 350 ? -24.040 29.884 46.781 1.00 88.81 350 LYS A N 1
ATOM 2832 C CA . LYS A 1 350 ? -22.736 29.635 46.137 1.00 88.81 350 LYS A CA 1
ATOM 2833 C C . LYS A 1 350 ? -22.214 30.840 45.346 1.00 88.81 350 LYS A C 1
ATOM 2835 O O . LYS A 1 350 ? -21.022 31.120 45.392 1.00 88.81 350 LYS A O 1
ATOM 2840 N N . GLN A 1 351 ? -23.072 31.543 44.600 1.00 90.44 351 GLN A N 1
ATOM 2841 C CA . GLN A 1 351 ? -22.639 32.625 43.702 1.00 90.44 351 GLN A CA 1
ATOM 2842 C C . GLN A 1 351 ? -23.776 33.609 43.394 1.00 90.44 351 GLN A C 1
ATOM 2844 O O . GLN A 1 351 ? -24.917 33.196 43.195 1.00 90.44 351 GLN A O 1
ATOM 2849 N N . THR A 1 352 ? -23.453 34.897 43.265 1.00 87.88 352 THR A N 1
ATOM 2850 C CA . THR A 1 352 ? -24.377 35.938 42.785 1.00 87.88 352 THR A CA 1
ATOM 2851 C C . THR A 1 352 ? -24.021 36.333 41.351 1.00 87.88 352 THR A C 1
ATOM 2853 O O . THR A 1 352 ? -22.865 36.631 41.055 1.00 87.88 352 THR A O 1
ATOM 2856 N N . LEU A 1 353 ? -25.010 36.338 40.455 1.00 87.56 353 LEU A N 1
ATOM 2857 C CA . LEU A 1 353 ? -24.895 36.781 39.065 1.00 87.56 353 LEU A CA 1
ATOM 2858 C C . LEU A 1 353 ? -25.675 38.085 38.840 1.00 87.56 353 LEU A C 1
ATOM 2860 O O . LEU A 1 353 ? -26.394 38.585 39.708 1.00 87.56 353 LEU A O 1
ATOM 2864 N N . VAL A 1 354 ? -25.548 38.645 37.633 1.00 85.50 354 VAL A N 1
ATOM 2865 C CA . VAL A 1 354 ? -26.209 39.905 37.255 1.00 85.50 354 VAL A CA 1
ATOM 2866 C C . VAL A 1 354 ? -27.736 39.810 37.405 1.00 85.50 354 VAL A C 1
ATOM 2868 O O . VAL A 1 354 ? -28.338 40.744 37.936 1.00 85.50 354 VAL A O 1
ATOM 2871 N N . ASN A 1 355 ? -28.342 38.670 37.039 1.00 87.75 355 ASN A N 1
ATOM 2872 C CA . ASN A 1 355 ? -29.803 38.476 37.003 1.00 87.75 355 ASN A CA 1
ATOM 2873 C C . ASN A 1 355 ? -30.333 37.331 37.895 1.00 87.75 355 ASN A C 1
ATOM 2875 O O . ASN A 1 355 ? -31.549 37.201 38.065 1.00 87.75 355 ASN A O 1
ATOM 2879 N N . SER A 1 356 ? -29.453 36.515 38.478 1.00 89.75 356 SER A N 1
ATOM 2880 C CA . SER A 1 356 ? -29.817 35.344 39.286 1.00 89.75 356 SER A CA 1
ATOM 2881 C C . SER A 1 356 ? -28.851 35.129 40.454 1.00 89.75 356 SER A C 1
ATOM 2883 O O . SER A 1 356 ? -27.736 35.648 40.458 1.00 89.75 356 SER A O 1
ATOM 2885 N N . GLU A 1 357 ? -29.278 34.368 41.455 1.00 91.38 357 GLU A N 1
ATOM 2886 C CA . GLU A 1 357 ? -28.417 33.816 42.503 1.00 91.38 357 GLU A CA 1
ATOM 2887 C C . GLU A 1 357 ? -28.431 32.285 42.430 1.00 91.38 357 GLU A C 1
ATOM 2889 O O . GLU A 1 357 ? -29.442 31.673 42.073 1.00 91.38 357 GLU A O 1
ATOM 2894 N N . ARG A 1 358 ? -27.275 31.675 42.714 1.00 92.38 358 ARG A N 1
ATOM 2895 C CA . ARG A 1 358 ? -27.065 30.224 42.706 1.00 92.38 358 ARG A CA 1
ATOM 2896 C C . ARG A 1 358 ? -26.950 29.713 44.135 1.00 92.38 358 ARG A C 1
ATOM 2898 O O . ARG A 1 358 ? -26.108 30.203 44.893 1.00 92.38 358 ARG A O 1
ATOM 2905 N N . TYR A 1 359 ? -27.726 28.689 44.462 1.00 91.25 359 TYR A N 1
ATOM 2906 C CA . TYR A 1 359 ? -27.778 28.070 45.785 1.00 91.25 359 TYR A CA 1
ATOM 2907 C C . TYR A 1 359 ? -27.535 26.560 45.712 1.00 91.25 359 TYR A C 1
ATOM 2909 O O . TYR A 1 359 ? -27.613 25.945 44.649 1.00 91.25 359 TYR A O 1
ATOM 2917 N N . THR A 1 360 ? -27.235 25.958 46.855 1.00 91.38 360 THR A N 1
ATOM 2918 C CA . THR A 1 360 ? -27.181 24.509 47.057 1.00 91.38 360 THR A CA 1
ATOM 2919 C C . THR A 1 360 ? -27.921 24.152 48.343 1.00 91.38 360 THR A C 1
ATOM 2921 O O . THR A 1 360 ? -28.059 24.992 49.231 1.00 91.38 360 THR A O 1
ATOM 2924 N N . VAL A 1 361 ? -28.388 22.913 48.438 1.00 90.94 361 VAL A N 1
ATOM 2925 C CA . VAL A 1 361 ? -29.045 22.350 49.625 1.00 90.94 361 VAL A CA 1
ATOM 2926 C C . VAL A 1 361 ? -28.468 20.970 49.900 1.00 90.94 361 VAL A C 1
ATOM 2928 O O . VAL A 1 361 ? -27.994 20.303 48.978 1.00 90.94 361 VAL A O 1
ATOM 2931 N N . ASP A 1 362 ? -28.539 20.505 51.146 1.00 87.88 362 ASP A N 1
ATOM 2932 C CA . ASP A 1 362 ? -27.962 19.214 51.544 1.00 87.88 362 ASP A CA 1
ATOM 2933 C C . ASP A 1 362 ? -28.497 18.039 50.713 1.00 87.88 362 ASP A C 1
ATOM 2935 O O . ASP A 1 362 ? -27.741 17.136 50.350 1.00 87.88 362 ASP A O 1
ATOM 2939 N N . LYS A 1 363 ? -29.792 18.062 50.366 1.00 86.88 363 LYS A N 1
ATOM 2940 C CA . LYS A 1 363 ? -30.425 17.041 49.516 1.00 86.88 363 LYS A CA 1
ATOM 2941 C C . LYS A 1 363 ? -29.820 17.029 48.107 1.00 86.88 363 LYS A C 1
ATOM 2943 O O . LYS A 1 363 ? -29.483 15.962 47.604 1.00 86.88 363 LYS A O 1
ATOM 2948 N N . LEU A 1 364 ? -29.600 18.206 47.514 1.00 88.88 364 LEU A N 1
ATOM 2949 C CA . LEU A 1 364 ? -28.981 18.356 46.195 1.00 88.88 364 LEU A CA 1
ATOM 2950 C C . LEU A 1 364 ? -27.515 17.917 46.217 1.00 88.88 364 LEU A C 1
ATOM 2952 O O . LEU A 1 364 ? -27.084 17.223 45.306 1.00 88.88 364 LEU A O 1
ATOM 2956 N N . LYS A 1 365 ? -26.775 18.258 47.276 1.00 86.25 365 LYS A N 1
ATOM 2957 C CA . LYS A 1 365 ? -25.369 17.870 47.431 1.00 86.25 365 LYS A CA 1
ATOM 2958 C C . LYS A 1 365 ? -25.194 16.350 47.547 1.00 86.25 365 LYS A C 1
ATOM 2960 O O . LYS A 1 365 ? -24.320 15.783 46.907 1.00 86.25 365 LYS A O 1
ATOM 2965 N N . LYS A 1 366 ? -26.061 15.668 48.307 1.00 85.88 366 LYS A N 1
ATOM 2966 C CA . LYS A 1 366 ? -26.049 14.194 48.404 1.00 85.88 366 LYS A CA 1
ATOM 2967 C C . LYS A 1 366 ? -26.366 13.517 47.067 1.00 85.88 366 LYS A C 1
ATOM 2969 O O . LYS A 1 366 ? -25.745 12.509 46.729 1.00 85.88 366 LYS A O 1
ATOM 2974 N N . LEU A 1 367 ? -27.330 14.058 46.318 1.00 85.62 367 LEU A N 1
ATOM 2975 C CA . LEU A 1 367 ? -27.659 13.572 44.974 1.00 85.62 367 LEU A CA 1
ATOM 2976 C C . LEU A 1 367 ? -26.492 13.799 44.009 1.00 85.62 367 LEU A C 1
ATOM 2978 O O . LEU A 1 367 ? -26.114 12.881 43.292 1.00 85.62 367 LEU A O 1
ATOM 2982 N N . GLU A 1 368 ? -25.882 14.982 44.046 1.00 85.94 368 GLU A N 1
ATOM 2983 C CA . GLU A 1 368 ? -24.692 15.332 43.270 1.00 85.94 368 GLU A CA 1
ATOM 2984 C C . GLU A 1 368 ? -23.530 14.362 43.530 1.00 85.94 368 GLU A C 1
ATOM 2986 O O . GLU A 1 368 ? -23.001 13.794 42.577 1.00 85.94 368 GLU A O 1
ATOM 2991 N N . ASP A 1 369 ? -23.182 14.103 44.795 1.00 85.06 369 ASP A N 1
ATOM 2992 C CA . ASP A 1 369 ? -22.111 13.163 45.159 1.00 85.06 369 ASP A CA 1
ATOM 2993 C C . ASP A 1 369 ? -22.393 11.742 44.632 1.00 85.06 369 ASP A C 1
ATOM 2995 O O . ASP A 1 369 ? -21.485 11.042 44.174 1.00 85.06 369 ASP A O 1
ATOM 2999 N N . THR A 1 370 ? -23.663 11.324 44.650 1.00 84.12 370 THR A N 1
ATOM 3000 C CA . THR A 1 370 ? -24.095 10.011 44.146 1.00 84.12 370 THR A CA 1
ATOM 3001 C C . THR A 1 370 ? -23.995 9.937 42.619 1.00 84.12 370 THR A C 1
ATOM 3003 O O . THR A 1 370 ? -23.443 8.972 42.090 1.00 84.12 370 THR A O 1
ATOM 3006 N N . ILE A 1 371 ? -24.473 10.965 41.910 1.00 84.75 371 ILE A N 1
ATOM 3007 C CA . ILE A 1 371 ? -24.472 11.040 40.441 1.00 84.75 371 ILE A CA 1
ATOM 3008 C C . ILE A 1 371 ? -23.044 11.132 39.906 1.00 84.75 371 ILE A C 1
ATOM 3010 O O . ILE A 1 371 ? -22.650 10.310 39.081 1.00 84.75 371 ILE A O 1
ATOM 3014 N N . LEU A 1 372 ? -22.249 12.084 40.406 1.00 83.00 372 LEU A N 1
ATOM 3015 C CA . LEU A 1 372 ? -20.861 12.278 39.977 1.00 83.00 372 LEU A CA 1
ATOM 3016 C C . LEU A 1 372 ? -19.986 11.075 40.350 1.00 83.00 372 LEU A C 1
ATOM 3018 O O . LEU A 1 372 ? -19.049 10.733 39.627 1.00 83.00 372 LEU A O 1
ATOM 3022 N N . GLY A 1 373 ? -20.284 10.417 41.475 1.00 85.12 373 GLY A N 1
ATOM 3023 C CA . GLY A 1 373 ? -19.636 9.171 41.872 1.00 85.12 373 GLY A CA 1
ATOM 3024 C C . GLY A 1 373 ? -19.941 8.020 40.912 1.00 85.12 373 GLY A C 1
ATOM 3025 O O . GLY A 1 373 ? -19.021 7.301 40.523 1.00 85.12 373 GLY A O 1
ATOM 3026 N N . ALA A 1 374 ? -21.204 7.857 40.509 1.00 84.56 374 ALA A N 1
ATOM 3027 C CA . ALA A 1 374 ? -21.613 6.853 39.528 1.00 84.56 374 ALA A CA 1
ATOM 3028 C C . ALA A 1 374 ? -21.011 7.136 38.142 1.00 84.56 374 ALA A C 1
ATOM 3030 O O . ALA A 1 374 ? -20.412 6.245 37.552 1.00 84.56 374 ALA A O 1
ATOM 3031 N N . GLU A 1 375 ? -21.067 8.380 37.666 1.00 84.44 375 GLU A N 1
ATOM 3032 C CA . GLU A 1 375 ? -20.542 8.785 36.356 1.00 84.44 375 GLU A CA 1
ATOM 3033 C C . GLU A 1 375 ? -19.027 8.550 36.240 1.00 84.44 375 GLU A C 1
ATOM 3035 O O . GLU A 1 375 ? -18.557 7.975 35.260 1.00 84.44 375 GLU A O 1
ATOM 3040 N N . LYS A 1 376 ? -18.252 8.872 37.287 1.00 86.81 376 LYS A N 1
ATOM 3041 C CA . LYS A 1 376 ? -16.816 8.542 37.333 1.00 86.81 376 LYS A CA 1
ATOM 3042 C C . LYS A 1 376 ? -16.556 7.038 37.273 1.00 86.81 376 LYS A C 1
ATOM 3044 O O . LYS A 1 376 ? -15.616 6.620 36.600 1.00 86.81 376 LYS A O 1
ATOM 3049 N N . LYS A 1 377 ? -17.368 6.232 37.965 1.00 88.88 377 LYS A N 1
ATOM 3050 C CA . LYS A 1 377 ? -17.250 4.767 37.937 1.00 88.88 377 LYS A CA 1
ATOM 3051 C C . LYS A 1 377 ? -17.593 4.192 36.564 1.00 88.88 377 LYS A C 1
ATOM 3053 O O . LYS A 1 377 ? -16.886 3.290 36.130 1.00 88.88 377 LYS A O 1
ATOM 3058 N N . VAL A 1 378 ? -18.604 4.734 35.872 1.00 89.44 378 VAL A N 1
ATOM 3059 C CA . VAL A 1 378 ? -18.917 4.379 34.473 1.00 89.44 378 VAL A CA 1
ATOM 3060 C C . VAL A 1 378 ? -17.694 4.626 33.598 1.00 89.44 378 VAL A C 1
ATOM 3062 O O . VAL A 1 378 ? -17.180 3.689 32.998 1.00 89.44 378 VAL A O 1
ATOM 3065 N N . VAL A 1 379 ? -17.186 5.863 33.571 1.00 89.00 379 VAL A N 1
ATOM 3066 C CA . VAL A 1 379 ? -16.065 6.245 32.696 1.00 89.00 379 VAL A CA 1
ATOM 3067 C C . VAL A 1 379 ? -14.818 5.411 32.993 1.00 89.00 379 VAL A C 1
ATOM 3069 O O . VAL A 1 379 ? -14.142 4.958 32.071 1.00 89.00 379 VAL A O 1
ATOM 3072 N N . GLN A 1 380 ? -14.519 5.168 34.272 1.00 90.19 380 GLN A N 1
ATOM 3073 C CA . GLN A 1 380 ? -13.387 4.332 34.659 1.00 90.19 380 GLN A CA 1
ATOM 3074 C C . GLN A 1 380 ? -13.562 2.879 34.198 1.00 90.19 380 GLN A C 1
ATOM 3076 O O . GLN A 1 380 ? -12.643 2.326 33.596 1.00 90.19 380 GLN A O 1
ATOM 3081 N N . ARG A 1 381 ? -14.726 2.268 34.446 1.00 91.94 381 ARG A N 1
ATOM 3082 C CA . ARG A 1 381 ? -14.980 0.873 34.069 1.00 91.94 381 ARG A CA 1
ATOM 3083 C C . ARG A 1 381 ? -14.995 0.692 32.554 1.00 91.94 381 ARG A C 1
ATOM 3085 O O . ARG A 1 381 ? -14.414 -0.261 32.048 1.00 91.94 381 ARG A O 1
ATOM 3092 N N . GLU A 1 382 ? -15.596 1.625 31.821 1.00 92.69 382 GLU A N 1
ATOM 3093 C CA . GLU A 1 382 ? -15.558 1.626 30.358 1.00 92.69 382 GLU A CA 1
ATOM 3094 C C . GLU A 1 382 ? -14.134 1.735 29.817 1.00 92.69 382 GLU A C 1
ATOM 3096 O O . GLU A 1 382 ? -13.800 1.072 28.836 1.00 92.69 382 GLU A O 1
ATOM 3101 N N . TYR A 1 383 ? -13.281 2.539 30.457 1.00 90.62 383 TYR A N 1
ATOM 3102 C CA . TYR A 1 383 ? -11.881 2.638 30.067 1.00 90.62 383 TYR A CA 1
ATOM 3103 C C . TYR A 1 383 ? -11.118 1.330 30.290 1.00 90.62 383 TYR A C 1
ATOM 3105 O O . TYR A 1 383 ? -10.346 0.919 29.422 1.00 90.62 383 TYR A O 1
ATOM 3113 N N . GLU A 1 384 ? -11.336 0.676 31.431 1.00 91.94 384 GLU A N 1
ATOM 3114 C CA . GLU A 1 384 ? -10.751 -0.633 31.739 1.00 91.94 384 GLU A CA 1
ATOM 3115 C C . GLU A 1 384 ? -11.171 -1.672 30.690 1.00 91.94 384 GLU A C 1
ATOM 3117 O O . GLU A 1 384 ? -10.310 -2.292 30.068 1.00 91.94 384 GLU A O 1
ATOM 3122 N N . LEU A 1 385 ? -12.472 -1.771 30.400 1.00 93.12 385 LEU A N 1
ATOM 3123 C CA . LEU A 1 385 ? -13.007 -2.669 29.371 1.00 93.12 385 LEU A CA 1
ATOM 3124 C C . LEU A 1 385 ? -12.445 -2.354 27.982 1.00 93.12 385 LEU A C 1
ATOM 3126 O O . LEU A 1 385 ? -12.063 -3.260 27.245 1.00 93.12 385 LEU A O 1
ATOM 3130 N N . PHE A 1 386 ? -12.344 -1.074 27.619 1.00 93.12 386 PHE A N 1
ATOM 3131 C CA . PHE A 1 386 ? -11.739 -0.674 26.352 1.00 93.12 386 PHE A CA 1
ATOM 3132 C C . PHE A 1 386 ? -10.263 -1.088 26.265 1.00 93.12 386 PHE A C 1
ATOM 3134 O O . PHE A 1 386 ? -9.817 -1.548 25.211 1.00 93.12 386 PHE A O 1
ATOM 3141 N N . CYS A 1 387 ? -9.505 -0.973 27.360 1.00 91.25 387 CYS A N 1
ATOM 3142 C CA . CYS A 1 387 ? -8.127 -1.461 27.418 1.00 91.25 387 CYS A CA 1
ATOM 3143 C C . CYS A 1 387 ? -8.060 -2.984 27.242 1.00 91.25 387 CYS A C 1
ATOM 3145 O O . CYS A 1 387 ? -7.238 -3.454 26.460 1.00 91.25 387 CYS A O 1
ATOM 3147 N N . GLU A 1 388 ? -8.951 -3.743 27.883 1.00 93.31 388 GLU A N 1
ATOM 3148 C CA . GLU A 1 388 ? -9.034 -5.199 27.715 1.00 93.31 388 GLU A CA 1
ATOM 3149 C C . GLU A 1 388 ? -9.326 -5.588 26.253 1.00 93.31 388 GLU A C 1
ATOM 3151 O O . GLU A 1 388 ? -8.639 -6.437 25.679 1.00 93.31 388 GLU A O 1
ATOM 3156 N N . ILE A 1 389 ? -10.293 -4.923 25.610 1.00 94.00 389 ILE A N 1
ATOM 3157 C CA . ILE A 1 389 ? -10.639 -5.139 24.193 1.00 94.00 389 ILE A CA 1
ATOM 3158 C C . ILE A 1 389 ? -9.444 -4.817 23.290 1.00 94.00 389 ILE A C 1
ATOM 3160 O O . ILE A 1 389 ? -9.129 -5.575 22.368 1.00 94.00 389 ILE A O 1
ATOM 3164 N N . ARG A 1 390 ? -8.746 -3.709 23.562 1.00 90.75 390 ARG A N 1
ATOM 3165 C CA . ARG A 1 390 ? -7.530 -3.325 22.838 1.00 90.75 390 ARG A CA 1
ATOM 3166 C C . ARG A 1 390 ? -6.443 -4.387 22.972 1.00 90.75 390 ARG A C 1
ATOM 3168 O O . ARG A 1 390 ? -5.799 -4.707 21.977 1.00 90.75 390 ARG A O 1
ATOM 3175 N N . ASP A 1 391 ? -6.248 -4.951 24.157 1.00 90.12 391 ASP A N 1
ATOM 3176 C CA . ASP A 1 391 ? -5.226 -5.972 24.391 1.00 90.12 391 ASP A CA 1
ATOM 3177 C C . ASP A 1 391 ? -5.561 -7.285 23.663 1.00 90.12 391 ASP A C 1
ATOM 3179 O O . ASP A 1 391 ? -4.670 -7.962 23.141 1.00 90.12 391 ASP A O 1
ATOM 3183 N N . ILE A 1 392 ? -6.848 -7.634 23.547 1.00 93.75 392 ILE A N 1
ATOM 3184 C CA . ILE A 1 392 ? -7.301 -8.758 22.713 1.00 93.75 392 ILE A CA 1
ATOM 3185 C C . ILE A 1 392 ? -7.054 -8.467 21.226 1.00 93.75 392 ILE A C 1
ATOM 3187 O O . ILE A 1 392 ? -6.547 -9.328 20.502 1.00 93.75 392 ILE A O 1
ATOM 3191 N N . ALA A 1 393 ? -7.352 -7.253 20.761 1.00 91.44 393 ALA A N 1
ATOM 3192 C CA . ALA A 1 393 ? -7.062 -6.844 19.389 1.00 91.44 393 ALA A CA 1
ATOM 3193 C C . ALA A 1 393 ? -5.553 -6.865 19.096 1.00 91.44 393 ALA A C 1
ATOM 3195 O O . ALA A 1 393 ? -5.137 -7.331 18.035 1.00 91.44 393 ALA A O 1
ATOM 3196 N N . PHE A 1 394 ? -4.722 -6.430 20.050 1.00 85.31 394 PHE A N 1
ATOM 3197 C CA . PHE A 1 394 ? -3.264 -6.424 19.936 1.00 85.31 394 PHE A CA 1
ATOM 3198 C C . PHE A 1 394 ? -2.702 -7.834 19.699 1.00 85.31 394 PHE A C 1
ATOM 3200 O O . PHE A 1 394 ?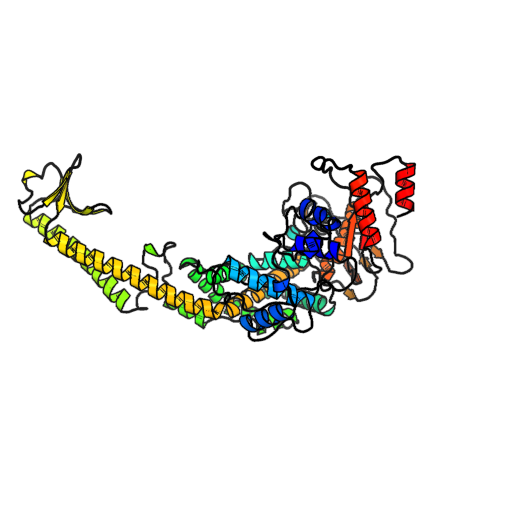 -1.853 -8.021 18.830 1.00 85.31 394 PHE A O 1
ATOM 3207 N N . LYS A 1 395 ? -3.247 -8.860 20.367 1.00 87.75 395 LYS A N 1
ATOM 3208 C CA . LYS A 1 395 ? -2.870 -10.270 20.128 1.00 87.75 395 LYS A CA 1
ATOM 3209 C C . LYS A 1 395 ? -3.140 -10.743 18.691 1.00 87.75 395 LYS A C 1
ATOM 3211 O O . LYS A 1 395 ? -2.553 -11.726 18.252 1.00 87.75 395 LYS A O 1
ATOM 3216 N N . ASN A 1 396 ? -4.000 -10.042 17.950 1.00 89.25 396 ASN A N 1
ATOM 3217 C CA . ASN A 1 396 ? -4.363 -10.347 16.567 1.00 89.25 396 ASN A CA 1
ATOM 3218 C C . ASN A 1 396 ? -3.642 -9.460 15.531 1.00 89.25 396 ASN A C 1
ATOM 3220 O O . ASN A 1 396 ? -3.930 -9.557 14.336 1.00 89.25 396 ASN A O 1
ATOM 3224 N N . VAL A 1 397 ? -2.667 -8.636 15.941 1.00 83.19 397 VAL A N 1
ATOM 3225 C CA . VAL A 1 397 ? -1.907 -7.734 15.050 1.00 83.19 397 VAL A CA 1
ATOM 3226 C C . VAL A 1 397 ? -1.297 -8.467 13.856 1.00 83.19 397 VAL A C 1
ATOM 3228 O O . VAL A 1 397 ? -1.377 -7.974 12.733 1.00 83.19 397 VAL A O 1
ATOM 3231 N N . LYS A 1 398 ? -0.729 -9.661 14.050 1.00 79.62 398 LYS A N 1
ATOM 3232 C CA . LYS A 1 398 ? -0.136 -10.443 12.953 1.00 79.62 398 LYS A CA 1
ATOM 3233 C C . LYS A 1 398 ? -1.169 -10.847 11.891 1.00 79.62 398 LYS A C 1
ATOM 3235 O O . LYS A 1 398 ? -0.886 -10.762 10.691 1.00 79.62 398 LYS A O 1
ATOM 3240 N N . ARG A 1 399 ? -2.374 -11.240 12.319 1.00 90.75 399 ARG A N 1
ATOM 3241 C CA . ARG A 1 399 ? -3.502 -11.578 11.431 1.00 90.75 399 ARG A CA 1
ATOM 3242 C C . ARG A 1 399 ? -3.994 -10.335 10.684 1.00 90.75 399 ARG A C 1
ATOM 3244 O O . ARG A 1 399 ? -4.170 -10.382 9.467 1.00 90.75 399 ARG A O 1
ATOM 3251 N N . LEU A 1 400 ? -4.096 -9.198 11.380 1.00 86.50 400 LEU A N 1
ATOM 3252 C CA . LEU A 1 400 ? -4.441 -7.903 10.782 1.00 86.50 400 LEU A CA 1
ATOM 3253 C C . LEU A 1 400 ? -3.412 -7.444 9.739 1.00 86.50 400 LEU A C 1
ATOM 3255 O O . LEU A 1 400 ? -3.801 -7.064 8.639 1.00 86.50 400 LEU A O 1
ATOM 3259 N N . LYS A 1 401 ? -2.108 -7.528 10.038 1.00 79.19 401 LYS A N 1
ATOM 3260 C CA . LYS A 1 401 ? -1.030 -7.188 9.090 1.00 79.19 401 LYS A CA 1
ATOM 3261 C C . LYS A 1 401 ? -1.084 -8.065 7.838 1.00 79.19 401 LYS A C 1
ATOM 3263 O O . LYS A 1 401 ? -0.962 -7.555 6.730 1.00 79.19 401 LYS A O 1
ATOM 3268 N N . THR A 1 402 ? -1.301 -9.370 8.011 1.00 83.44 402 THR A N 1
ATOM 3269 C CA . THR A 1 402 ? -1.414 -10.318 6.889 1.00 83.44 402 THR A CA 1
ATOM 3270 C C . THR A 1 402 ? -2.605 -9.975 5.997 1.00 83.44 402 THR A C 1
ATOM 3272 O O . THR A 1 402 ? -2.473 -9.927 4.777 1.00 83.44 402 THR A O 1
ATOM 3275 N N . THR A 1 403 ? -3.745 -9.670 6.609 1.00 93.62 403 THR A N 1
ATOM 3276 C CA . THR A 1 403 ? -4.972 -9.274 5.908 1.00 93.62 403 THR A CA 1
ATOM 3277 C C . THR A 1 403 ? -4.802 -7.938 5.189 1.00 93.62 403 THR A C 1
ATOM 3279 O O . THR A 1 403 ? -5.176 -7.817 4.027 1.00 93.62 403 THR A O 1
ATOM 3282 N N . ALA A 1 404 ? -4.168 -6.952 5.829 1.00 87.75 404 ALA A N 1
ATOM 3283 C CA . ALA A 1 404 ? -3.855 -5.666 5.211 1.00 87.75 404 ALA A CA 1
ATOM 3284 C C . ALA A 1 404 ? -2.947 -5.824 3.979 1.00 87.75 404 ALA A C 1
ATOM 3286 O O . ALA A 1 404 ? -3.229 -5.223 2.948 1.00 87.75 404 ALA A O 1
ATOM 3287 N N . ASP A 1 405 ? -1.912 -6.671 4.047 1.00 84.81 405 ASP A N 1
ATOM 3288 C CA . ASP A 1 405 ? -1.041 -6.976 2.901 1.00 84.81 405 ASP A CA 1
ATOM 3289 C C . ASP A 1 405 ? -1.803 -7.662 1.757 1.00 84.81 405 ASP A C 1
ATOM 3291 O O . ASP A 1 405 ? -1.623 -7.295 0.594 1.00 84.81 405 ASP A O 1
ATOM 3295 N N . CYS A 1 406 ? -2.695 -8.607 2.075 1.00 94.25 406 CYS A N 1
ATOM 3296 C CA . CYS A 1 406 ? -3.547 -9.273 1.087 1.00 94.25 406 CYS A CA 1
ATOM 3297 C C . CYS A 1 406 ? -4.445 -8.266 0.358 1.00 94.25 406 CYS A C 1
ATOM 3299 O O . CYS A 1 406 ? -4.476 -8.244 -0.871 1.00 94.25 406 CYS A O 1
ATOM 3301 N N . ILE A 1 407 ? -5.118 -7.385 1.104 1.00 97.50 407 ILE A N 1
ATOM 3302 C CA . ILE A 1 407 ? -5.997 -6.365 0.526 1.00 97.50 407 ILE A CA 1
ATOM 3303 C C . ILE A 1 407 ? -5.206 -5.314 -0.258 1.00 97.50 407 ILE A C 1
ATOM 3305 O O . ILE A 1 407 ? -5.605 -4.956 -1.363 1.00 97.50 407 ILE A O 1
ATOM 3309 N N . ALA A 1 408 ? -4.070 -4.845 0.263 1.00 92.19 408 ALA A N 1
ATOM 3310 C CA . ALA A 1 408 ? -3.213 -3.894 -0.440 1.00 92.19 408 ALA A CA 1
ATOM 3311 C C . ALA A 1 408 ? -2.686 -4.472 -1.763 1.00 92.19 408 ALA A C 1
ATOM 3313 O O . ALA A 1 408 ? -2.648 -3.777 -2.778 1.00 92.19 408 ALA A O 1
ATOM 3314 N N . THR A 1 409 ? -2.308 -5.753 -1.761 1.00 94.88 409 THR A N 1
ATOM 3315 C CA . THR A 1 409 ? -1.866 -6.472 -2.962 1.00 94.88 409 THR A CA 1
ATOM 3316 C C . THR A 1 409 ? -3.008 -6.612 -3.964 1.00 94.88 409 THR A C 1
ATOM 3318 O O . THR A 1 409 ? -2.831 -6.260 -5.127 1.00 94.88 409 THR A O 1
ATOM 3321 N N . LEU A 1 410 ? -4.188 -7.053 -3.520 1.00 97.94 410 LEU A N 1
ATOM 3322 C CA . LEU A 1 410 ? -5.368 -7.196 -4.372 1.00 97.94 410 LEU A CA 1
ATOM 3323 C C . LEU A 1 410 ? -5.773 -5.876 -5.038 1.00 97.94 410 LEU A C 1
ATOM 3325 O O . LEU A 1 410 ? -6.039 -5.835 -6.236 1.00 97.94 410 LEU A O 1
ATOM 3329 N N . ASP A 1 411 ? -5.793 -4.790 -4.269 1.00 98.50 411 ASP A N 1
ATOM 3330 C CA . ASP A 1 411 ? -6.156 -3.460 -4.755 1.00 98.50 411 ASP A CA 1
ATOM 3331 C C . ASP A 1 411 ? -5.151 -2.935 -5.795 1.00 98.50 411 ASP A C 1
ATOM 3333 O O . ASP A 1 411 ? -5.533 -2.399 -6.838 1.00 98.50 411 ASP A O 1
ATOM 3337 N N . ALA A 1 412 ? -3.852 -3.156 -5.565 1.00 98.31 412 ALA A N 1
ATOM 3338 C CA . ALA A 1 412 ? -2.814 -2.828 -6.537 1.00 98.31 412 ALA A CA 1
ATOM 3339 C C . ALA A 1 412 ? -2.961 -3.646 -7.835 1.00 98.31 412 ALA A C 1
ATOM 3341 O O . ALA A 1 412 ? -2.845 -3.079 -8.922 1.00 98.31 412 ALA A O 1
ATOM 3342 N N . LEU A 1 413 ? -3.281 -4.943 -7.748 1.00 98.38 413 LEU A N 1
ATOM 3343 C CA . LEU A 1 413 ? -3.560 -5.786 -8.920 1.00 98.38 413 LEU A CA 1
ATOM 3344 C C . LEU A 1 413 ? -4.797 -5.307 -9.690 1.00 98.38 413 LEU A C 1
ATOM 3346 O O . LEU A 1 413 ? -4.740 -5.181 -10.913 1.00 98.38 413 LEU A O 1
ATOM 3350 N N . CYS A 1 414 ? -5.886 -4.977 -8.986 1.00 98.38 414 CYS A N 1
ATOM 3351 C CA . CYS A 1 414 ? -7.094 -4.415 -9.595 1.00 98.38 414 CYS A CA 1
ATOM 3352 C C . CYS A 1 414 ? -6.783 -3.108 -10.331 1.00 98.38 414 CYS A C 1
ATOM 3354 O O . CYS A 1 414 ? -7.245 -2.909 -11.452 1.00 98.38 414 CYS A O 1
ATOM 3356 N N . SER A 1 415 ? -5.950 -2.246 -9.741 1.00 98.62 415 SER A N 1
ATOM 3357 C CA . SER A 1 415 ? -5.493 -1.006 -10.368 1.00 98.62 415 SER A CA 1
ATOM 3358 C C . SER A 1 415 ? -4.717 -1.257 -11.663 1.00 98.62 415 SER A C 1
ATOM 3360 O O . SER A 1 415 ? -4.988 -0.608 -12.673 1.00 98.62 415 SER A O 1
ATOM 3362 N N . LEU A 1 416 ? -3.774 -2.208 -11.663 1.00 98.56 416 LEU A N 1
ATOM 3363 C CA . LEU A 1 416 ? -3.018 -2.579 -12.864 1.00 98.56 416 LEU A CA 1
ATOM 3364 C C . LEU A 1 416 ? -3.934 -3.150 -13.956 1.00 98.56 416 LEU A C 1
ATOM 3366 O O . LEU A 1 416 ? -3.816 -2.751 -15.114 1.00 98.56 416 LEU A O 1
ATOM 3370 N N . ALA A 1 417 ? -4.869 -4.029 -13.591 1.00 98.38 417 ALA A N 1
ATOM 3371 C CA . ALA A 1 417 ? -5.838 -4.617 -14.514 1.00 98.38 417 ALA A CA 1
ATOM 3372 C C . ALA A 1 417 ? -6.785 -3.563 -15.109 1.00 98.38 417 ALA A C 1
ATOM 3374 O O . ALA A 1 417 ? -7.024 -3.553 -16.315 1.00 98.38 417 ALA A O 1
ATOM 3375 N N . GLU A 1 418 ? -7.268 -2.628 -14.288 1.00 98.44 418 GLU A N 1
ATOM 3376 C CA . GLU A 1 418 ? -8.141 -1.539 -14.726 1.00 98.44 418 GLU A CA 1
ATOM 3377 C C . GLU A 1 418 ? -7.434 -0.597 -15.704 1.00 98.44 418 GLU A C 1
ATOM 3379 O O . GLU A 1 418 ? -8.004 -0.193 -16.718 1.00 98.44 418 GLU A O 1
ATOM 3384 N N . VAL A 1 419 ? -6.172 -0.260 -15.427 1.00 98.25 419 VAL A N 1
ATOM 3385 C CA . VAL A 1 419 ? -5.344 0.539 -16.337 1.00 98.25 419 VAL A CA 1
ATOM 3386 C C . VAL A 1 419 ? -5.090 -0.219 -17.636 1.00 98.25 419 VAL A C 1
ATOM 3388 O O . VAL A 1 419 ? -5.171 0.377 -18.712 1.00 98.25 419 VAL A O 1
ATOM 3391 N N . ALA A 1 420 ? -4.825 -1.523 -17.550 1.00 98.12 420 ALA A N 1
ATOM 3392 C CA . ALA A 1 420 ? -4.561 -2.347 -18.716 1.00 98.12 420 ALA A CA 1
ATOM 3393 C C . ALA A 1 420 ? -5.767 -2.467 -19.650 1.00 98.12 420 ALA A C 1
ATOM 3395 O O . ALA A 1 420 ? -5.606 -2.433 -20.870 1.00 98.12 420 ALA A O 1
ATOM 3396 N N . ASP A 1 421 ? -6.964 -2.589 -19.084 1.00 97.62 421 ASP A N 1
ATOM 3397 C CA . ASP A 1 421 ? -8.219 -2.635 -19.825 1.00 97.62 421 ASP A CA 1
ATOM 3398 C C . ASP A 1 421 ? -8.544 -1.271 -20.456 1.00 97.62 421 ASP A C 1
ATOM 3400 O O . ASP A 1 421 ? -8.606 -1.141 -21.680 1.00 97.62 421 ASP A O 1
ATOM 3404 N N . ARG A 1 422 ? -8.615 -0.208 -19.638 1.00 96.31 422 ARG A N 1
ATOM 3405 C CA . ARG A 1 422 ? -8.979 1.147 -20.097 1.00 96.31 422 ARG A CA 1
ATOM 3406 C C . ARG A 1 422 ? -8.048 1.712 -21.163 1.00 96.31 422 ARG A C 1
ATOM 3408 O O . ARG A 1 422 ? -8.496 2.468 -22.021 1.00 96.31 422 ARG A O 1
ATOM 3415 N N . ASN A 1 423 ? -6.756 1.401 -21.081 1.00 95.81 423 ASN A N 1
ATOM 3416 C CA . ASN A 1 423 ? -5.738 1.988 -21.955 1.00 95.81 423 ASN A CA 1
ATOM 3417 C C . ASN A 1 423 ? -5.251 1.033 -23.050 1.00 95.81 423 ASN A C 1
ATOM 3419 O O . ASN A 1 423 ? -4.304 1.367 -23.771 1.00 95.81 423 ASN A O 1
ATOM 3423 N N . GLN A 1 424 ? -5.885 -0.139 -23.178 1.00 96.19 424 GLN A N 1
ATOM 3424 C CA . GLN A 1 424 ? -5.507 -1.170 -24.144 1.00 96.19 424 GLN A CA 1
ATOM 3425 C C . GLN A 1 424 ? -4.025 -1.542 -24.013 1.00 96.19 424 GLN A C 1
ATOM 3427 O O . GLN A 1 424 ? -3.273 -1.521 -24.987 1.00 96.19 424 GLN A O 1
ATOM 3432 N N . TYR A 1 425 ? -3.570 -1.802 -22.787 1.00 98.38 425 TYR A N 1
ATOM 3433 C CA . TYR A 1 425 ? -2.226 -2.326 -22.568 1.00 98.38 425 TYR A CA 1
ATOM 3434 C C . TYR A 1 425 ? -2.225 -3.838 -22.778 1.00 98.38 425 TYR A C 1
ATOM 3436 O O . TYR A 1 425 ? -3.223 -4.533 -22.530 1.00 98.38 425 TYR A O 1
ATOM 3444 N N . VAL A 1 426 ? -1.079 -4.345 -23.217 1.00 98.31 426 VAL A N 1
ATOM 3445 C CA . VAL A 1 426 ? -0.872 -5.755 -23.543 1.00 98.31 426 VAL A CA 1
ATOM 3446 C C . VAL A 1 426 ? 0.015 -6.418 -22.504 1.00 98.31 426 VAL A C 1
ATOM 3448 O O . VAL A 1 426 ? 0.849 -5.769 -21.869 1.00 98.31 426 VAL A O 1
ATOM 3451 N N . ARG A 1 427 ? -0.184 -7.721 -22.313 1.00 98.44 427 ARG A N 1
ATOM 3452 C CA . ARG A 1 427 ? 0.675 -8.526 -21.451 1.00 98.44 427 ARG A CA 1
ATOM 3453 C C . ARG A 1 427 ? 2.058 -8.644 -22.109 1.00 98.44 427 ARG A C 1
ATOM 3455 O O . ARG A 1 427 ? 2.113 -9.154 -23.227 1.00 98.44 427 ARG A O 1
ATOM 3462 N N . PRO A 1 428 ? 3.149 -8.191 -21.467 1.00 98.31 428 PRO A N 1
ATOM 3463 C CA . PRO A 1 428 ? 4.490 -8.403 -21.995 1.00 98.31 428 PRO A CA 1
ATOM 3464 C C . PRO A 1 428 ? 4.936 -9.861 -21.812 1.00 98.31 428 PRO A C 1
ATOM 3466 O O . PRO A 1 428 ? 4.541 -10.529 -20.855 1.00 98.31 428 PRO A O 1
ATOM 3469 N N . GLU A 1 429 ? 5.808 -10.330 -22.700 1.00 98.19 429 GLU A N 1
ATOM 3470 C CA . GLU A 1 429 ? 6.623 -11.530 -22.495 1.00 98.19 429 GLU A CA 1
ATOM 3471 C C . GLU A 1 429 ? 7.929 -11.117 -21.803 1.00 98.19 429 GLU A C 1
ATOM 3473 O O . GLU A 1 429 ? 8.737 -10.406 -22.398 1.00 98.19 429 GLU A O 1
ATOM 3478 N N . VAL A 1 430 ? 8.148 -11.539 -20.556 1.00 96.88 430 VAL A N 1
ATOM 3479 C CA . VAL A 1 430 ? 9.400 -11.264 -19.827 1.00 96.88 430 VAL A CA 1
ATOM 3480 C C . VAL A 1 430 ? 10.281 -12.511 -19.824 1.00 96.88 430 VAL A C 1
ATOM 3482 O O . VAL A 1 430 ? 9.796 -13.597 -19.506 1.00 96.88 430 VAL A O 1
ATOM 3485 N N . HIS A 1 431 ? 11.561 -12.377 -20.186 1.00 94.44 431 HIS A N 1
ATOM 3486 C CA . HIS A 1 431 ? 12.471 -13.518 -20.352 1.00 94.44 431 HIS A CA 1
ATOM 3487 C C . HIS A 1 431 ? 13.915 -13.237 -19.884 1.00 94.44 431 HIS A C 1
ATOM 3489 O O . HIS A 1 431 ? 14.327 -12.093 -19.741 1.00 94.44 431 HIS A O 1
ATOM 3495 N N . GLU A 1 432 ? 14.720 -14.291 -19.695 1.00 89.44 432 GLU A N 1
ATOM 3496 C CA . GLU A 1 432 ? 16.126 -14.217 -19.218 1.00 89.44 432 GLU A CA 1
ATOM 3497 C C . GLU A 1 432 ? 17.136 -13.629 -20.224 1.00 89.44 432 GLU A C 1
ATOM 3499 O O . GLU A 1 432 ? 18.314 -13.435 -19.908 1.00 89.44 432 GLU A O 1
ATOM 3504 N N . GLY A 1 433 ? 16.708 -13.425 -21.469 1.00 89.38 433 GLY A N 1
ATOM 3505 C CA . GLY A 1 433 ? 17.577 -12.938 -22.543 1.00 89.38 433 GLY A CA 1
ATOM 3506 C C . GLY A 1 433 ? 17.763 -11.423 -22.487 1.00 89.38 433 GLY A C 1
ATOM 3507 O O . GLY A 1 433 ? 17.180 -10.754 -21.646 1.00 89.38 433 GLY A O 1
ATOM 3508 N N . GLY A 1 434 ? 18.554 -10.878 -23.410 1.00 90.88 434 GLY A N 1
ATOM 3509 C CA . GLY A 1 434 ? 18.826 -9.437 -23.499 1.00 90.88 434 GLY A CA 1
ATOM 3510 C C . GLY A 1 434 ? 18.030 -8.685 -24.569 1.00 90.88 434 GLY A C 1
ATOM 3511 O O . GLY A 1 434 ? 18.405 -7.575 -24.927 1.00 90.88 434 GLY A O 1
ATOM 3512 N N . VAL A 1 435 ? 16.987 -9.299 -25.137 1.00 96.44 435 VAL A N 1
ATOM 3513 C CA . VAL A 1 435 ? 16.207 -8.707 -26.235 1.00 96.44 435 VAL A CA 1
ATOM 3514 C C . VAL A 1 435 ? 15.128 -7.790 -25.672 1.00 96.44 435 VAL A C 1
ATOM 3516 O O . VAL A 1 435 ? 14.367 -8.195 -24.802 1.00 96.44 435 VAL A O 1
ATOM 3519 N N . ILE A 1 436 ? 15.029 -6.572 -26.192 1.00 97.69 436 ILE A N 1
ATOM 3520 C CA . ILE A 1 436 ? 13.912 -5.658 -25.951 1.00 97.69 436 ILE A CA 1
ATOM 3521 C C . ILE A 1 436 ? 13.250 -5.403 -27.302 1.00 97.69 436 ILE A C 1
ATOM 3523 O O . ILE A 1 436 ? 13.752 -4.632 -28.118 1.00 97.69 436 ILE A O 1
ATOM 3527 N N . GLU A 1 437 ? 12.119 -6.061 -27.531 1.00 98.19 437 GLU A N 1
ATOM 3528 C CA . GLU A 1 437 ? 11.262 -5.866 -28.696 1.00 98.19 437 GLU A CA 1
ATOM 3529 C C . GLU A 1 437 ? 9.952 -5.218 -28.247 1.00 98.19 437 GLU A C 1
ATOM 3531 O O . GLU A 1 437 ? 9.208 -5.768 -27.437 1.00 98.19 437 GLU A O 1
ATOM 3536 N N . ILE A 1 438 ? 9.651 -4.043 -28.789 1.00 98.56 438 ILE A N 1
ATOM 3537 C CA . ILE A 1 438 ? 8.410 -3.310 -28.539 1.00 98.56 438 ILE A CA 1
ATOM 3538 C C . ILE A 1 438 ? 7.818 -2.966 -29.899 1.00 98.56 438 ILE A C 1
ATOM 3540 O O . ILE A 1 438 ? 8.495 -2.352 -30.718 1.00 98.56 438 ILE A O 1
ATOM 3544 N N . ARG A 1 439 ? 6.556 -3.329 -30.138 1.00 98.56 439 ARG A N 1
ATOM 3545 C CA . ARG A 1 439 ? 5.819 -2.929 -31.343 1.00 98.56 439 ARG A CA 1
ATOM 3546 C C . ARG A 1 439 ? 4.723 -1.946 -30.991 1.00 98.56 439 ARG A C 1
ATOM 3548 O O . ARG A 1 439 ? 3.954 -2.187 -30.056 1.00 98.56 439 ARG A O 1
ATOM 3555 N N . ASN A 1 440 ? 4.653 -0.851 -31.736 1.00 97.81 440 ASN A N 1
ATOM 3556 C CA . ASN A 1 440 ? 3.735 0.256 -31.514 1.00 97.81 440 ASN A CA 1
ATOM 3557 C C . ASN A 1 440 ? 3.693 0.711 -30.039 1.00 97.81 440 ASN A C 1
ATOM 3559 O O . ASN A 1 440 ? 2.626 0.912 -29.450 1.00 97.81 440 ASN A O 1
ATOM 3563 N N . GLY A 1 441 ? 4.868 0.864 -29.426 1.00 98.06 441 GLY A N 1
ATOM 3564 C CA . GLY A 1 441 ? 5.000 1.341 -28.055 1.00 98.06 441 GLY A CA 1
ATOM 3565 C C . GLY A 1 441 ? 4.518 2.783 -27.911 1.00 98.06 441 GLY A C 1
ATOM 3566 O O . GLY A 1 441 ? 4.721 3.609 -28.805 1.00 98.06 441 GLY A O 1
ATOM 3567 N N . ARG A 1 442 ? 3.911 3.102 -26.768 1.00 97.69 442 ARG A N 1
ATOM 3568 C CA . 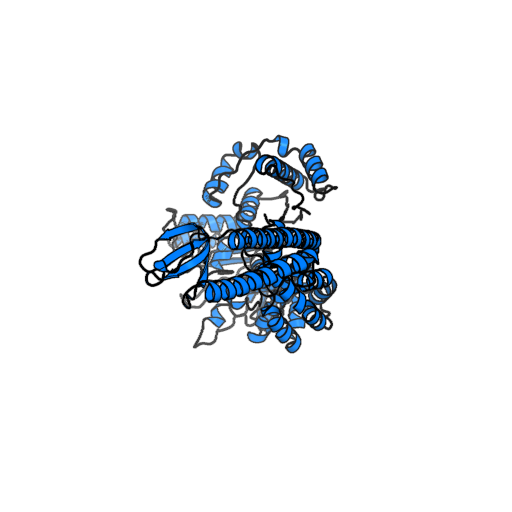ARG A 1 442 ? 3.391 4.429 -26.424 1.00 97.69 442 ARG A CA 1
ATOM 3569 C C . ARG A 1 442 ? 3.942 4.879 -25.080 1.00 97.69 442 ARG A C 1
ATOM 3571 O O . ARG A 1 442 ? 4.101 4.078 -24.162 1.00 97.69 442 ARG A O 1
ATOM 3578 N N . HIS A 1 443 ? 4.212 6.170 -24.926 1.00 97.56 443 HIS A N 1
ATOM 3579 C CA . HIS A 1 443 ? 4.640 6.699 -23.635 1.00 97.56 443 HIS A CA 1
ATOM 3580 C C . HIS A 1 443 ? 3.433 6.785 -22.678 1.00 97.56 443 HIS A C 1
ATOM 3582 O O . HIS A 1 443 ? 2.555 7.617 -22.915 1.00 97.56 443 HIS A O 1
ATOM 3588 N N . PRO A 1 444 ? 3.410 6.053 -21.542 1.00 96.56 444 PRO A N 1
ATOM 3589 C CA . PRO A 1 444 ? 2.203 5.875 -20.718 1.00 96.56 444 PRO A CA 1
ATOM 3590 C C . PRO A 1 444 ? 1.643 7.182 -20.137 1.00 96.56 444 PRO A C 1
ATOM 3592 O O . PRO A 1 444 ? 0.439 7.324 -19.963 1.00 96.56 444 PRO A O 1
ATOM 3595 N N . VAL A 1 445 ? 2.513 8.149 -19.825 1.00 96.00 445 VAL A N 1
ATOM 3596 C CA . VAL A 1 445 ? 2.104 9.465 -19.302 1.00 96.00 445 VAL A CA 1
ATOM 3597 C C . VAL A 1 445 ? 1.731 10.454 -20.404 1.00 96.00 445 VAL A C 1
ATOM 3599 O O . VAL A 1 445 ? 0.660 11.055 -20.343 1.00 96.00 445 VAL A O 1
ATOM 3602 N N . VAL A 1 446 ? 2.598 10.635 -21.408 1.00 94.19 446 VAL A N 1
ATOM 3603 C CA . VAL A 1 446 ? 2.374 11.612 -22.482 1.00 94.19 446 VAL A CA 1
ATOM 3604 C C . VAL A 1 446 ? 1.096 11.292 -23.254 1.00 94.19 446 VAL A C 1
ATOM 3606 O O . VAL A 1 446 ? 0.336 12.217 -23.514 1.00 94.19 446 VAL A O 1
ATOM 3609 N N . GLU A 1 447 ? 0.776 10.016 -23.514 1.00 93.81 447 GLU A N 1
ATOM 3610 C CA . GLU A 1 447 ? -0.485 9.659 -24.190 1.00 93.81 447 GLU A CA 1
ATOM 3611 C C . GLU A 1 447 ? -1.744 10.141 -23.446 1.00 93.81 447 GLU A C 1
ATOM 3613 O O . GLU A 1 447 ? -2.781 10.333 -24.070 1.00 93.81 447 GLU A O 1
ATOM 3618 N N . LYS A 1 448 ? -1.669 10.354 -22.122 1.00 92.81 448 LYS A N 1
ATOM 3619 C CA . LYS A 1 448 ? -2.786 10.845 -21.294 1.00 92.81 448 LYS A CA 1
ATOM 3620 C C . LYS A 1 448 ? -2.786 12.354 -21.088 1.00 92.81 448 LYS A C 1
ATOM 3622 O O . LYS A 1 448 ? -3.775 12.894 -20.604 1.00 92.81 448 LYS A O 1
ATOM 3627 N N . MET A 1 449 ? -1.670 13.015 -21.379 1.00 89.38 449 MET A N 1
ATOM 3628 C CA . MET A 1 449 ? -1.536 14.471 -21.287 1.00 89.38 449 MET A CA 1
ATOM 3629 C C . MET A 1 449 ? -1.965 15.169 -22.581 1.00 89.38 449 MET A C 1
ATOM 3631 O O . MET A 1 449 ? -2.225 16.368 -22.563 1.00 89.38 449 MET A O 1
ATOM 3635 N N . LEU A 1 450 ? -2.028 14.442 -23.698 1.00 88.00 450 LEU A N 1
ATOM 3636 C CA . LEU A 1 450 ? -2.516 14.966 -24.968 1.00 88.00 450 LEU A CA 1
ATOM 3637 C C . LEU A 1 450 ? -4.053 15.004 -24.953 1.00 88.00 450 LEU A C 1
ATOM 3639 O O . LEU A 1 450 ? -4.697 13.961 -24.929 1.00 88.00 450 LEU A O 1
ATOM 3643 N N . GLU A 1 451 ? -4.635 16.206 -24.956 1.00 78.06 451 GLU A N 1
ATOM 3644 C CA . GLU A 1 451 ? -6.096 16.400 -24.973 1.00 78.06 451 GLU A CA 1
ATOM 3645 C C . GLU A 1 451 ? -6.661 16.392 -26.410 1.00 78.06 451 GLU A C 1
ATOM 3647 O O . GLU A 1 451 ? -7.672 15.745 -26.668 1.00 78.06 451 GLU A O 1
ATOM 3652 N N . ASP A 1 452 ? -5.959 17.024 -27.362 1.00 78.69 452 ASP A N 1
ATOM 3653 C CA . ASP A 1 452 ? -6.451 17.268 -28.733 1.00 78.69 452 ASP A CA 1
ATOM 3654 C C . ASP A 1 452 ? -5.654 16.539 -29.837 1.00 78.69 452 ASP A C 1
ATOM 3656 O O . ASP A 1 452 ? -5.776 16.852 -31.023 1.00 78.69 452 ASP A O 1
ATOM 3660 N N . SER A 1 453 ? -4.787 15.585 -29.484 1.00 80.69 453 SER A N 1
ATOM 3661 C CA . SER A 1 453 ? -3.957 14.876 -30.471 1.00 80.69 453 SER A CA 1
ATOM 3662 C C . SER A 1 453 ? -3.696 13.422 -30.091 1.00 80.69 453 SER A C 1
ATOM 3664 O O . SER A 1 453 ? -3.625 13.076 -28.915 1.00 80.69 453 SER A O 1
ATOM 3666 N N . MET A 1 454 ? -3.549 12.563 -31.103 1.00 84.56 454 MET A N 1
ATOM 3667 C CA . MET A 1 454 ? -3.178 11.164 -30.897 1.00 84.56 454 MET A CA 1
ATOM 3668 C C . MET A 1 454 ? -1.665 11.035 -30.708 1.00 84.56 454 MET A C 1
ATOM 3670 O O . MET A 1 454 ? -0.884 11.635 -31.448 1.00 84.56 454 MET A O 1
ATOM 3674 N N . PHE A 1 455 ? -1.253 10.220 -29.736 1.00 93.25 455 PHE A N 1
ATOM 3675 C CA . PHE A 1 455 ? 0.145 9.831 -29.577 1.00 93.25 455 PHE A CA 1
ATOM 3676 C C . PHE A 1 455 ? 0.564 8.929 -30.745 1.00 93.25 455 PHE A C 1
ATOM 3678 O O . PHE A 1 455 ? -0.134 7.966 -31.058 1.00 93.25 455 PHE A O 1
ATOM 3685 N N . VAL A 1 456 ? 1.703 9.219 -31.376 1.00 94.69 456 VAL A N 1
ATOM 3686 C CA . VAL A 1 456 ? 2.244 8.390 -32.464 1.00 94.69 456 VAL A CA 1
ATOM 3687 C C . VAL A 1 456 ? 3.084 7.261 -31.855 1.00 94.69 456 VAL A C 1
ATOM 3689 O O . VAL A 1 456 ? 4.113 7.559 -31.241 1.00 94.69 456 VAL A O 1
ATOM 3692 N N . PRO A 1 457 ? 2.664 5.989 -31.977 1.00 96.56 457 PRO A N 1
ATOM 3693 C CA . PRO A 1 457 ? 3.405 4.868 -31.416 1.00 96.56 457 PRO A CA 1
ATOM 3694 C C . PRO A 1 457 ? 4.699 4.597 -32.198 1.00 96.56 457 PRO A C 1
ATOM 3696 O O . PRO A 1 457 ? 4.794 4.926 -33.378 1.00 96.56 457 PRO A O 1
ATOM 3699 N N . ASN A 1 458 ? 5.695 3.998 -31.538 1.00 97.12 458 ASN A N 1
ATOM 3700 C CA . ASN A 1 458 ? 6.993 3.679 -32.143 1.00 97.12 458 ASN A CA 1
ATOM 3701 C C . ASN A 1 458 ? 7.465 2.275 -31.763 1.00 97.12 458 ASN A C 1
ATOM 3703 O O . ASN A 1 458 ? 7.271 1.838 -30.624 1.00 97.12 458 ASN A O 1
ATOM 3707 N N . ASP A 1 459 ? 8.123 1.611 -32.708 1.00 98.00 459 ASP A N 1
ATOM 3708 C CA . ASP A 1 459 ? 8.770 0.321 -32.491 1.00 98.00 459 ASP A CA 1
ATOM 3709 C C . ASP A 1 459 ? 10.145 0.495 -31.834 1.00 98.00 459 ASP A C 1
ATOM 3711 O O . ASP A 1 459 ? 10.804 1.525 -31.988 1.00 98.00 459 ASP A O 1
ATOM 3715 N N . THR A 1 460 ? 10.601 -0.533 -31.126 1.00 97.81 460 THR A N 1
ATOM 3716 C CA . THR A 1 460 ? 11.946 -0.613 -30.552 1.00 97.81 460 THR A CA 1
ATOM 3717 C C . THR A 1 460 ? 12.472 -2.030 -30.703 1.00 97.81 460 THR A C 1
ATOM 3719 O O . THR A 1 460 ? 11.775 -2.986 -30.375 1.00 97.81 460 THR A O 1
ATOM 3722 N N . TRP A 1 461 ? 13.713 -2.152 -31.167 1.00 97.12 461 TRP A N 1
ATOM 3723 C CA . TRP A 1 461 ? 14.464 -3.400 -31.174 1.00 97.12 461 TRP A CA 1
ATOM 3724 C C . TRP A 1 461 ? 15.854 -3.140 -30.601 1.00 97.12 461 TRP A C 1
ATOM 3726 O O . TRP A 1 461 ? 16.610 -2.342 -31.157 1.00 97.12 461 TRP A O 1
ATOM 3736 N N . LEU A 1 462 ? 16.173 -3.798 -29.491 1.00 96.06 462 LEU A N 1
ATOM 3737 C CA . LEU A 1 462 ? 17.509 -3.845 -28.904 1.00 96.06 462 LEU A CA 1
ATOM 3738 C C . LEU A 1 462 ? 17.850 -5.294 -28.564 1.00 96.06 462 LEU A C 1
ATOM 3740 O O . LEU A 1 462 ? 16.976 -6.067 -28.173 1.00 96.06 462 LEU A O 1
ATOM 3744 N N . ASP A 1 463 ? 19.121 -5.649 -28.676 1.00 92.88 463 ASP A N 1
ATOM 3745 C CA . ASP A 1 463 ? 19.648 -6.934 -28.222 1.00 92.88 463 ASP A CA 1
ATOM 3746 C C . ASP A 1 463 ? 21.062 -6.765 -27.653 1.00 92.88 463 ASP A C 1
ATOM 3748 O O . ASP A 1 463 ? 21.661 -5.692 -27.717 1.00 92.88 463 ASP A O 1
ATOM 3752 N N . THR A 1 464 ? 21.598 -7.828 -27.058 1.00 88.69 464 THR A N 1
ATOM 3753 C CA . THR A 1 464 ? 22.947 -7.839 -26.470 1.00 88.69 464 THR A CA 1
ATOM 3754 C C . THR A 1 464 ? 24.052 -8.166 -27.477 1.00 88.69 464 THR A C 1
ATOM 3756 O O . THR A 1 464 ? 25.202 -8.338 -27.075 1.00 88.69 464 THR A O 1
ATOM 3759 N N . GLU A 1 465 ? 23.732 -8.261 -28.767 1.00 87.81 465 GLU A N 1
ATOM 3760 C CA . GLU A 1 465 ? 24.649 -8.662 -29.832 1.00 87.81 465 GLU A CA 1
ATOM 3761 C C . GLU A 1 465 ? 24.885 -7.485 -30.793 1.00 87.81 465 GLU A C 1
ATOM 3763 O O . GLU A 1 465 ? 25.713 -6.603 -30.517 1.00 87.81 465 GLU A O 1
ATOM 3768 N N . ASP A 1 466 ? 24.148 -7.456 -31.901 1.00 87.44 466 ASP A N 1
ATOM 3769 C CA . ASP A 1 466 ? 24.334 -6.525 -33.010 1.00 87.44 466 ASP A CA 1
ATOM 3770 C C . ASP A 1 466 ? 23.620 -5.183 -32.780 1.00 87.44 466 ASP A C 1
ATOM 3772 O O . ASP A 1 466 ? 24.101 -4.145 -33.237 1.00 87.44 466 ASP A O 1
ATOM 3776 N N . ASN A 1 467 ? 22.513 -5.166 -32.027 1.00 91.81 467 ASN A N 1
ATOM 3777 C CA . ASN A 1 467 ? 21.649 -3.992 -31.840 1.00 91.81 467 ASN A CA 1
ATOM 3778 C C . ASN A 1 467 ? 21.707 -3.444 -30.405 1.00 91.81 467 ASN A C 1
ATOM 3780 O O . ASN A 1 467 ? 20.685 -3.117 -29.802 1.00 91.81 467 ASN A O 1
ATOM 3784 N N . ARG A 1 468 ? 22.920 -3.325 -29.852 1.00 89.88 468 ARG A N 1
ATOM 3785 C CA . ARG A 1 468 ? 23.152 -2.841 -28.475 1.00 89.88 468 ARG A CA 1
ATOM 3786 C C . ARG A 1 468 ? 22.958 -1.339 -28.285 1.00 89.88 468 ARG A C 1
ATOM 3788 O O . ARG A 1 468 ? 22.666 -0.894 -27.180 1.00 89.88 468 ARG A O 1
ATOM 3795 N N . ILE A 1 469 ? 23.180 -0.549 -29.336 1.00 91.81 469 ILE A N 1
ATOM 3796 C CA . ILE A 1 469 ? 23.188 0.917 -29.273 1.00 91.81 469 ILE A CA 1
ATOM 3797 C C . ILE A 1 469 ? 22.264 1.465 -30.356 1.00 91.81 469 ILE A C 1
ATOM 3799 O O . ILE A 1 469 ? 22.436 1.173 -31.538 1.00 91.81 469 ILE A O 1
ATOM 3803 N N . CYS A 1 470 ? 21.319 2.315 -29.956 1.00 92.75 470 CYS A N 1
ATOM 3804 C CA . CYS A 1 470 ? 20.453 3.048 -30.871 1.00 92.75 470 CYS A CA 1
ATOM 3805 C C . CYS A 1 470 ? 20.867 4.525 -30.904 1.00 92.75 470 CYS A C 1
ATOM 3807 O O . CYS A 1 470 ? 20.676 5.252 -29.929 1.00 92.75 470 CYS A O 1
ATOM 3809 N N . ILE A 1 471 ? 21.428 4.981 -32.028 1.00 92.25 471 ILE A N 1
ATOM 3810 C CA . ILE A 1 471 ? 21.771 6.396 -32.225 1.00 92.25 471 ILE A CA 1
ATOM 3811 C C . ILE A 1 471 ? 20.546 7.128 -32.777 1.00 92.25 471 ILE A C 1
ATOM 3813 O O . ILE A 1 471 ? 20.187 6.978 -33.946 1.00 92.25 471 ILE A O 1
ATOM 3817 N N . ILE A 1 472 ? 19.917 7.949 -31.939 1.00 92.31 472 ILE A N 1
ATOM 3818 C CA . ILE A 1 472 ? 18.694 8.679 -32.284 1.00 92.31 472 ILE A CA 1
ATOM 3819 C C . ILE A 1 472 ? 19.052 10.114 -32.672 1.00 92.31 472 ILE A C 1
ATOM 3821 O O . ILE A 1 472 ? 19.513 10.905 -31.850 1.00 92.31 472 ILE A O 1
ATOM 3825 N N . THR A 1 473 ? 18.794 10.481 -33.927 1.00 91.56 473 THR A N 1
ATOM 3826 C CA . THR A 1 473 ? 19.020 11.841 -34.442 1.00 91.56 473 THR A CA 1
ATOM 3827 C C . THR A 1 473 ? 17.717 12.469 -34.927 1.00 91.56 473 THR A C 1
ATOM 3829 O O . THR A 1 473 ? 16.753 11.781 -35.251 1.00 91.56 473 THR A O 1
ATOM 3832 N N . GLY A 1 474 ? 17.656 13.800 -34.939 1.00 89.38 474 GLY A N 1
ATOM 3833 C CA . GLY A 1 474 ? 16.475 14.542 -35.380 1.00 89.38 474 GLY A CA 1
ATOM 3834 C C . GLY A 1 474 ? 16.396 15.938 -34.762 1.00 89.38 474 GLY A C 1
ATOM 3835 O O . GLY A 1 474 ? 17.133 16.233 -33.814 1.00 89.38 474 GLY A O 1
ATOM 3836 N N . PRO A 1 475 ? 15.506 16.811 -35.266 1.00 88.38 475 PRO A N 1
ATOM 3837 C CA . PRO A 1 475 ? 15.372 18.174 -34.763 1.00 88.38 475 PRO A CA 1
ATOM 3838 C C . PRO A 1 475 ? 14.908 18.213 -33.298 1.00 88.38 475 PRO A C 1
ATOM 3840 O O . PRO A 1 475 ? 14.433 17.224 -32.724 1.00 88.38 475 PRO A O 1
ATOM 3843 N N . ASN A 1 476 ? 15.060 19.374 -32.659 1.00 81.06 476 ASN A N 1
ATOM 3844 C CA . ASN A 1 476 ? 14.463 19.611 -31.345 1.00 81.06 476 ASN A CA 1
ATOM 3845 C C . ASN A 1 476 ? 12.938 19.478 -31.445 1.00 81.06 476 ASN A C 1
ATOM 3847 O O . ASN A 1 476 ? 12.360 19.791 -32.482 1.00 81.06 476 ASN A O 1
ATOM 3851 N N . MET A 1 477 ? 12.300 18.987 -30.378 1.00 80.25 477 MET A N 1
ATOM 3852 C CA . MET A 1 477 ? 10.854 18.708 -30.323 1.00 80.25 477 MET A CA 1
ATOM 3853 C C . MET A 1 477 ? 10.356 17.559 -31.222 1.00 80.25 477 MET A C 1
ATOM 3855 O O . MET A 1 477 ? 9.159 17.307 -31.263 1.00 80.25 477 MET A O 1
ATOM 3859 N N . ALA A 1 478 ? 11.245 16.787 -31.859 1.00 83.19 478 ALA A N 1
ATOM 3860 C CA . ALA A 1 478 ? 10.873 15.596 -32.638 1.00 83.19 478 ALA A CA 1
ATOM 3861 C C . ALA A 1 478 ? 10.455 14.372 -31.791 1.00 83.19 478 ALA A C 1
ATOM 3863 O O . ALA A 1 478 ? 10.277 13.288 -32.330 1.00 83.19 478 ALA A O 1
ATOM 3864 N N . GLY A 1 479 ? 10.358 14.510 -30.464 1.00 87.56 479 GLY A N 1
ATOM 3865 C CA . GLY A 1 479 ? 9.978 13.410 -29.569 1.00 87.56 479 GLY A CA 1
ATOM 3866 C C . GLY A 1 479 ? 11.108 12.450 -29.178 1.00 87.56 479 GLY A C 1
ATOM 3867 O O . GLY A 1 479 ? 10.823 11.429 -28.564 1.00 87.56 479 GLY A O 1
ATOM 3868 N N . LYS A 1 480 ? 12.383 12.770 -29.460 1.00 91.81 480 LYS A N 1
ATOM 3869 C CA . LYS A 1 480 ? 13.547 11.915 -29.124 1.00 91.81 480 LYS A CA 1
ATOM 3870 C C . LYS A 1 480 ? 13.577 11.500 -27.645 1.00 91.81 480 LYS A C 1
ATOM 3872 O O . LYS A 1 480 ? 13.578 10.313 -27.333 1.00 91.81 480 LYS A O 1
ATOM 3877 N N . SER A 1 481 ? 13.522 12.471 -26.730 1.00 90.50 481 SER A N 1
ATOM 3878 C CA . SER A 1 481 ? 13.513 12.218 -25.282 1.00 90.50 481 SER A CA 1
ATOM 3879 C C . SER A 1 481 ? 12.268 11.448 -24.836 1.00 90.50 481 SER A C 1
ATOM 3881 O O . SER A 1 481 ? 12.346 10.600 -23.952 1.00 90.50 481 SER A O 1
ATOM 3883 N N . THR A 1 482 ? 11.118 11.705 -25.469 1.00 92.75 482 THR A N 1
ATOM 3884 C CA . THR A 1 482 ? 9.870 10.973 -25.212 1.00 92.75 482 THR A CA 1
ATOM 3885 C C . THR A 1 482 ? 9.997 9.508 -25.614 1.00 92.75 482 THR A C 1
ATOM 3887 O O . THR A 1 482 ? 9.613 8.643 -24.836 1.00 92.75 482 THR A O 1
ATOM 3890 N N . TYR A 1 483 ? 10.580 9.218 -26.776 1.00 95.44 483 TYR A N 1
ATOM 3891 C CA . TYR A 1 483 ? 10.833 7.854 -27.229 1.00 95.44 483 TYR A CA 1
ATOM 3892 C C . TYR A 1 483 ? 11.779 7.107 -26.278 1.00 95.44 483 TYR A C 1
ATOM 3894 O O . TYR A 1 483 ? 11.471 6.001 -25.845 1.00 95.44 483 TYR A O 1
ATOM 3902 N N . MET A 1 484 ? 12.884 7.729 -25.859 1.00 94.81 484 MET A N 1
ATOM 3903 C CA . MET A 1 484 ? 13.812 7.089 -24.919 1.00 94.81 484 MET A CA 1
ATOM 3904 C C . MET A 1 484 ? 13.153 6.787 -23.566 1.00 94.81 484 MET A C 1
ATOM 3906 O O . MET A 1 484 ? 13.225 5.660 -23.076 1.00 94.81 484 MET A O 1
ATOM 3910 N N . ARG A 1 485 ? 12.443 7.765 -22.981 1.00 94.69 485 ARG A N 1
ATOM 3911 C CA . ARG A 1 485 ? 11.693 7.562 -21.728 1.00 94.69 485 ARG A CA 1
ATOM 3912 C C . ARG A 1 485 ? 10.617 6.492 -21.873 1.00 94.69 485 ARG A C 1
ATOM 3914 O O . ARG A 1 485 ? 10.422 5.708 -20.953 1.00 94.69 485 ARG A O 1
ATOM 3921 N N . GLN A 1 486 ? 9.939 6.438 -23.019 1.00 96.56 486 GLN A N 1
ATOM 3922 C CA . GLN A 1 486 ? 8.944 5.411 -23.314 1.00 96.56 486 GLN A CA 1
ATOM 3923 C C . GLN A 1 486 ? 9.540 4.007 -23.189 1.00 96.56 486 GLN A C 1
ATOM 3925 O O . GLN A 1 486 ? 8.933 3.171 -22.525 1.00 96.56 486 GLN A O 1
ATOM 3930 N N . VAL A 1 487 ? 10.712 3.755 -23.780 1.00 97.50 487 VAL A N 1
ATOM 3931 C CA . VAL A 1 487 ? 11.364 2.438 -23.712 1.00 97.50 487 VAL A CA 1
ATOM 3932 C C . VAL A 1 487 ? 11.657 2.054 -22.259 1.00 97.50 487 VAL A C 1
ATOM 3934 O O . VAL A 1 487 ? 11.224 0.989 -21.825 1.00 97.50 487 VAL A O 1
ATOM 3937 N N . ALA A 1 488 ? 12.280 2.936 -21.465 1.00 96.81 488 ALA A N 1
ATOM 3938 C CA . ALA A 1 488 ? 12.530 2.642 -20.046 1.00 96.81 488 ALA A CA 1
ATOM 3939 C C . ALA A 1 488 ? 11.253 2.414 -19.239 1.00 96.81 488 ALA A C 1
ATOM 3941 O O . ALA A 1 488 ? 11.215 1.510 -18.410 1.00 96.81 488 ALA A O 1
ATOM 3942 N N . LEU A 1 489 ? 10.210 3.217 -19.458 1.00 97.94 489 LEU A N 1
ATOM 3943 C CA . LEU A 1 489 ? 8.953 3.067 -18.729 1.00 97.94 489 LEU A CA 1
ATOM 3944 C C . LEU A 1 489 ? 8.235 1.764 -19.094 1.00 97.94 489 LEU A C 1
ATOM 3946 O O . LEU A 1 489 ? 7.648 1.142 -18.213 1.00 97.94 489 LEU A O 1
ATOM 3950 N N . ILE A 1 490 ? 8.293 1.327 -20.356 1.00 98.56 490 ILE A N 1
ATOM 3951 C CA . ILE A 1 490 ? 7.749 0.030 -20.784 1.00 98.56 490 ILE A CA 1
ATOM 3952 C C . ILE A 1 490 ? 8.515 -1.116 -20.116 1.00 98.56 490 ILE A C 1
ATOM 3954 O O . ILE A 1 490 ? 7.884 -1.999 -19.535 1.00 98.56 490 ILE A O 1
ATOM 3958 N N . THR A 1 491 ? 9.850 -1.072 -20.121 1.00 98.00 491 THR A N 1
ATOM 3959 C CA . THR A 1 491 ? 10.695 -2.066 -19.438 1.00 98.00 491 THR A CA 1
ATOM 3960 C C . THR A 1 491 ? 10.414 -2.114 -17.935 1.00 98.00 491 THR A C 1
ATOM 3962 O O . THR A 1 491 ? 10.210 -3.187 -17.366 1.00 98.00 491 THR A O 1
ATOM 3965 N N . LEU A 1 492 ? 10.321 -0.946 -17.292 1.00 97.88 492 LEU A N 1
ATOM 3966 C CA . LEU A 1 492 ? 9.999 -0.817 -15.873 1.00 97.88 492 LEU A CA 1
ATOM 3967 C C . LEU A 1 492 ? 8.623 -1.410 -15.554 1.00 97.88 492 LEU A C 1
ATOM 3969 O O . LEU A 1 492 ? 8.498 -2.174 -14.602 1.00 97.88 492 LEU A O 1
ATOM 3973 N N . LEU A 1 493 ? 7.595 -1.088 -16.347 1.00 98.50 493 LEU A N 1
ATOM 3974 C CA . LEU A 1 493 ? 6.244 -1.622 -16.160 1.00 98.50 493 LEU A CA 1
ATOM 3975 C C . LEU A 1 493 ? 6.203 -3.145 -16.324 1.00 98.50 493 LEU A C 1
ATOM 3977 O O . LEU A 1 493 ? 5.541 -3.812 -15.528 1.00 98.50 493 LEU A O 1
ATOM 3981 N N . ALA A 1 494 ? 6.932 -3.691 -17.301 1.00 98.12 494 ALA A N 1
ATOM 3982 C CA . ALA A 1 494 ? 7.013 -5.132 -17.513 1.00 98.12 494 ALA A CA 1
ATOM 3983 C C . ALA A 1 494 ? 7.588 -5.853 -16.282 1.00 98.12 494 ALA A C 1
ATOM 3985 O O . ALA A 1 494 ? 6.963 -6.780 -15.768 1.00 98.12 494 ALA A O 1
ATOM 3986 N N . GLN A 1 495 ? 8.714 -5.378 -15.738 1.00 96.56 495 GLN A N 1
ATOM 3987 C CA . GLN A 1 495 ? 9.321 -5.941 -14.521 1.00 96.56 495 GLN A CA 1
ATOM 3988 C C . GLN A 1 495 ? 8.585 -5.573 -13.223 1.00 96.56 495 GLN A C 1
ATOM 3990 O O . GLN A 1 495 ? 8.729 -6.248 -12.206 1.00 96.56 495 GLN A O 1
ATOM 3995 N N . ALA A 1 496 ? 7.738 -4.543 -13.238 1.00 95.94 496 ALA A N 1
ATOM 3996 C CA . ALA A 1 496 ? 6.778 -4.282 -12.168 1.00 95.94 496 ALA A CA 1
ATOM 3997 C C . ALA A 1 496 ? 5.561 -5.231 -12.225 1.00 95.94 496 ALA A C 1
ATOM 3999 O O . ALA A 1 496 ? 4.667 -5.115 -11.384 1.00 95.94 496 ALA A O 1
ATOM 4000 N N . GLY A 1 497 ? 5.506 -6.158 -13.192 1.00 96.19 497 GLY A N 1
ATOM 4001 C CA . GLY A 1 497 ? 4.402 -7.096 -13.411 1.00 96.19 497 GLY A CA 1
ATOM 4002 C C . GLY A 1 497 ? 3.100 -6.413 -13.836 1.00 96.19 497 GLY A C 1
ATOM 4003 O O . GLY A 1 497 ? 2.011 -6.894 -13.527 1.00 96.19 497 GLY A O 1
ATOM 4004 N N . SER A 1 498 ? 3.215 -5.271 -14.517 1.00 98.25 498 SER A N 1
ATOM 4005 C CA . SER A 1 498 ? 2.114 -4.568 -15.170 1.00 98.25 498 SER A CA 1
ATOM 4006 C C . SER A 1 498 ? 2.052 -4.931 -16.650 1.00 98.25 498 SER A C 1
ATOM 4008 O O . SER A 1 498 ? 3.057 -5.238 -17.288 1.00 98.25 498 SER A O 1
ATOM 4010 N N . PHE A 1 499 ? 0.863 -4.796 -17.233 1.00 98.69 499 PHE A N 1
ATOM 4011 C CA . PHE A 1 499 ? 0.727 -4.748 -18.685 1.00 98.69 499 PHE A CA 1
ATOM 4012 C C . PHE A 1 499 ? 1.319 -3.433 -19.201 1.00 98.69 499 PHE A C 1
ATOM 4014 O O . PHE A 1 499 ? 1.395 -2.443 -18.462 1.00 98.69 499 PHE A O 1
ATOM 4021 N N . VAL A 1 500 ? 1.737 -3.421 -20.465 1.00 98.69 500 VAL A N 1
ATOM 4022 C CA . VAL A 1 500 ? 2.519 -2.327 -21.047 1.00 98.69 500 VAL A CA 1
ATOM 4023 C C . VAL A 1 500 ? 1.801 -1.629 -22.210 1.00 98.69 500 VAL A C 1
ATOM 4025 O O . VAL A 1 500 ? 1.040 -2.268 -22.944 1.00 98.69 500 VAL A O 1
ATOM 4028 N N . PRO A 1 501 ? 2.036 -0.318 -22.406 1.00 98.25 501 PRO A N 1
ATOM 4029 C CA . PRO A 1 501 ? 1.443 0.479 -23.481 1.00 98.25 501 PRO A CA 1
ATOM 4030 C C . PRO A 1 501 ? 2.072 0.162 -24.849 1.00 98.25 501 PRO A C 1
ATOM 4032 O O . PRO A 1 501 ? 2.845 0.946 -25.387 1.00 98.25 501 PRO A O 1
ATOM 4035 N N . ALA A 1 502 ? 1.744 -0.986 -25.432 1.00 98.38 502 ALA A N 1
ATOM 4036 C CA . ALA A 1 502 ? 2.236 -1.422 -26.742 1.00 98.38 502 ALA A CA 1
ATOM 4037 C C . ALA A 1 502 ? 1.179 -2.279 -27.456 1.00 98.38 502 ALA A C 1
ATOM 4039 O O . ALA A 1 502 ? 0.132 -2.562 -26.876 1.00 98.38 502 ALA A O 1
ATOM 4040 N N . GLU A 1 503 ? 1.443 -2.678 -28.698 1.00 97.88 503 GLU A N 1
ATOM 4041 C CA . GLU A 1 503 ? 0.700 -3.751 -29.379 1.00 97.88 503 GLU A CA 1
ATOM 4042 C C . GLU A 1 503 ? 1.321 -5.124 -29.084 1.00 97.88 503 GLU A C 1
ATOM 4044 O O . GLU A 1 503 ? 0.617 -6.116 -28.915 1.00 97.88 503 GLU A O 1
ATOM 4049 N N . TYR A 1 504 ? 2.647 -5.171 -28.961 1.00 98.44 504 TYR A N 1
ATOM 4050 C CA . TYR A 1 504 ? 3.406 -6.347 -28.549 1.00 98.44 504 TYR A CA 1
ATOM 4051 C C . TYR A 1 504 ? 4.652 -5.898 -27.787 1.00 98.44 504 TYR A C 1
ATOM 4053 O O . TYR A 1 504 ? 5.245 -4.870 -28.122 1.00 98.44 504 TYR A O 1
ATOM 4061 N N . ALA A 1 505 ? 5.046 -6.659 -26.770 1.00 98.44 505 ALA A N 1
ATOM 4062 C CA . ALA A 1 505 ? 6.269 -6.402 -26.028 1.00 98.44 505 ALA A CA 1
ATOM 4063 C C . ALA A 1 505 ? 6.905 -7.710 -25.559 1.00 98.44 505 ALA A C 1
ATOM 4065 O O . ALA A 1 505 ? 6.252 -8.518 -24.896 1.00 98.44 505 ALA A O 1
ATOM 4066 N N . ARG A 1 506 ? 8.191 -7.868 -25.855 1.00 98.31 506 ARG A N 1
ATOM 4067 C CA . ARG A 1 506 ? 9.058 -8.924 -25.343 1.00 98.31 506 ARG A CA 1
ATOM 4068 C C . ARG A 1 506 ? 10.287 -8.276 -24.728 1.00 98.31 506 ARG A C 1
ATOM 4070 O O . ARG A 1 506 ? 11.035 -7.589 -25.416 1.00 98.31 506 ARG A O 1
ATOM 4077 N N . ILE A 1 507 ? 10.439 -8.437 -23.421 1.00 98.06 507 ILE A N 1
ATOM 4078 C CA . ILE A 1 507 ? 11.367 -7.666 -22.601 1.00 98.06 507 ILE A CA 1
ATOM 4079 C C . ILE A 1 507 ? 12.300 -8.624 -21.863 1.00 98.06 507 ILE A C 1
ATOM 4081 O O . ILE A 1 507 ? 11.880 -9.400 -21.002 1.00 98.06 507 ILE A O 1
ATOM 4085 N N . GLY A 1 508 ? 13.579 -8.554 -22.199 1.00 96.25 508 GLY A N 1
ATOM 4086 C CA . GLY A 1 508 ? 14.656 -9.181 -21.454 1.00 96.25 508 GLY A CA 1
ATOM 4087 C C . GLY A 1 508 ? 14.815 -8.568 -20.065 1.00 96.25 508 GLY A C 1
ATOM 4088 O O . GLY A 1 508 ? 14.552 -7.379 -19.878 1.00 96.25 508 GLY A O 1
ATOM 4089 N N . LEU A 1 509 ? 15.250 -9.362 -19.084 1.00 93.69 509 LEU A N 1
ATOM 4090 C CA . LEU A 1 509 ? 15.508 -8.862 -17.733 1.00 93.69 509 LEU A CA 1
ATOM 4091 C C . LEU A 1 509 ? 16.576 -7.764 -17.728 1.00 93.69 509 LEU A C 1
ATOM 4093 O O . LEU A 1 509 ? 17.727 -7.991 -18.113 1.00 93.69 509 LEU A O 1
ATOM 4097 N N . VAL A 1 510 ? 16.201 -6.610 -17.182 1.00 94.56 510 VAL A N 1
ATOM 4098 C CA . VAL A 1 510 ? 17.077 -5.466 -16.956 1.00 94.56 510 VAL A CA 1
ATOM 4099 C C . VAL A 1 510 ? 17.380 -5.327 -15.470 1.00 94.56 510 VAL A C 1
ATOM 4101 O O . VAL A 1 510 ? 16.476 -5.219 -14.640 1.00 94.56 510 VAL A O 1
ATOM 4104 N N . ASP A 1 511 ? 18.667 -5.314 -15.124 1.00 89.38 511 ASP A N 1
ATOM 4105 C CA . ASP A 1 511 ? 19.118 -5.221 -13.732 1.00 89.38 511 ASP A CA 1
ATOM 4106 C C . ASP A 1 511 ? 19.163 -3.778 -13.214 1.00 89.38 511 ASP A C 1
ATOM 4108 O O . ASP A 1 511 ? 18.985 -3.534 -12.017 1.00 89.38 511 ASP A O 1
ATOM 4112 N N . ARG A 1 512 ? 19.392 -2.815 -14.113 1.00 91.00 512 ARG A N 1
ATOM 4113 C CA . ARG A 1 512 ? 19.508 -1.384 -13.812 1.00 91.00 512 ARG A CA 1
ATOM 4114 C C . ARG A 1 512 ? 18.993 -0.553 -14.976 1.00 91.00 512 ARG A C 1
ATOM 4116 O O . ARG A 1 512 ? 19.321 -0.841 -16.125 1.00 91.00 512 ARG A O 1
ATOM 4123 N N . ILE A 1 513 ? 18.253 0.512 -14.678 1.00 93.12 513 ILE A N 1
ATOM 4124 C CA . ILE A 1 513 ? 17.979 1.570 -15.656 1.00 93.12 513 ILE A CA 1
ATOM 4125 C C . ILE A 1 513 ? 18.764 2.800 -15.233 1.00 93.12 513 ILE A C 1
ATOM 4127 O O . ILE A 1 513 ? 18.545 3.333 -14.147 1.00 93.12 513 ILE A O 1
ATOM 4131 N N . PHE A 1 514 ? 19.646 3.246 -16.118 1.00 89.81 514 PHE A N 1
ATOM 4132 C CA . PHE A 1 514 ? 20.352 4.506 -15.981 1.00 89.81 514 PHE A CA 1
ATOM 4133 C C . PHE A 1 514 ? 19.752 5.518 -16.933 1.00 89.81 514 PHE A C 1
ATOM 4135 O O . PHE A 1 514 ? 19.595 5.250 -18.125 1.00 89.81 514 PHE A O 1
ATOM 4142 N N . THR A 1 515 ? 19.468 6.710 -16.430 1.00 87.56 515 THR A N 1
ATOM 4143 C CA . THR A 1 515 ? 19.061 7.817 -17.279 1.00 87.56 515 THR A CA 1
ATOM 4144 C C . THR A 1 515 ? 19.936 9.025 -17.034 1.00 87.56 515 THR A C 1
ATOM 4146 O O . THR A 1 515 ? 20.089 9.491 -15.906 1.00 87.56 515 THR A O 1
ATOM 4149 N N . ARG A 1 516 ? 20.424 9.582 -18.131 1.00 84.69 516 ARG A N 1
ATOM 4150 C CA . ARG A 1 516 ? 20.971 10.920 -18.215 1.00 84.69 516 ARG A CA 1
ATOM 4151 C C . ARG A 1 516 ? 20.085 11.692 -19.174 1.00 84.69 516 ARG A C 1
ATOM 4153 O O . ARG A 1 516 ? 20.299 11.665 -20.379 1.00 84.69 516 ARG A O 1
ATOM 4160 N N . ILE A 1 517 ? 19.051 12.334 -18.643 1.00 73.12 517 ILE A N 1
ATOM 4161 C CA . ILE A 1 517 ? 18.156 13.180 -19.431 1.00 73.12 517 ILE A CA 1
ATOM 4162 C C . ILE A 1 517 ? 18.347 14.602 -18.932 1.00 73.12 517 ILE A C 1
ATOM 4164 O O . ILE A 1 517 ? 18.172 14.842 -17.741 1.00 73.12 517 ILE A O 1
ATOM 4168 N N . GLY A 1 518 ? 18.775 15.503 -19.824 1.00 62.16 518 GLY A N 1
ATOM 4169 C CA . GLY A 1 518 ? 19.265 16.844 -19.494 1.00 62.16 518 GLY A CA 1
ATOM 4170 C C . GLY A 1 518 ? 18.562 17.492 -18.295 1.00 62.16 518 GLY A C 1
ATOM 4171 O O . GLY A 1 518 ? 17.343 17.669 -18.290 1.00 62.16 518 GLY A O 1
ATOM 4172 N N . ALA A 1 519 ? 19.348 17.821 -17.269 1.00 49.94 519 ALA A N 1
ATOM 4173 C CA . ALA A 1 519 ? 18.848 18.433 -16.047 1.00 49.94 519 ALA A CA 1
ATOM 4174 C C . ALA A 1 519 ? 18.234 19.812 -16.334 1.00 49.94 519 ALA A C 1
ATOM 4176 O O . ALA A 1 519 ? 18.798 20.619 -17.072 1.00 49.94 519 ALA A O 1
ATOM 4177 N N . SER A 1 520 ? 17.100 20.106 -15.700 1.00 47.84 520 SER A N 1
ATOM 4178 C CA . SER A 1 520 ? 16.731 21.488 -15.401 1.00 47.84 520 SER A CA 1
ATOM 4179 C C . SER A 1 520 ? 17.710 22.020 -14.356 1.00 47.84 520 SER A C 1
ATOM 4181 O O . SER A 1 520 ? 17.859 21.380 -13.315 1.00 47.84 520 SER A O 1
ATOM 4183 N N . ASP A 1 521 ? 18.359 23.145 -14.656 1.00 43.31 521 ASP A N 1
ATOM 4184 C CA . ASP A 1 521 ? 19.409 23.781 -13.857 1.00 43.31 521 ASP A CA 1
ATOM 4185 C C . ASP A 1 521 ? 19.146 23.715 -12.346 1.00 43.31 521 ASP A C 1
ATOM 4187 O O . ASP A 1 521 ? 18.249 24.384 -11.831 1.00 43.31 521 ASP A O 1
ATOM 4191 N N . ASP A 1 522 ? 19.964 22.956 -11.613 1.00 41.41 522 ASP A N 1
ATOM 4192 C CA . ASP A 1 522 ? 20.022 23.064 -10.155 1.00 41.41 522 ASP A CA 1
ATOM 4193 C C . ASP A 1 522 ? 21.069 24.124 -9.782 1.00 41.41 522 ASP A C 1
ATOM 4195 O O . ASP A 1 522 ? 22.154 23.847 -9.269 1.00 41.41 522 ASP A O 1
ATOM 4199 N N . LEU A 1 523 ? 20.740 25.382 -10.096 1.00 43.09 523 LEU A N 1
ATOM 4200 C CA . LEU A 1 523 ? 21.528 26.579 -9.757 1.00 43.09 523 LEU A CA 1
ATOM 4201 C C . LEU A 1 523 ? 21.768 26.729 -8.240 1.00 43.09 523 LEU A C 1
ATOM 4203 O O . LEU A 1 523 ? 22.619 27.509 -7.815 1.00 43.09 523 LEU A O 1
ATOM 4207 N N . SER A 1 524 ? 21.032 25.977 -7.422 1.00 42.59 524 SER A N 1
ATOM 4208 C CA . SER A 1 524 ? 21.004 26.043 -5.961 1.00 42.59 524 SER A CA 1
ATOM 4209 C C . SER A 1 524 ? 22.246 25.452 -5.283 1.00 42.59 524 SER A C 1
ATOM 4211 O O . SER A 1 524 ? 22.571 25.855 -4.168 1.00 42.59 524 SER A O 1
ATOM 4213 N N . ALA A 1 525 ? 22.927 24.491 -5.921 1.00 53.81 525 ALA A N 1
ATOM 4214 C CA . ALA A 1 525 ? 23.983 23.687 -5.289 1.00 53.81 525 ALA A CA 1
ATOM 4215 C C . ALA A 1 525 ? 25.419 24.187 -5.542 1.00 53.81 525 ALA A C 1
ATOM 4217 O O . ALA A 1 525 ? 26.372 23.595 -5.040 1.00 53.81 525 ALA A O 1
ATOM 4218 N N . GLY A 1 526 ? 25.606 25.255 -6.326 1.00 53.88 526 GLY A N 1
ATOM 4219 C CA . GLY A 1 526 ? 26.932 25.828 -6.610 1.00 53.88 526 GLY A CA 1
ATOM 4220 C C . GLY A 1 526 ? 27.885 24.921 -7.406 1.00 53.88 526 GLY A C 1
ATOM 4221 O O . GLY A 1 526 ? 29.058 25.259 -7.552 1.00 53.88 526 GLY A O 1
ATOM 4222 N N . GLN A 1 527 ? 27.411 23.786 -7.928 1.00 56.66 527 GLN A N 1
ATOM 4223 C CA . GLN A 1 527 ? 28.189 22.886 -8.780 1.00 56.66 527 GLN A CA 1
ATOM 4224 C C . GLN A 1 527 ? 27.967 23.197 -10.266 1.00 56.66 527 GLN A C 1
ATOM 4226 O O . GLN A 1 527 ? 26.864 23.540 -10.683 1.00 56.66 527 GLN A O 1
ATOM 4231 N N . SER A 1 528 ? 29.027 23.076 -11.075 1.00 67.62 528 SER A N 1
ATOM 4232 C CA . SER A 1 528 ? 28.939 23.242 -12.533 1.00 67.62 528 SER A CA 1
ATOM 4233 C C . SER A 1 528 ? 28.035 22.165 -13.134 1.00 67.62 528 SER A C 1
ATOM 4235 O O . SER A 1 528 ? 28.237 20.979 -12.871 1.00 67.62 528 SER A O 1
ATOM 4237 N N . THR A 1 529 ? 27.084 22.562 -13.984 1.00 70.75 529 THR A N 1
ATOM 4238 C CA . THR A 1 529 ? 26.174 21.645 -14.695 1.00 70.75 529 THR A CA 1
ATOM 4239 C C . THR A 1 529 ? 26.934 20.578 -15.481 1.00 70.75 529 THR A C 1
ATOM 4241 O O . THR A 1 529 ? 26.529 19.419 -15.493 1.00 70.75 529 THR A O 1
ATOM 4244 N N . PHE A 1 530 ? 28.084 20.943 -16.051 1.00 77.44 530 PHE A N 1
ATOM 4245 C CA . PHE A 1 530 ? 28.979 20.017 -16.739 1.00 77.44 530 PHE A CA 1
ATOM 4246 C C . PHE A 1 530 ? 29.660 19.023 -15.784 1.00 77.44 530 PHE A C 1
ATOM 4248 O O . PHE A 1 530 ? 29.830 17.857 -16.117 1.00 77.44 530 PHE A O 1
ATOM 4255 N N . MET A 1 531 ? 30.036 19.447 -14.574 1.00 75.38 531 MET A N 1
ATOM 4256 C CA . MET A 1 531 ? 30.664 18.552 -13.592 1.00 75.38 531 MET A CA 1
ATOM 4257 C C . MET A 1 531 ? 29.668 17.519 -13.057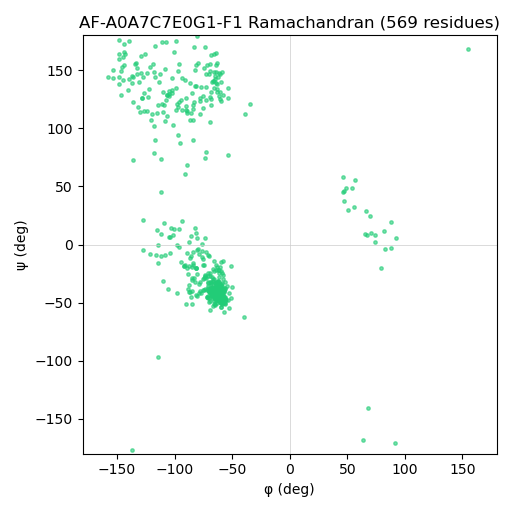 1.00 75.38 531 MET A C 1
ATOM 4259 O O . MET A 1 531 ? 30.016 16.346 -12.933 1.00 75.38 531 MET A O 1
ATOM 4263 N N . VAL A 1 532 ? 28.429 17.939 -12.783 1.00 74.62 532 VAL A N 1
ATOM 4264 C CA . VAL A 1 532 ? 27.342 17.024 -12.398 1.00 74.62 532 VAL A CA 1
ATOM 4265 C C . VAL A 1 532 ? 27.075 16.031 -13.529 1.00 74.62 532 VAL A C 1
ATOM 4267 O O . VAL A 1 532 ? 27.042 14.830 -13.289 1.00 74.62 532 VAL A O 1
ATOM 4270 N N . GLU A 1 533 ? 27.001 16.516 -14.772 1.00 78.56 533 GLU A N 1
ATOM 4271 C CA . GLU A 1 533 ? 26.848 15.677 -15.964 1.00 78.56 533 GLU A CA 1
ATOM 4272 C C . GLU A 1 533 ? 27.963 14.627 -16.093 1.00 78.56 533 GLU A C 1
ATOM 4274 O O . GLU A 1 533 ? 27.674 13.449 -16.288 1.00 78.56 533 GLU A O 1
ATOM 4279 N N . MET A 1 534 ? 29.231 15.018 -15.942 1.00 83.94 534 MET A N 1
ATOM 4280 C CA . MET A 1 534 ? 30.356 14.079 -16.023 1.00 83.94 534 MET A CA 1
ATOM 4281 C C . MET A 1 534 ? 30.390 13.093 -14.851 1.00 83.94 534 MET A C 1
ATOM 4283 O O . MET A 1 534 ? 30.786 11.947 -15.039 1.00 83.94 534 MET A O 1
ATOM 4287 N N . THR A 1 535 ? 29.945 13.504 -13.661 1.00 78.06 535 THR A N 1
ATOM 4288 C CA . THR A 1 535 ? 29.851 12.611 -12.494 1.00 78.06 535 THR A CA 1
ATOM 4289 C C . THR A 1 535 ? 28.757 11.560 -12.693 1.00 78.06 535 THR A C 1
ATOM 4291 O O . THR A 1 535 ? 28.974 10.388 -12.393 1.00 78.06 535 THR A O 1
ATOM 4294 N N . GLU A 1 536 ? 27.607 11.946 -13.257 1.00 76.75 536 GLU A N 1
ATOM 4295 C CA . GLU A 1 536 ? 26.536 11.012 -13.630 1.00 76.75 536 GLU A CA 1
ATOM 4296 C C . GLU A 1 536 ? 27.018 10.015 -14.691 1.00 76.75 536 GLU A C 1
ATOM 4298 O O . GLU A 1 536 ? 26.848 8.811 -14.518 1.00 76.75 536 GLU A O 1
ATOM 4303 N N . VAL A 1 537 ? 27.680 10.487 -15.754 1.00 84.75 537 VAL A N 1
ATOM 4304 C CA . VAL A 1 537 ? 28.231 9.611 -16.804 1.00 84.75 537 VAL A CA 1
ATOM 4305 C C . VAL A 1 537 ? 29.292 8.660 -16.242 1.00 84.75 537 VAL A C 1
ATOM 4307 O O . VAL A 1 537 ? 29.259 7.470 -16.547 1.00 84.75 537 VAL A O 1
ATOM 4310 N N . ALA A 1 538 ? 30.196 9.141 -15.384 1.00 81.56 538 ALA A N 1
ATOM 4311 C CA . ALA A 1 538 ? 31.192 8.293 -14.731 1.00 81.56 538 ALA A CA 1
ATOM 4312 C C . ALA A 1 538 ? 30.532 7.194 -13.884 1.00 81.56 538 ALA A C 1
ATOM 4314 O O . ALA A 1 538 ? 30.917 6.031 -13.985 1.00 81.56 538 ALA A O 1
ATOM 4315 N N . ASN A 1 539 ? 29.490 7.541 -13.121 1.00 76.62 539 ASN A N 1
ATOM 4316 C CA . ASN A 1 539 ? 28.722 6.573 -12.344 1.00 76.62 539 ASN A CA 1
ATOM 4317 C C . ASN A 1 539 ? 28.062 5.512 -13.236 1.00 76.62 539 ASN A C 1
ATOM 4319 O O . ASN A 1 539 ? 28.101 4.332 -12.892 1.00 76.62 539 ASN A O 1
ATOM 4323 N N . ILE A 1 540 ? 27.490 5.915 -14.378 1.00 84.62 540 ILE A N 1
ATOM 4324 C CA . ILE A 1 540 ? 26.906 4.986 -15.355 1.00 84.62 540 ILE A CA 1
ATOM 4325 C C . ILE A 1 540 ? 27.978 4.020 -15.865 1.00 84.62 540 ILE A C 1
ATOM 4327 O O . ILE A 1 540 ? 27.769 2.813 -15.825 1.00 84.62 540 ILE A O 1
ATOM 4331 N N . LEU A 1 541 ? 29.136 4.522 -16.296 1.00 85.94 541 LEU A N 1
ATOM 4332 C CA . LEU A 1 541 ? 30.208 3.688 -16.848 1.00 85.94 541 LEU A CA 1
ATOM 4333 C C . LEU A 1 541 ? 30.814 2.725 -15.817 1.00 85.94 541 LEU A C 1
ATOM 4335 O O . LEU A 1 541 ? 31.138 1.591 -16.159 1.00 85.94 541 LEU A O 1
ATOM 4339 N N . GLU A 1 542 ? 30.953 3.148 -14.559 1.00 80.06 542 GLU A N 1
ATOM 4340 C CA . GLU A 1 542 ? 31.510 2.314 -13.486 1.00 80.06 542 GLU A CA 1
ATOM 4341 C C . GLU A 1 542 ? 30.544 1.203 -13.040 1.00 80.06 542 GLU A C 1
ATOM 4343 O O . GLU A 1 542 ? 30.974 0.142 -12.585 1.00 80.06 542 GLU A O 1
ATOM 4348 N N . ASN A 1 543 ? 29.234 1.434 -13.174 1.00 77.62 543 ASN A N 1
ATOM 4349 C CA . ASN A 1 543 ? 28.202 0.577 -12.592 1.00 77.62 543 ASN A CA 1
ATOM 4350 C C . ASN A 1 543 ? 27.299 -0.130 -13.612 1.00 77.62 543 ASN A C 1
ATOM 4352 O O . ASN A 1 543 ? 26.499 -0.977 -13.202 1.00 77.62 543 ASN A O 1
ATOM 4356 N N . ALA A 1 544 ? 27.376 0.192 -14.901 1.00 84.81 544 ALA A N 1
ATOM 4357 C CA . ALA A 1 544 ? 26.617 -0.500 -15.935 1.00 84.81 544 ALA A CA 1
ATOM 4358 C C . ALA A 1 544 ? 27.076 -1.957 -16.081 1.00 84.81 544 ALA A C 1
ATOM 4360 O O . ALA A 1 544 ? 28.264 -2.276 -16.024 1.00 84.81 544 ALA A O 1
ATOM 4361 N N . THR A 1 545 ? 26.117 -2.852 -16.292 1.00 87.81 545 THR A N 1
ATOM 4362 C CA . THR A 1 545 ? 26.355 -4.273 -16.562 1.00 87.81 545 THR A CA 1
ATOM 4363 C C . THR A 1 545 ? 25.847 -4.628 -17.966 1.00 87.81 545 THR A C 1
ATOM 4365 O O . THR A 1 545 ? 25.136 -3.834 -18.586 1.00 87.81 545 THR A O 1
ATOM 4368 N N . PRO A 1 546 ? 26.136 -5.838 -18.484 1.00 88.62 546 PRO A N 1
ATOM 4369 C CA . PRO A 1 546 ? 25.564 -6.304 -19.750 1.00 88.62 546 PRO A CA 1
ATOM 4370 C C . PRO A 1 546 ? 24.028 -6.386 -19.776 1.00 88.62 546 PRO A C 1
ATOM 4372 O O . PRO A 1 546 ? 23.460 -6.524 -20.854 1.00 88.62 546 PRO A O 1
ATOM 4375 N N . ARG A 1 547 ? 23.362 -6.341 -18.611 1.00 89.88 547 ARG A N 1
ATOM 4376 C CA . ARG A 1 547 ? 21.896 -6.353 -18.471 1.00 89.88 547 ARG A CA 1
ATOM 4377 C C . ARG A 1 547 ? 21.322 -4.967 -18.141 1.00 89.88 547 ARG A C 1
ATOM 4379 O O . ARG A 1 547 ? 20.129 -4.856 -17.882 1.00 89.88 547 ARG A O 1
ATOM 4386 N N . SER A 1 548 ? 22.136 -3.913 -18.143 1.00 92.56 548 SER A N 1
ATOM 4387 C CA . SER A 1 548 ? 21.672 -2.562 -17.825 1.00 92.56 548 SER A CA 1
ATOM 4388 C C . SER A 1 548 ? 21.116 -1.849 -19.059 1.00 92.56 548 SER A C 1
ATOM 4390 O O . SER A 1 548 ? 21.701 -1.905 -20.139 1.00 92.56 548 SER A O 1
ATOM 4392 N N . LEU A 1 549 ? 20.008 -1.124 -18.890 1.00 95.12 549 LEU A N 1
ATOM 4393 C CA . LEU A 1 549 ? 19.432 -0.255 -19.916 1.00 95.12 549 LEU A CA 1
ATOM 4394 C C . LEU A 1 549 ? 19.884 1.186 -19.675 1.00 95.12 549 LEU A C 1
ATOM 4396 O O . LEU A 1 549 ? 19.579 1.780 -18.639 1.00 95.12 549 LEU A O 1
ATOM 4400 N N . LEU A 1 550 ? 20.603 1.752 -20.641 1.00 94.00 550 LEU A N 1
ATOM 4401 C CA . LEU A 1 550 ? 21.138 3.108 -20.563 1.00 94.00 550 LEU A CA 1
ATOM 4402 C C . LEU A 1 550 ? 20.340 4.039 -21.478 1.00 94.00 550 LEU A C 1
ATOM 4404 O O . LEU A 1 550 ? 20.183 3.776 -22.668 1.00 94.00 550 LEU A O 1
ATOM 4408 N N . ILE A 1 551 ? 19.874 5.157 -20.924 1.00 92.56 551 ILE A N 1
ATOM 4409 C CA . ILE A 1 551 ? 19.255 6.256 -21.664 1.00 92.56 551 ILE A CA 1
ATOM 4410 C C . ILE A 1 551 ? 20.138 7.483 -21.535 1.00 92.56 551 ILE A C 1
ATOM 4412 O O . ILE A 1 551 ? 20.250 8.057 -20.453 1.00 92.56 551 ILE A O 1
ATOM 4416 N N . LEU A 1 552 ? 20.721 7.908 -22.649 1.00 90.44 552 LEU A N 1
ATOM 4417 C CA . LEU A 1 552 ? 21.623 9.048 -22.714 1.00 90.44 552 LEU A CA 1
ATOM 4418 C C . LEU A 1 552 ? 21.036 10.095 -23.665 1.00 90.44 552 LEU A C 1
ATOM 4420 O O . LEU A 1 552 ? 20.937 9.864 -24.867 1.00 90.44 552 LEU A O 1
ATOM 4424 N N . ASP A 1 553 ? 20.636 11.243 -23.124 1.00 87.69 553 ASP A N 1
ATOM 4425 C CA . ASP A 1 553 ? 20.067 12.354 -23.883 1.00 87.69 553 ASP A CA 1
ATOM 4426 C C . ASP A 1 553 ? 21.065 13.514 -23.940 1.00 87.69 553 ASP A C 1
ATOM 4428 O O . ASP A 1 553 ? 21.274 14.231 -22.959 1.00 87.69 553 ASP A O 1
ATOM 4432 N N . GLU A 1 554 ? 21.667 13.693 -25.117 1.00 81.81 554 GLU A N 1
ATOM 4433 C CA . GLU A 1 554 ? 22.429 14.889 -25.493 1.00 81.81 554 GLU A CA 1
ATOM 4434 C C . GLU A 1 554 ? 23.594 15.224 -24.531 1.00 81.81 554 GLU A C 1
ATOM 4436 O O . GLU A 1 554 ? 23.691 16.339 -24.014 1.00 81.81 554 GLU A O 1
ATOM 4441 N N . ILE A 1 555 ? 24.499 14.256 -24.329 1.00 83.25 555 ILE A N 1
ATOM 4442 C CA . ILE A 1 555 ? 25.721 14.394 -23.513 1.00 83.25 555 ILE A CA 1
ATOM 4443 C C . ILE A 1 555 ? 26.671 15.457 -24.085 1.00 83.25 555 ILE A C 1
ATOM 4445 O O . ILE A 1 555 ? 26.844 15.577 -25.298 1.00 83.25 555 ILE A O 1
ATOM 4449 N N . GLY A 1 556 ? 27.346 16.191 -23.198 1.00 75.00 556 GLY A N 1
ATOM 4450 C CA . GLY A 1 556 ? 28.455 17.083 -23.542 1.00 75.00 556 GLY A CA 1
ATOM 4451 C C . GLY A 1 556 ? 28.008 18.493 -23.920 1.00 75.00 556 GLY A C 1
ATOM 4452 O O . GLY A 1 556 ? 28.758 19.235 -24.553 1.00 75.00 556 GLY A O 1
ATOM 4453 N N . ARG A 1 557 ? 26.792 18.889 -23.526 1.00 75.81 557 ARG A N 1
ATOM 4454 C CA . ARG A 1 557 ? 26.214 20.209 -23.834 1.00 75.81 557 ARG A CA 1
ATOM 4455 C C . ARG A 1 557 ? 26.875 21.376 -23.112 1.00 75.81 557 ARG A C 1
ATOM 4457 O O . ARG A 1 557 ? 26.821 22.497 -23.609 1.00 75.81 557 ARG A O 1
ATOM 4464 N N . GLY A 1 558 ? 27.467 21.131 -21.945 1.00 70.75 558 GLY A N 1
ATOM 4465 C CA . GLY A 1 558 ? 28.043 22.174 -21.092 1.00 70.75 558 GLY A CA 1
ATOM 4466 C C . GLY A 1 558 ? 29.437 22.674 -21.494 1.00 70.75 558 GLY A C 1
ATOM 4467 O O . GLY A 1 558 ? 30.024 23.440 -20.734 1.00 70.75 558 GLY A O 1
ATOM 4468 N N . THR A 1 559 ? 29.994 22.240 -22.631 1.00 78.94 559 THR A N 1
ATOM 4469 C CA . THR A 1 559 ? 31.380 22.538 -23.044 1.00 78.94 559 THR A CA 1
ATOM 4470 C C . THR A 1 559 ? 31.491 22.904 -24.536 1.00 78.94 559 THR A C 1
ATOM 4472 O O . THR A 1 559 ? 30.484 23.042 -25.233 1.00 78.94 559 THR A O 1
ATOM 4475 N N . SER A 1 560 ? 32.715 23.122 -25.032 1.00 84.81 560 SER A N 1
ATOM 4476 C CA . SER A 1 560 ? 32.978 23.406 -26.445 1.00 84.81 560 SER A CA 1
ATOM 4477 C C . SER A 1 560 ? 32.473 22.266 -27.340 1.00 84.81 560 SER A C 1
ATOM 4479 O O . SER A 1 560 ? 32.479 21.101 -26.949 1.00 84.81 560 SER A O 1
ATOM 4481 N N . THR A 1 561 ? 32.040 22.580 -28.563 1.00 83.06 561 THR A N 1
ATOM 4482 C CA . THR A 1 561 ? 31.417 21.590 -29.461 1.00 83.06 561 THR A CA 1
ATOM 4483 C C . THR A 1 561 ? 32.326 20.395 -29.750 1.00 83.06 561 THR A C 1
ATOM 4485 O O . THR A 1 561 ? 31.848 19.266 -29.809 1.00 83.06 561 THR A O 1
ATOM 4488 N N . TYR A 1 562 ? 33.632 20.628 -29.909 1.00 86.69 562 TYR A N 1
ATOM 4489 C CA . TYR A 1 562 ? 34.592 19.557 -30.174 1.00 86.69 562 TYR A CA 1
ATOM 4490 C C . TYR A 1 562 ? 34.885 18.724 -28.926 1.00 86.69 562 TYR A C 1
ATOM 4492 O O . TYR A 1 562 ? 34.969 17.502 -29.039 1.00 86.69 562 TYR A O 1
ATOM 4500 N N . ASP A 1 563 ? 34.985 19.349 -27.750 1.00 86.00 563 ASP A N 1
ATOM 4501 C CA . ASP A 1 563 ? 35.217 18.621 -26.498 1.00 86.00 563 ASP A CA 1
ATOM 4502 C C . ASP A 1 563 ? 33.989 17.780 -26.126 1.00 86.00 563 ASP A C 1
ATOM 4504 O O . ASP A 1 563 ? 34.121 16.605 -25.797 1.00 86.00 563 ASP A O 1
ATOM 4508 N N . GLY A 1 564 ? 32.787 18.348 -26.260 1.00 84.25 564 GLY A N 1
ATOM 4509 C CA . GLY A 1 564 ? 31.524 17.656 -26.001 1.00 84.25 564 GLY A CA 1
ATOM 4510 C C . GLY A 1 564 ? 31.311 16.473 -26.942 1.00 84.25 564 GLY A C 1
ATOM 4511 O O . GLY A 1 564 ? 30.976 15.383 -26.486 1.00 84.25 564 GLY A O 1
ATOM 4512 N N . LEU A 1 565 ? 31.594 16.652 -28.240 1.00 87.06 565 LEU A N 1
ATOM 4513 C CA . LEU A 1 565 ? 31.558 15.562 -29.218 1.00 87.06 565 LEU A CA 1
ATOM 4514 C C . LEU A 1 565 ? 32.600 14.482 -28.907 1.00 87.06 565 LEU A C 1
ATOM 4516 O O . LEU A 1 565 ? 32.292 13.300 -29.010 1.00 87.06 565 LEU A O 1
ATOM 4520 N N . SER A 1 566 ? 33.818 14.875 -28.527 1.00 87.25 566 SER A N 1
ATOM 4521 C CA . SER A 1 566 ? 34.889 13.924 -28.207 1.00 87.25 566 SER A CA 1
ATOM 4522 C C . SER A 1 566 ? 34.537 13.074 -26.989 1.00 87.25 566 SER A C 1
ATOM 4524 O O . SER A 1 566 ? 34.789 11.874 -26.992 1.00 87.25 566 SER A O 1
ATOM 4526 N N . ILE A 1 567 ? 33.910 13.677 -25.974 1.00 85.94 567 ILE A N 1
ATOM 4527 C CA . ILE A 1 567 ? 33.402 12.955 -24.804 1.00 85.94 567 ILE A CA 1
ATOM 4528 C C . ILE A 1 567 ? 32.268 12.017 -25.214 1.00 85.94 567 ILE A C 1
ATOM 4530 O O . ILE A 1 567 ? 32.341 10.834 -24.913 1.00 85.94 567 ILE A O 1
ATOM 4534 N N . ALA A 1 568 ? 31.259 12.509 -25.937 1.00 86.38 568 ALA A N 1
ATOM 4535 C CA . ALA A 1 568 ? 30.119 11.696 -26.364 1.00 86.38 568 ALA A CA 1
ATOM 4536 C C . ALA A 1 568 ? 30.495 10.556 -27.328 1.00 86.38 568 ALA A C 1
ATOM 4538 O O . ALA A 1 568 ? 29.728 9.615 -27.466 1.00 86.38 568 ALA A O 1
ATOM 4539 N N . TRP A 1 569 ? 31.634 10.656 -28.020 1.00 88.06 569 TRP A N 1
ATOM 4540 C CA . TRP A 1 569 ? 32.184 9.578 -28.846 1.00 88.06 569 TRP A CA 1
ATOM 4541 C C . TRP A 1 569 ? 32.977 8.552 -28.024 1.00 88.06 569 TRP A C 1
ATOM 4543 O O . TRP A 1 569 ? 33.070 7.389 -28.407 1.00 88.06 569 TRP A O 1
ATOM 4553 N N . ALA A 1 570 ? 33.635 9.001 -26.952 1.00 88.06 570 ALA A N 1
ATOM 4554 C CA . ALA A 1 570 ? 34.435 8.142 -26.084 1.00 88.06 570 ALA A CA 1
ATOM 4555 C C . ALA A 1 570 ? 33.578 7.333 -25.099 1.00 88.06 570 ALA A C 1
ATOM 4557 O O . ALA A 1 570 ? 33.960 6.214 -24.754 1.00 88.06 570 ALA A O 1
ATOM 4558 N N . VAL A 1 571 ? 32.471 7.927 -24.642 1.00 84.19 571 VAL A N 1
ATOM 4559 C CA . VAL A 1 571 ? 31.371 7.273 -23.914 1.00 84.19 571 VAL A CA 1
ATOM 4560 C C . VAL A 1 571 ? 30.614 6.370 -24.876 1.00 84.19 571 VAL A C 1
ATOM 4562 O O . VAL A 1 571 ? 30.348 5.213 -24.485 1.00 84.19 571 VAL A O 1
#